Protein AF-0000000074538819 (afdb_homodimer)

Organism: Campylobacter curvus (strain 525.92) (NCBI:txid360105)

Secondary structure (DSSP, 8-state):
--EEEEEE-HHHHT-HHHHHHHHHHHHHHHSS--EEEEE-TT-TTHHHHHHHHHHH-SEEEEEE-HHHHHHHHHHHHHHTT--EEEEGGGEEEETT-SEE-SSEEEEEETTEEEEEEE--TTSPPPPP-S----SEEEEEEES--HHHHHHHHHHHHHHTTEEEEEEEEETTEEEEEEEE-TT--HHHHHHHHHHHTTTTEE-SS-HHHHHHHHHHHHT--EEEEESTTTTHHHHHHTTSTTGGGTB-EEEEE-SHHHIIIII---HHHHHHT-SSSHHHHHHHHHHHHHHH--SEEEEEEE--SSS---SSS-TTEEEEEEEETT--EEEEEEE--S-HHHHHHHHHHHHHHHHHHHTHHHHH-/--EEEEEE-HHHHT-HHHHHHHHHHHHHHHSS--EEEEE-TT-TTHHHHHHHHHHH-SEEEEEE-HHHHHHHHHHHHHHTT--EEEEGGGEEEETT-SEE-SSEEEEEETTEEEEEEE--TTSPPPPP-S----SEEEEEEES--HHHHHHHHHHHHHHHTEEEEEEEEETTEEEEEEEE-TT--HHHHHHHHHHHTTTTEE-SS-HHHHHHHHHHHHT--EEEEESTTTTHHHHHHTTSTTGGGTB-EEEEE-SHHHIIIII---HHHHHHT-SSSHHHHHHHHHHHHHHH--SEEEEEEE--SSS---SSS-TTEEEEEEEETT--EEEEEEE--S-HHHHHHHHHHHHHHHHHHHTHHHHH-

Foldseek 3Di:
DAEEEEEEAVVQVVDPVLVCVVQVVVCVQQVHGHHYHYDYLPDPCVLVVVQVCLQVGAEYEYEDAPVSLLSVQVSVCVQVVFDWDQDPPRDTHTPQWPDDDFQWTWDRGNNYTYIYWYRDPPDDIGDDDDHHDAQKFKKKFFQDAPVRVCVQLVVLCVVQQWDWDWDDLDRGMIMIMIGHDPRGDPPSSVVVCCVSRQLGMGRHRDPLVLVLVLQLVVQFAEEEEEALLQCVLVVVNPPDPPSVSHYDYYDYQHDPVSLCVQQVQDPCCCVPVNCLDPSNQLSNFNSRCVNRVGQKYKYKDAALDPDDADPVHGHQWMKIKMAGPVGQIDIDTTRDDDHSNSSSVNRSVVNVSRVCVRCSVSRRD/DAEEEEEEAVVQVVDPVLVCVVQVVVCVQQVHGHHYHYDYLPDPCVLVVVQVCLQVGAEYEYEDAPVSLLSVQVSVCVQVVFDWDQDPPRDTHTPQWPDDDFQWTWDRGNNYTYIYWYRDPPDDIGDDDDHHDAQKFKKKFFQDAPVRVCVQLVVLCVVQQWDWDWDDLDRGMIMIMIGHDPRGDPPSSVVVCCVSRQLGMGRHRDPLVLVLVLCLVVQFAEEEEEALLQCVLVVVNPPDPPSVSHYDYYDYQHDPVSLCVQQVQDPCCCVPVNCLDPSNQLSNFNSRCVNRVGQKYKYKDAALDPDDADPVHGHQWMKIKMAGPVGQIDIDTTRDDDHSNSSSVNRSVVNVSRVCVRCSVSRRD

Solvent-accessible surface area (backbone atoms only — not comparable to full-atom values): 36556 Å² total; per-residue (Å²): 134,52,46,35,34,37,40,30,26,59,40,49,70,73,32,61,71,58,42,49,46,52,51,51,53,44,21,72,62,64,69,54,81,56,33,36,42,73,43,50,64,84,40,88,55,43,62,57,51,53,52,51,48,22,61,73,20,42,33,36,41,34,36,10,27,74,69,33,35,54,53,49,43,51,44,52,16,57,78,57,74,44,50,73,37,77,41,82,88,78,40,68,37,41,71,76,41,77,44,72,48,70,61,20,38,29,34,74,40,89,58,8,46,35,32,43,27,33,44,41,73,68,38,54,66,29,45,83,78,74,82,69,81,72,66,55,51,45,27,28,38,49,75,40,46,57,69,60,49,46,63,65,42,47,63,54,26,59,73,29,36,36,49,75,42,58,28,51,64,47,83,44,32,21,41,34,42,40,32,44,44,100,84,28,37,57,68,61,38,52,52,47,48,49,63,73,36,62,68,28,59,38,88,40,75,52,63,67,60,52,52,50,51,53,29,40,76,68,60,37,30,41,24,35,25,21,21,59,40,24,21,40,52,50,22,62,60,52,65,43,74,71,37,71,51,24,36,41,39,36,41,22,34,55,29,70,68,42,30,29,73,72,26,60,33,50,65,64,47,44,71,72,59,25,66,62,25,69,70,34,38,54,34,31,22,53,18,31,26,68,72,65,69,30,47,26,13,30,14,38,26,40,30,44,29,92,57,85,47,44,92,92,51,37,54,22,30,30,29,28,17,18,29,39,70,87,64,51,71,32,75,46,82,43,80,44,41,43,52,36,63,49,28,32,54,46,48,38,54,48,18,54,48,27,41,48,66,66,44,39,65,78,74,44,100,135,52,45,36,36,37,42,31,25,58,41,49,68,73,31,60,70,57,42,49,45,52,51,50,53,45,23,71,62,65,69,55,82,55,32,36,40,72,42,49,64,83,42,88,56,45,62,56,52,53,52,52,49,23,61,71,19,42,34,35,41,34,36,11,26,74,69,32,34,54,53,50,44,52,46,50,17,57,79,57,76,46,51,73,37,79,42,81,88,78,39,69,37,41,70,74,42,76,44,72,49,69,62,20,38,28,34,74,41,90,59,9,46,36,33,43,25,34,43,41,73,69,38,54,65,29,46,83,78,73,80,69,81,70,65,55,51,45,27,29,38,49,77,41,46,57,69,60,47,47,64,67,42,46,63,52,25,59,75,28,37,37,50,75,42,59,28,51,66,48,82,44,32,22,40,35,42,42,31,44,44,100,85,28,37,58,66,61,37,52,53,48,47,48,63,74,36,64,68,27,60,39,88,39,74,53,64,68,58,52,52,49,52,53,29,41,77,67,61,38,29,42,24,35,26,21,21,59,40,23,21,39,53,49,22,63,61,51,66,44,74,72,37,72,51,23,36,41,39,35,40,21,35,56,29,70,69,43,29,29,73,73,28,62,34,52,66,65,45,44,71,75,61,25,67,61,25,70,70,36,39,53,33,31,20,52,18,31,25,67,73,65,69,28,48,26,13,29,14,38,25,39,31,44,29,93,57,85,47,42,92,90,51,36,53,22,29,30,29,28,17,17,29,39,72,88,64,52,72,33,76,46,82,43,80,43,40,43,52,35,62,49,29,32,53,47,48,39,56,49,18,54,48,26,40,47,67,66,44,39,65,79,76,44,102

pLDDT: mean 96.12, std 4.49, range [61.66, 98.94]

InterPro domains:
  IPR008136 CinA, C-terminal [PF02464] (210-357)
  IPR008136 CinA, C-terminal [TIGR00199] (212-357)
  IPR036653 CinA-like, C-terminal [G3DSA:3.90.950.20] (196-359)
  IPR036653 CinA-like, C-terminal [SSF142433] (205-358)

Radius of gyration: 25.83 Å; Cα contacts (8 Å, |Δi|>4): 1685; chains: 2; bounding box: 68×76×71 Å

Structure (mmCIF, N/CA/C/O backbone):
data_AF-0000000074538819-model_v1
#
loop_
_entity.id
_entity.type
_entity.pdbx_description
1 polymer 'Competence/damage-inducible domain protein'
#
loop_
_atom_site.group_PDB
_atom_site.id
_atom_site.type_symbol
_atom_site.label_atom_id
_atom_site.label_alt_id
_atom_site.label_comp_id
_atom_site.label_asym_id
_atom_site.label_entity_id
_atom_site.label_seq_id
_atom_site.pdbx_PDB_ins_code
_atom_site.Cartn_x
_atom_site.Cartn_y
_atom_site.Cartn_z
_atom_site.occupancy
_atom_site.B_iso_or_equiv
_atom_site.auth_seq_id
_atom_site.auth_comp_id
_atom_site.auth_asym_id
_atom_site.auth_atom_id
_atom_site.pdbx_PDB_model_num
ATOM 1 N N . MET A 1 1 ? 18.375 -18.219 -5.633 1 68.56 1 MET A N 1
ATOM 2 C CA . MET A 1 1 ? 17.5 -19.312 -5.18 1 68.56 1 MET A CA 1
ATOM 3 C C . MET A 1 1 ? 16.062 -19.078 -5.609 1 68.56 1 MET A C 1
ATOM 5 O O . MET A 1 1 ? 15.602 -17.938 -5.668 1 68.56 1 MET A O 1
ATOM 9 N N . LYS A 1 2 ? 15.383 -20.188 -6.062 1 87.94 2 LYS A N 1
ATOM 10 C CA . LYS A 1 2 ? 13.977 -20.109 -6.43 1 87.94 2 LYS A CA 1
ATOM 11 C C . LYS A 1 2 ? 13.078 -20.156 -5.195 1 87.94 2 LYS A C 1
ATOM 13 O O . LYS A 1 2 ? 13.164 -21.078 -4.391 1 87.94 2 LYS A O 1
ATOM 18 N N . GLU A 1 3 ? 12.336 -19.109 -4.973 1 95.06 3 GLU A N 1
ATOM 19 C CA . GLU A 1 3 ? 11.477 -19.016 -3.799 1 95.06 3 GLU A CA 1
ATOM 20 C C . GLU A 1 3 ? 10.008 -18.891 -4.195 1 95.06 3 GLU A C 1
ATOM 22 O O . GLU A 1 3 ? 9.68 -18.375 -5.262 1 95.06 3 GLU A O 1
ATOM 27 N N . ALA A 1 4 ? 9.172 -19.422 -3.312 1 97.56 4 ALA A N 1
ATOM 28 C CA . ALA A 1 4 ? 7.73 -19.328 -3.547 1 97.56 4 ALA A CA 1
ATOM 29 C C . ALA A 1 4 ? 6.977 -19.062 -2.244 1 97.56 4 ALA A C 1
ATOM 31 O O . ALA A 1 4 ? 7.457 -19.422 -1.163 1 97.56 4 ALA A O 1
ATOM 32 N N . ILE A 1 5 ? 5.918 -18.391 -2.395 1 98.5 5 ILE A N 1
ATOM 33 C CA . ILE A 1 5 ? 4.961 -18.156 -1.32 1 98.5 5 ILE A CA 1
ATOM 34 C C . ILE A 1 5 ? 3.666 -18.906 -1.606 1 98.5 5 ILE A C 1
ATOM 36 O O . ILE A 1 5 ? 3.174 -18.906 -2.736 1 98.5 5 ILE A O 1
ATOM 40 N N . LEU A 1 6 ? 3.154 -19.594 -0.672 1 98.62 6 LEU A N 1
ATOM 41 C CA . LEU A 1 6 ? 1.831 -20.203 -0.762 1 98.62 6 LEU A CA 1
ATOM 42 C C . LEU A 1 6 ? 0.912 -19.656 0.331 1 98.62 6 LEU A C 1
ATOM 44 O O . LEU A 1 6 ? 1.199 -19.812 1.52 1 98.62 6 LEU A O 1
ATOM 48 N N . ILE A 1 7 ? -0.081 -19 -0.063 1 98.56 7 ILE A N 1
ATOM 49 C CA . ILE A 1 7 ? -1.123 -18.516 0.837 1 98.56 7 ILE A CA 1
ATOM 50 C C . ILE A 1 7 ? -2.283 -19.516 0.862 1 98.56 7 ILE A C 1
ATOM 52 O O . ILE A 1 7 ? -2.945 -19.734 -0.156 1 98.56 7 ILE A O 1
ATOM 56 N N . ILE A 1 8 ? -2.527 -20.062 2.018 1 98 8 ILE A N 1
ATOM 57 C CA . ILE A 1 8 ? -3.617 -21.016 2.15 1 98 8 ILE A CA 1
ATOM 58 C C . ILE A 1 8 ? -4.785 -20.375 2.895 1 98 8 ILE A C 1
ATOM 60 O O . ILE A 1 8 ? -4.625 -19.906 4.023 1 98 8 ILE A O 1
ATOM 64 N N . GLY A 1 9 ? -5.992 -20.422 2.221 1 94.12 9 GLY A N 1
ATOM 65 C CA . GLY A 1 9 ? -7.195 -19.891 2.844 1 94.12 9 GLY A CA 1
ATOM 66 C C . GLY A 1 9 ? -7.695 -18.625 2.184 1 94.12 9 GLY A C 1
ATOM 67 O O . GLY A 1 9 ? -6.941 -17.656 2.016 1 94.12 9 GLY A O 1
ATOM 68 N N . ASP A 1 10 ? -8.938 -18.578 1.937 1 90.38 10 ASP A N 1
ATOM 69 C CA . ASP A 1 10 ? -9.539 -17.422 1.274 1 90.38 10 ASP A CA 1
ATOM 70 C C . ASP A 1 10 ? -9.586 -16.219 2.207 1 90.38 10 ASP A C 1
ATOM 72 O O . ASP A 1 10 ? -9.57 -15.078 1.751 1 90.38 10 ASP A O 1
ATOM 76 N N . ASP A 1 11 ? -9.586 -16.547 3.52 1 91.81 11 ASP A N 1
ATOM 77 C CA . ASP A 1 11 ? -9.625 -15.469 4.504 1 91.81 11 ASP A CA 1
ATOM 78 C C . ASP A 1 11 ? -8.391 -14.578 4.402 1 91.81 11 ASP A C 1
ATOM 80 O O . ASP A 1 11 ? -8.461 -13.375 4.637 1 91.81 11 ASP A O 1
ATOM 84 N N . LEU A 1 12 ? -7.27 -15.164 4.027 1 95.62 12 LEU A N 1
ATOM 85 C CA . LEU A 1 12 ? -6.055 -14.391 3.812 1 95.62 12 LEU A CA 1
ATOM 86 C C . LEU A 1 12 ? -6.078 -13.711 2.447 1 95.62 12 LEU A C 1
ATOM 88 O O . LEU A 1 12 ? -5.742 -12.523 2.332 1 95.62 12 LEU A O 1
ATOM 92 N N . ARG A 1 13 ? -6.504 -14.406 1.525 1 94.25 13 ARG A N 1
ATOM 93 C CA . ARG A 1 13 ? -6.43 -13.969 0.137 1 94.25 13 ARG A CA 1
ATOM 94 C C . ARG A 1 13 ? -7.285 -12.719 -0.085 1 94.25 13 ARG A C 1
ATOM 96 O O . ARG A 1 13 ? -6.883 -11.812 -0.81 1 94.25 13 ARG A O 1
ATOM 103 N N . ILE A 1 14 ? -8.453 -12.695 0.517 1 95.5 14 ILE A N 1
ATOM 104 C CA . ILE A 1 14 ? -9.406 -11.648 0.185 1 95.5 14 ILE A CA 1
ATOM 105 C C . ILE A 1 14 ? -9.133 -10.406 1.034 1 95.5 14 ILE A C 1
ATOM 107 O O . ILE A 1 14 ? -9.672 -9.336 0.767 1 95.5 14 ILE A O 1
ATOM 111 N N . ASN A 1 15 ? -8.367 -10.531 2.123 1 97.19 15 ASN A N 1
ATOM 112 C CA . ASN A 1 15 ? -8.023 -9.438 3.023 1 97.19 15 ASN A CA 1
ATOM 113 C C . ASN A 1 15 ? -6.793 -8.68 2.539 1 97.19 15 ASN A C 1
ATOM 115 O O . ASN A 1 15 ? -5.664 -9.039 2.883 1 97.19 15 ASN A O 1
ATOM 119 N N . LYS A 1 16 ? -6.988 -7.602 1.857 1 96.62 16 LYS A N 1
ATOM 120 C CA . LYS A 1 16 ? -5.922 -6.863 1.191 1 96.62 16 LYS A CA 1
ATOM 121 C C . LYS A 1 16 ? -4.879 -6.379 2.195 1 96.62 16 LYS A C 1
ATOM 123 O O . LYS A 1 16 ? -3.678 -6.52 1.963 1 96.62 16 LYS A O 1
ATOM 128 N N . GLU A 1 17 ? -5.289 -5.77 3.287 1 97 17 GLU A N 1
ATOM 129 C CA . GLU A 1 17 ? -4.367 -5.227 4.277 1 97 17 GLU A CA 1
ATOM 130 C C . GLU A 1 17 ? -3.525 -6.328 4.914 1 97 17 GLU A C 1
ATOM 132 O O . GLU A 1 17 ? -2.342 -6.129 5.191 1 97 17 GLU A O 1
ATOM 137 N N . LEU A 1 18 ? -4.18 -7.477 5.184 1 97.62 18 LEU A N 1
ATOM 138 C CA . LEU A 1 18 ? -3.441 -8.617 5.715 1 97.62 18 LEU A CA 1
ATOM 139 C C . LEU A 1 18 ? -2.432 -9.133 4.695 1 97.62 18 LEU A C 1
ATOM 141 O O . LEU A 1 18 ? -1.294 -9.453 5.047 1 97.62 18 LEU A O 1
ATOM 145 N N . LEU A 1 19 ? -2.826 -9.227 3.445 1 97.62 19 LEU A N 1
ATOM 146 C CA . LEU A 1 19 ? -1.926 -9.656 2.383 1 97.62 19 LEU A CA 1
ATOM 147 C C . LEU A 1 19 ? -0.732 -8.719 2.266 1 97.62 19 LEU A C 1
ATOM 149 O O . LEU A 1 19 ? 0.406 -9.164 2.111 1 97.62 19 LEU A O 1
ATOM 153 N N . ASN A 1 20 ? -1.013 -7.445 2.301 1 97.25 20 ASN A N 1
ATOM 154 C CA . ASN A 1 20 ? 0.068 -6.465 2.277 1 97.25 20 ASN A CA 1
ATOM 155 C C . ASN A 1 20 ? 1.024 -6.656 3.451 1 97.25 20 ASN A C 1
ATOM 157 O O . ASN A 1 20 ? 2.24 -6.539 3.291 1 97.25 20 ASN A O 1
ATOM 161 N N . TYR A 1 21 ? 0.461 -6.941 4.613 1 98.06 21 TYR A N 1
ATOM 162 C CA . TYR A 1 21 ? 1.269 -7.211 5.797 1 98.06 21 TYR A CA 1
ATOM 163 C C . TYR A 1 21 ? 2.182 -8.406 5.574 1 98.06 21 TYR A C 1
ATOM 165 O O . TYR A 1 21 ? 3.379 -8.352 5.871 1 98.06 21 TYR A O 1
ATOM 173 N N . ILE A 1 22 ? 1.651 -9.445 4.996 1 98.5 22 ILE A N 1
ATOM 174 C CA . ILE A 1 22 ? 2.404 -10.656 4.715 1 98.5 22 ILE A CA 1
ATOM 175 C C . ILE A 1 22 ? 3.506 -10.359 3.699 1 98.5 22 ILE A C 1
ATOM 177 O O . ILE A 1 22 ? 4.672 -10.688 3.924 1 98.5 22 ILE A O 1
ATOM 181 N N . PHE A 1 23 ? 3.172 -9.672 2.623 1 97.81 23 PHE A N 1
ATOM 182 C CA . PHE A 1 23 ? 4.117 -9.398 1.547 1 97.81 23 PHE A CA 1
ATOM 183 C C . PHE A 1 23 ? 5.215 -8.453 2.02 1 97.81 23 PHE A C 1
ATOM 185 O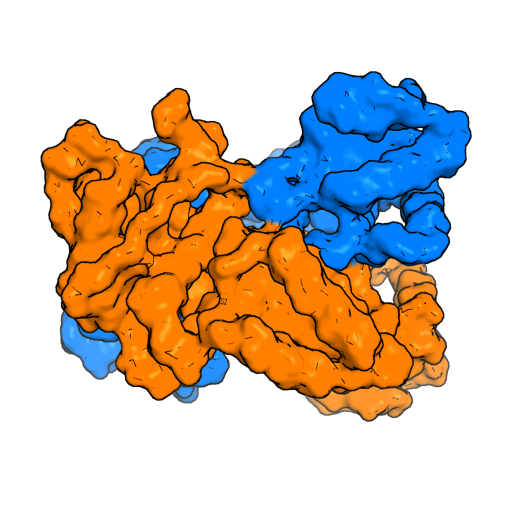 O . PHE A 1 23 ? 6.391 -8.648 1.705 1 97.81 23 PHE A O 1
ATOM 192 N N . ASP A 1 24 ? 4.816 -7.434 2.752 1 97.12 24 ASP A N 1
ATOM 193 C CA . ASP A 1 24 ? 5.805 -6.496 3.283 1 97.12 24 ASP A CA 1
ATOM 194 C C . ASP A 1 24 ? 6.785 -7.203 4.219 1 97.12 24 ASP A C 1
ATOM 196 O O . ASP A 1 24 ? 7.992 -6.969 4.148 1 97.12 24 ASP A O 1
ATOM 200 N N . SER A 1 25 ? 6.238 -8.039 5.121 1 97.69 25 SER A N 1
ATOM 201 C CA . SER A 1 25 ? 7.086 -8.781 6.047 1 97.69 25 SER A CA 1
ATOM 202 C C . SER A 1 25 ? 8.023 -9.727 5.297 1 97.69 25 SER A C 1
ATOM 204 O O . SER A 1 25 ? 9.195 -9.867 5.664 1 97.69 25 SER A O 1
ATOM 206 N N . TYR A 1 26 ? 7.516 -10.375 4.25 1 97.44 26 TYR A N 1
ATOM 207 C CA . TYR A 1 26 ? 8.32 -11.258 3.42 1 97.44 26 TYR A CA 1
ATOM 208 C C . TYR A 1 26 ? 9.453 -10.492 2.746 1 97.44 26 TYR A C 1
ATOM 210 O O . TYR A 1 26 ? 10.609 -10.93 2.771 1 97.44 26 TYR A O 1
ATOM 218 N N . GLU A 1 27 ? 9.156 -9.367 2.166 1 95.75 27 GLU A N 1
ATOM 219 C CA . GLU A 1 27 ? 10.156 -8.562 1.47 1 95.75 27 GLU A CA 1
ATOM 220 C C . GLU A 1 27 ? 11.227 -8.055 2.432 1 95.75 27 GLU A C 1
ATOM 222 O O . GLU A 1 27 ? 12.398 -7.941 2.066 1 95.75 27 GLU A O 1
ATOM 227 N N . GLU A 1 28 ? 10.742 -7.66 3.582 1 94.12 28 GLU A N 1
ATOM 228 C CA . GLU A 1 28 ? 11.695 -7.207 4.59 1 94.12 28 GLU A CA 1
ATOM 229 C C . GLU A 1 28 ? 12.68 -8.312 4.949 1 94.12 28 GLU A C 1
ATOM 231 O O . GLU A 1 28 ? 13.867 -8.047 5.168 1 94.12 28 GLU A O 1
ATOM 236 N N . HIS A 1 29 ? 12.195 -9.523 4.996 1 95.31 29 HIS A N 1
ATOM 237 C CA . HIS A 1 29 ? 13.023 -10.648 5.418 1 95.31 29 HIS A CA 1
ATOM 238 C C . HIS A 1 29 ? 13.883 -11.164 4.27 1 95.31 29 HIS A C 1
ATOM 240 O O . HIS A 1 29 ? 15.07 -11.414 4.445 1 95.31 29 HIS A O 1
ATOM 246 N N . PHE A 1 30 ? 13.312 -11.289 3.055 1 94.56 30 PHE A N 1
ATOM 247 C CA . PHE A 1 30 ? 13.992 -11.961 1.956 1 94.56 30 PHE A CA 1
ATOM 248 C C . PHE A 1 30 ? 14.508 -10.945 0.937 1 94.56 30 PHE A C 1
ATOM 250 O O . PHE A 1 30 ? 15.273 -11.297 0.035 1 94.56 30 PHE A O 1
ATOM 257 N N . GLY A 1 31 ? 14.086 -9.727 1.004 1 91.94 31 GLY A N 1
ATOM 258 C CA . GLY A 1 31 ? 14.594 -8.664 0.143 1 91.94 31 GLY A CA 1
ATOM 259 C C . GLY A 1 31 ? 13.703 -8.398 -1.056 1 91.94 31 GLY A C 1
ATOM 260 O O . GLY A 1 31 ? 13.727 -7.301 -1.621 1 91.94 31 GLY A O 1
ATOM 261 N N . GLU A 1 32 ? 12.992 -9.375 -1.555 1 92.94 32 GLU A N 1
ATOM 262 C CA . GLU A 1 32 ? 12.117 -9.234 -2.715 1 92.94 32 GLU A CA 1
ATOM 263 C C . GLU A 1 32 ? 10.961 -10.227 -2.656 1 92.94 32 GLU A C 1
ATOM 265 O O . GLU A 1 32 ? 11.031 -11.234 -1.952 1 92.94 32 GLU A O 1
ATOM 270 N N . LEU A 1 33 ? 9.867 -9.93 -3.332 1 94.75 33 LEU A N 1
ATOM 271 C CA . LEU A 1 33 ? 8.703 -10.812 -3.391 1 94.75 33 LEU A CA 1
ATOM 272 C C . LEU A 1 33 ? 8.984 -12.023 -4.277 1 94.75 33 LEU A C 1
ATOM 274 O O . LEU A 1 33 ? 9.672 -11.898 -5.297 1 94.75 33 LEU A O 1
ATOM 278 N N . ALA A 1 34 ? 8.508 -13.164 -3.969 1 95.12 34 ALA A N 1
ATOM 279 C CA . ALA A 1 34 ? 8.648 -14.391 -4.742 1 95.12 34 ALA A CA 1
ATOM 280 C C . ALA A 1 34 ? 7.355 -14.719 -5.488 1 95.12 34 ALA A C 1
ATOM 282 O O . ALA A 1 34 ? 6.395 -13.945 -5.449 1 95.12 34 ALA A O 1
ATOM 283 N N . VAL A 1 35 ? 7.434 -15.82 -6.223 1 96.75 35 VAL A N 1
ATOM 284 C CA . VAL A 1 35 ? 6.219 -16.328 -6.852 1 96.75 35 VAL A CA 1
ATOM 285 C C . VAL A 1 35 ? 5.145 -16.562 -5.793 1 96.75 35 VAL A C 1
ATOM 287 O O . VAL A 1 35 ? 5.41 -17.125 -4.734 1 96.75 35 VAL A O 1
ATOM 290 N N . VAL A 1 36 ? 3.951 -16.047 -6.07 1 97.94 36 VAL A N 1
ATOM 291 C CA . VAL A 1 36 ? 2.871 -16.125 -5.094 1 97.94 36 VAL A CA 1
ATOM 292 C C . VAL A 1 36 ? 1.792 -17.078 -5.598 1 97.94 36 VAL A C 1
ATOM 294 O O . VAL A 1 36 ? 1.246 -16.891 -6.688 1 97.94 36 VAL A O 1
ATOM 297 N N . ASN A 1 37 ? 1.459 -18.031 -4.816 1 97.5 37 ASN A N 1
ATOM 298 C CA . ASN A 1 37 ? 0.373 -18.969 -5.078 1 97.5 37 ASN A CA 1
ATOM 299 C C . ASN A 1 37 ? -0.722 -18.875 -4.02 1 97.5 37 ASN A C 1
ATOM 301 O O . ASN A 1 37 ? -0.457 -18.484 -2.881 1 97.5 37 ASN A O 1
ATOM 305 N N . PHE A 1 38 ? -1.895 -19.188 -4.43 1 96.88 38 PHE A N 1
ATOM 306 C CA . PHE A 1 38 ? -3.049 -19.25 -3.543 1 96.88 38 PHE A CA 1
ATOM 307 C C . PHE A 1 38 ? -3.719 -20.609 -3.615 1 96.88 38 PHE A C 1
ATOM 309 O O . PHE A 1 38 ? -3.807 -21.219 -4.688 1 96.88 38 PHE A O 1
ATOM 316 N N . ALA A 1 39 ? -4.176 -21.094 -2.539 1 96.06 39 ALA A N 1
ATOM 317 C CA . ALA A 1 39 ? -4.945 -22.344 -2.502 1 96.06 39 ALA A CA 1
ATOM 318 C C . ALA A 1 39 ? -6.016 -22.297 -1.413 1 96.06 39 ALA A C 1
ATOM 320 O O . ALA A 1 39 ? -5.801 -21.703 -0.351 1 96.06 39 ALA A O 1
ATOM 321 N N . SER A 1 40 ? -7.109 -22.906 -1.712 1 93.5 40 SER A N 1
ATOM 322 C CA . SER A 1 40 ? -8.133 -23.078 -0.687 1 93.5 40 SER A CA 1
ATOM 323 C C . SER A 1 40 ? -7.758 -24.188 0.292 1 93.5 40 SER A C 1
ATOM 325 O O . SER A 1 40 ? -7.203 -25.203 -0.105 1 93.5 40 SER A O 1
ATOM 327 N N . ARG A 1 41 ? -8.094 -23.984 1.508 1 91.56 41 ARG A N 1
ATOM 328 C CA . ARG A 1 41 ? -7.844 -25 2.523 1 91.56 41 ARG A CA 1
ATOM 329 C C . ARG A 1 41 ? -8.602 -26.281 2.211 1 91.56 41 ARG A C 1
ATOM 331 O O . ARG A 1 41 ? -8.125 -27.375 2.496 1 91.56 41 ARG A O 1
ATOM 338 N N . SER A 1 42 ? -9.742 -26.078 1.621 1 89.81 42 SER A N 1
ATOM 339 C CA . SER A 1 42 ? -10.625 -27.219 1.379 1 89.81 42 SER A CA 1
ATOM 340 C C . SER A 1 42 ? -10.312 -27.875 0.041 1 89.81 42 SER A C 1
ATOM 342 O O . SER A 1 42 ? -10.969 -28.844 -0.344 1 89.81 42 SER A O 1
ATOM 344 N N . SER A 1 43 ? -9.367 -27.375 -0.64 1 90.31 43 SER A N 1
ATOM 345 C CA . SER A 1 43 ? -9.031 -27.953 -1.94 1 90.31 43 SER A CA 1
ATOM 346 C C . SER A 1 43 ? -8.461 -29.359 -1.798 1 90.31 43 SER A C 1
ATOM 348 O O . SER A 1 43 ? -7.508 -29.578 -1.044 1 90.31 43 SER A O 1
ATOM 350 N N . LYS A 1 44 ? -8.945 -30.25 -2.572 1 92.69 44 LYS A N 1
ATOM 351 C CA . LYS A 1 44 ? -8.414 -31.609 -2.598 1 92.69 44 LYS A CA 1
ATOM 352 C C . LYS A 1 44 ? -7.016 -31.656 -3.207 1 92.69 44 LYS A C 1
ATOM 354 O O . LYS A 1 44 ? -6.266 -32.594 -2.994 1 92.69 44 LYS A O 1
ATOM 359 N N . ASP A 1 45 ? -6.711 -30.594 -3.867 1 94.38 45 ASP A N 1
ATOM 360 C CA . ASP A 1 45 ? -5.438 -30.531 -4.574 1 94.38 45 ASP A CA 1
ATOM 361 C C . ASP A 1 45 ? -4.344 -29.938 -3.693 1 94.38 45 ASP A C 1
ATOM 363 O O . ASP A 1 45 ? -3.18 -29.875 -4.094 1 94.38 45 ASP A O 1
ATOM 367 N N . LEU A 1 46 ? -4.629 -29.516 -2.477 1 96.69 46 LEU A N 1
ATOM 368 C CA . LEU A 1 46 ? -3.695 -28.781 -1.629 1 96.69 46 LEU A CA 1
ATOM 369 C C . LEU A 1 46 ? -2.436 -29.609 -1.374 1 96.69 46 LEU A C 1
ATOM 371 O O . LEU A 1 46 ? -1.32 -29.094 -1.518 1 96.69 46 LEU A O 1
ATOM 375 N N . PRO A 1 47 ? -2.518 -30.953 -1.067 1 97.62 47 PRO A N 1
ATOM 376 C CA . PRO A 1 47 ? -1.293 -31.734 -0.883 1 97.62 47 PRO A CA 1
ATOM 377 C C . PRO A 1 47 ? -0.42 -31.766 -2.137 1 97.62 47 PRO A C 1
ATOM 379 O O . PRO A 1 47 ? 0.806 -31.672 -2.041 1 97.62 47 PRO A O 1
ATOM 382 N N . PHE A 1 48 ? -1.054 -31.844 -3.232 1 97.44 48 PHE A N 1
ATOM 383 C CA . PHE A 1 48 ? -0.332 -31.891 -4.5 1 97.44 48 PHE A CA 1
ATOM 384 C C . PHE A 1 48 ? 0.339 -30.547 -4.785 1 97.44 48 PHE A C 1
ATOM 386 O O . PHE A 1 48 ? 1.459 -30.516 -5.301 1 97.44 48 PHE A O 1
ATOM 393 N N . ILE A 1 49 ? -0.365 -29.484 -4.504 1 97.44 49 ILE A N 1
ATOM 394 C CA . ILE A 1 49 ? 0.191 -28.156 -4.695 1 97.44 49 ILE A CA 1
ATOM 395 C C . ILE A 1 49 ? 1.452 -28 -3.848 1 97.44 49 ILE A C 1
ATOM 397 O O . ILE A 1 49 ? 2.494 -27.562 -4.348 1 97.44 49 ILE A O 1
ATOM 401 N N . ILE A 1 50 ? 1.378 -28.375 -2.564 1 98.19 50 ILE A N 1
ATOM 402 C CA . ILE A 1 50 ? 2.506 -28.25 -1.649 1 98.19 50 ILE A CA 1
ATOM 403 C C . ILE A 1 50 ? 3.662 -29.125 -2.137 1 98.19 50 ILE A C 1
ATOM 405 O O . ILE A 1 50 ? 4.812 -28.672 -2.176 1 98.19 50 ILE A O 1
ATOM 409 N N . GLU A 1 51 ? 3.375 -30.312 -2.529 1 98.06 51 GLU A N 1
ATOM 410 C CA . GLU A 1 51 ? 4.395 -31.234 -3.012 1 98.06 51 GLU A CA 1
ATOM 411 C C . GLU A 1 51 ? 5.09 -30.688 -4.258 1 98.06 51 GLU A C 1
ATOM 413 O O . GLU A 1 51 ? 6.32 -30.719 -4.348 1 98.06 51 GLU A O 1
ATOM 418 N N . ASN A 1 52 ? 4.277 -30.234 -5.211 1 97.06 52 ASN A N 1
ATOM 419 C CA . ASN A 1 52 ? 4.84 -29.703 -6.449 1 97.06 52 ASN A CA 1
ATOM 420 C C . ASN A 1 52 ? 5.715 -28.469 -6.191 1 97.06 52 ASN A C 1
ATOM 422 O O . ASN A 1 52 ? 6.797 -28.344 -6.77 1 97.06 52 ASN A O 1
ATOM 426 N N . LEU A 1 53 ? 5.246 -27.594 -5.363 1 97.62 53 LEU A N 1
ATOM 427 C CA . LEU A 1 53 ? 6.031 -26.406 -5.027 1 97.62 53 LEU A CA 1
ATOM 428 C C . LEU A 1 53 ? 7.336 -26.797 -4.34 1 97.62 53 LEU A C 1
ATOM 430 O O . LEU A 1 53 ? 8.383 -26.203 -4.594 1 97.62 53 LEU A O 1
ATOM 434 N N . SER A 1 54 ? 7.289 -27.828 -3.471 1 97.88 54 SER A N 1
ATOM 435 C CA . SER A 1 54 ? 8.477 -28.25 -2.734 1 97.88 54 SER A CA 1
ATOM 436 C C . SER A 1 54 ? 9.492 -28.922 -3.654 1 97.88 54 SER A C 1
ATOM 438 O O . SER A 1 54 ? 10.68 -28.984 -3.334 1 97.88 54 SER A O 1
ATOM 440 N N . LYS A 1 55 ? 9.062 -29.438 -4.77 1 97.44 55 LYS A N 1
ATOM 441 C CA . LYS A 1 55 ? 9.961 -30.031 -5.762 1 97.44 55 LYS A CA 1
ATOM 442 C C . LYS A 1 55 ? 10.578 -28.953 -6.656 1 97.44 55 LYS A C 1
ATOM 444 O O . LYS A 1 55 ? 11.727 -29.078 -7.082 1 97.44 55 LYS A O 1
ATOM 449 N N . GLU A 1 56 ? 9.82 -27.953 -6.871 1 95.38 56 GLU A N 1
ATOM 450 C CA . GLU A 1 56 ? 10.203 -26.938 -7.848 1 95.38 56 GLU A CA 1
ATOM 451 C C . GLU A 1 56 ? 11.062 -25.859 -7.211 1 95.38 56 GLU A C 1
ATOM 453 O O . GLU A 1 56 ? 11.93 -25.281 -7.867 1 95.38 56 GLU A O 1
ATOM 458 N N . PHE A 1 57 ? 10.844 -25.562 -6 1 96.12 57 PHE A N 1
ATOM 459 C CA . PHE A 1 57 ? 11.484 -24.406 -5.367 1 96.12 57 PHE A CA 1
ATOM 460 C C . PHE A 1 57 ? 12.375 -24.859 -4.211 1 96.12 57 PHE A C 1
ATOM 462 O O . PHE A 1 57 ? 12.148 -25.922 -3.627 1 96.12 57 PHE A O 1
ATOM 469 N N . GLU A 1 58 ? 13.328 -24.016 -3.844 1 95.62 58 GLU A N 1
ATOM 470 C CA . GLU A 1 58 ? 14.258 -24.297 -2.756 1 95.62 58 GLU A CA 1
ATOM 471 C C . GLU A 1 58 ? 13.734 -23.766 -1.428 1 95.62 58 GLU A C 1
ATOM 473 O O . GLU A 1 58 ? 14.062 -24.297 -0.365 1 95.62 58 GLU A O 1
ATOM 478 N N . ILE A 1 59 ? 13.039 -22.703 -1.497 1 96.44 59 ILE A N 1
ATOM 479 C CA . ILE A 1 59 ? 12.422 -22.094 -0.324 1 96.44 59 ILE A CA 1
ATOM 480 C C . ILE A 1 59 ? 10.914 -21.953 -0.549 1 96.44 59 ILE A C 1
ATOM 482 O O . ILE A 1 59 ? 10.484 -21.422 -1.573 1 96.44 59 ILE A O 1
ATOM 486 N N .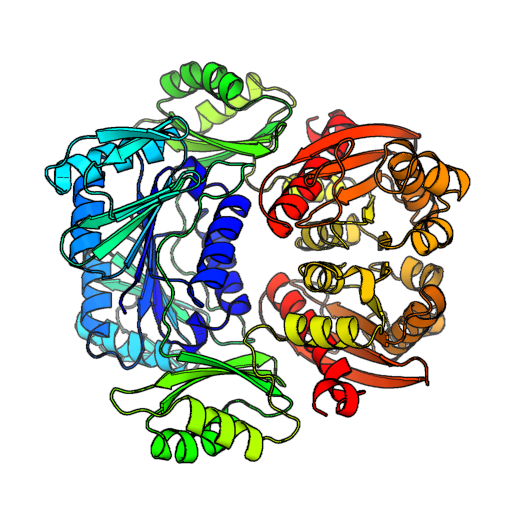 LEU A 1 60 ? 10.172 -22.469 0.342 1 97.94 60 LEU A N 1
ATOM 487 C CA . LEU A 1 60 ? 8.727 -22.344 0.293 1 97.94 60 LEU A CA 1
ATOM 488 C C . LEU A 1 60 ? 8.18 -21.797 1.605 1 97.94 60 LEU A C 1
ATOM 490 O O . LEU A 1 60 ? 8.297 -22.438 2.65 1 97.94 60 LEU A O 1
ATOM 494 N N . SER A 1 61 ? 7.66 -20.578 1.572 1 98.5 61 SER A N 1
ATOM 495 C CA . SER A 1 61 ? 6.973 -20 2.719 1 98.5 61 SER A CA 1
ATOM 496 C C . SER A 1 61 ? 5.465 -20.172 2.609 1 98.5 61 SER A C 1
ATOM 498 O O . SER A 1 61 ? 4.84 -19.688 1.668 1 98.5 61 SER A O 1
ATOM 500 N N . ILE A 1 62 ? 4.895 -20.859 3.539 1 98.75 62 ILE A N 1
ATOM 501 C CA . ILE A 1 62 ? 3.461 -21.125 3.541 1 98.75 62 ILE A CA 1
ATOM 502 C C . ILE A 1 62 ? 2.793 -20.328 4.664 1 98.75 62 ILE A C 1
ATOM 504 O O . ILE A 1 62 ? 3.219 -20.406 5.82 1 98.75 62 ILE A O 1
ATOM 508 N N . PHE A 1 63 ? 1.777 -19.594 4.293 1 98.75 63 PHE A N 1
ATOM 509 C CA . PHE A 1 63 ? 1.015 -18.844 5.277 1 98.75 63 PHE A CA 1
ATOM 510 C C . PHE A 1 63 ? -0.41 -19.375 5.387 1 98.75 63 PHE A C 1
ATOM 512 O O . PHE A 1 63 ? -1.028 -19.719 4.375 1 98.75 63 PHE A O 1
ATOM 519 N N . GLY A 1 64 ? -0.924 -19.453 6.555 1 98 64 GLY A N 1
ATOM 520 C CA . GLY A 1 64 ? -2.297 -19.859 6.809 1 98 64 GLY A CA 1
ATOM 521 C C . GLY A 1 64 ? -2.814 -19.406 8.164 1 98 64 GLY A C 1
ATOM 522 O O . GLY A 1 64 ? -2.041 -19.25 9.109 1 98 64 GLY A O 1
ATOM 523 N N . SER A 1 65 ? -4.094 -19.156 8.148 1 96.62 65 SER A N 1
ATOM 524 C CA . SER A 1 65 ? -4.723 -18.891 9.445 1 96.62 65 SER A CA 1
ATOM 525 C C . SER A 1 65 ? -4.727 -20.141 10.32 1 96.62 65 SER A C 1
ATOM 527 O O . SER A 1 65 ? -4.23 -21.188 9.914 1 96.62 65 SER A O 1
ATOM 529 N N . ASP A 1 66 ? -5.285 -20.062 11.531 1 94.06 66 ASP A N 1
ATOM 530 C CA . ASP A 1 66 ? -5.25 -21.141 12.516 1 94.06 66 ASP A CA 1
ATOM 531 C C . ASP A 1 66 ? -5.699 -22.453 11.906 1 94.06 66 ASP A C 1
ATOM 533 O O . ASP A 1 66 ? -4.984 -23.453 11.977 1 94.06 66 ASP A O 1
ATOM 537 N N . GLU A 1 67 ? -6.809 -22.438 11.203 1 92.69 67 GLU A N 1
ATOM 538 C CA . GLU A 1 67 ? -7.344 -23.656 10.617 1 92.69 67 GLU A CA 1
ATOM 539 C C . GLU A 1 67 ? -6.492 -24.125 9.438 1 92.69 67 GLU A C 1
ATOM 541 O O . GLU A 1 67 ? -6.191 -25.312 9.32 1 92.69 67 GLU A O 1
ATOM 546 N N . SER A 1 68 ? -6.129 -23.172 8.586 1 96.31 68 SER A N 1
ATOM 547 C CA . SER A 1 68 ? -5.316 -23.516 7.422 1 96.31 68 SER A CA 1
ATOM 548 C C . SER A 1 68 ? -3.922 -23.969 7.832 1 96.31 68 SER A C 1
ATOM 550 O O . SER A 1 68 ? -3.332 -24.844 7.191 1 96.31 68 SER A O 1
ATOM 552 N N . PHE A 1 69 ? -3.418 -23.375 8.883 1 96.31 69 PHE A N 1
ATOM 553 C CA . PHE A 1 69 ? -2.127 -23.766 9.438 1 96.31 69 PHE A CA 1
ATOM 554 C C . PHE A 1 69 ? -2.152 -25.219 9.891 1 96.31 69 PHE A C 1
ATOM 556 O O . PHE A 1 69 ? -1.259 -26 9.555 1 96.31 69 PHE A O 1
ATOM 563 N N . ALA A 1 70 ? -3.15 -25.578 10.672 1 94.56 70 ALA A N 1
ATOM 564 C CA . ALA A 1 70 ? -3.289 -26.953 11.172 1 94.56 70 ALA A CA 1
ATOM 565 C C . ALA A 1 70 ? -3.391 -27.938 10.016 1 94.56 70 ALA A C 1
ATOM 567 O O . ALA A 1 70 ? -2.77 -29 10.047 1 94.56 70 ALA A O 1
ATOM 568 N N . THR A 1 71 ? -4.176 -27.562 9.023 1 96.25 71 THR A N 1
ATOM 569 C CA . THR A 1 71 ? -4.344 -28.422 7.855 1 96.25 71 THR A CA 1
ATOM 570 C C . THR A 1 71 ? -3.016 -28.594 7.121 1 96.25 71 THR A C 1
ATOM 572 O O . THR A 1 71 ? -2.645 -29.719 6.762 1 96.25 71 THR A O 1
ATOM 575 N N . ALA A 1 72 ? -2.326 -27.484 6.883 1 97.31 72 ALA A N 1
ATOM 576 C CA . ALA A 1 72 ? -1.039 -27.531 6.195 1 97.31 72 ALA A CA 1
ATOM 577 C C . ALA A 1 72 ? -0.027 -28.359 6.98 1 97.31 72 ALA A C 1
ATOM 579 O O . ALA A 1 72 ? 0.764 -29.109 6.395 1 97.31 72 ALA A O 1
ATOM 580 N N . ALA A 1 73 ? -0.045 -28.234 8.305 1 96.25 73 ALA A N 1
ATOM 581 C CA . ALA A 1 73 ? 0.868 -29 9.164 1 96.25 73 ALA A CA 1
ATOM 582 C C . ALA A 1 73 ? 0.652 -30.5 9 1 96.25 73 ALA A C 1
ATOM 584 O O . ALA A 1 73 ? 1.614 -31.266 8.914 1 96.25 73 ALA A O 1
ATOM 585 N N . LYS A 1 74 ? -0.56 -30.875 8.953 1 96.25 74 LYS A N 1
ATOM 586 C CA . LYS A 1 74 ? -0.891 -32.281 8.773 1 96.25 74 LYS A CA 1
ATOM 587 C C . LYS A 1 74 ? -0.408 -32.781 7.418 1 96.25 74 LYS A C 1
ATOM 589 O O . LYS A 1 74 ? 0.135 -33.906 7.32 1 96.25 74 LYS A O 1
ATOM 594 N N . ILE A 1 75 ? -0.668 -32 6.398 1 97.31 75 ILE A N 1
ATOM 595 C CA . ILE A 1 75 ? -0.255 -32.375 5.047 1 97.31 75 ILE A CA 1
ATOM 596 C C . ILE A 1 75 ? 1.265 -32.531 4.992 1 97.31 75 ILE A C 1
ATOM 598 O O . ILE A 1 75 ? 1.785 -33.5 4.438 1 97.31 75 ILE A O 1
ATOM 602 N N . LEU A 1 76 ? 1.971 -31.562 5.578 1 97.38 76 LEU A N 1
ATOM 603 C CA . LEU A 1 76 ? 3.43 -31.578 5.578 1 97.38 76 LEU A CA 1
ATOM 604 C C . LEU A 1 76 ? 3.963 -32.781 6.324 1 97.38 76 LEU A C 1
ATOM 606 O O . LEU A 1 76 ? 4.945 -33.406 5.898 1 97.38 76 LEU A O 1
ATOM 610 N N . ALA A 1 77 ? 3.348 -33.094 7.445 1 96.25 77 ALA A N 1
ATOM 611 C CA . ALA A 1 77 ? 3.74 -34.281 8.195 1 96.25 77 ALA A CA 1
ATOM 612 C C . ALA A 1 77 ? 3.562 -35.562 7.355 1 96.25 77 ALA A C 1
ATOM 614 O O . ALA A 1 77 ? 4.418 -36.438 7.367 1 96.25 77 ALA A O 1
ATOM 615 N N . THR A 1 78 ? 2.475 -35.625 6.637 1 96.25 78 THR A N 1
ATOM 616 C CA . THR A 1 78 ? 2.188 -36.781 5.789 1 96.25 78 THR A CA 1
ATOM 617 C C . THR A 1 78 ? 3.197 -36.875 4.652 1 96.25 78 THR A C 1
ATOM 619 O O . THR A 1 78 ? 3.744 -37.969 4.391 1 96.25 78 THR A O 1
ATOM 622 N N . LEU A 1 79 ? 3.416 -35.781 3.967 1 96.5 79 LEU A N 1
ATOM 623 C CA . LEU A 1 79 ? 4.309 -35.75 2.814 1 96.5 79 LEU A CA 1
ATOM 624 C C . LEU A 1 79 ? 5.742 -36.062 3.225 1 96.5 79 LEU A C 1
ATOM 626 O O . LEU A 1 79 ? 6.52 -36.594 2.42 1 96.5 79 LEU A O 1
ATOM 630 N N . SER A 1 80 ? 6.102 -35.812 4.488 1 94.38 80 SER A N 1
ATOM 631 C CA . SER A 1 80 ? 7.461 -36.031 4.961 1 94.38 80 SER A CA 1
ATOM 632 C C . SER A 1 80 ? 7.559 -37.344 5.75 1 94.38 80 SER A C 1
ATOM 634 O O . SER A 1 80 ? 8.578 -37.625 6.391 1 94.38 80 SER A O 1
ATOM 636 N N . GLU A 1 81 ? 6.484 -38.094 5.773 1 93.5 81 GLU A N 1
ATOM 637 C CA . GLU A 1 81 ? 6.426 -39.375 6.508 1 93.5 81 GLU A CA 1
ATOM 638 C C . GLU A 1 81 ? 6.789 -39.156 7.977 1 93.5 81 GLU A C 1
ATOM 640 O O . GLU A 1 81 ? 7.652 -39.875 8.508 1 93.5 81 GLU A O 1
ATOM 645 N N . ASP A 1 82 ? 6.215 -38.25 8.523 1 89.44 82 ASP A N 1
ATOM 646 C CA . ASP A 1 82 ? 6.492 -37.812 9.883 1 89.44 82 ASP A CA 1
ATOM 647 C C . ASP A 1 82 ? 5.219 -37.781 10.727 1 89.44 82 ASP A C 1
ATOM 649 O O . ASP A 1 82 ? 4.125 -38.031 10.211 1 89.44 82 ASP A O 1
ATOM 653 N N . THR A 1 83 ? 5.34 -37.625 12.039 1 90.19 83 THR A N 1
ATOM 654 C CA . THR A 1 83 ? 4.219 -37.5 12.961 1 90.19 83 THR A CA 1
ATOM 655 C C . THR A 1 83 ? 4.234 -36.125 13.641 1 90.19 83 THR A C 1
ATOM 657 O O . THR A 1 83 ? 5.301 -35.562 13.844 1 90.19 83 THR A O 1
ATOM 660 N N . LEU A 1 84 ? 2.977 -35.75 13.883 1 90.56 84 LEU A N 1
ATOM 661 C CA . LEU A 1 84 ? 2.871 -34.469 14.562 1 90.56 84 LEU A CA 1
ATOM 662 C C . LEU A 1 84 ? 2.969 -34.625 16.078 1 90.56 84 LEU A C 1
ATOM 664 O O . LEU A 1 84 ? 2.422 -35.594 16.641 1 90.56 84 LEU A O 1
ATOM 668 N N . GLU A 1 85 ? 3.68 -33.719 16.641 1 89.81 85 GLU A N 1
ATOM 669 C CA . GLU A 1 85 ? 3.787 -33.688 18.094 1 89.81 85 GLU A CA 1
ATOM 670 C C . GLU A 1 85 ? 3.477 -32.281 18.625 1 89.81 85 GLU A C 1
ATOM 672 O O . GLU A 1 85 ? 3.738 -31.281 17.953 1 89.81 85 GLU A O 1
ATOM 677 N N . LEU A 1 86 ? 2.795 -32.281 19.719 1 85.5 86 LEU A N 1
ATOM 678 C CA . LEU A 1 86 ? 2.514 -31.016 20.375 1 85.5 86 LEU A CA 1
ATOM 679 C C . LEU A 1 86 ? 3.785 -30.422 20.984 1 85.5 86 LEU A C 1
ATOM 681 O O . LEU A 1 86 ? 4.465 -31.062 21.781 1 85.5 86 LEU A O 1
ATOM 685 N N . LYS A 1 87 ? 4.062 -29.453 20.391 1 79.25 87 LYS A N 1
ATOM 686 C CA . LYS A 1 87 ? 5.215 -28.75 20.953 1 79.25 87 LYS A CA 1
ATOM 687 C C . LYS A 1 87 ? 4.785 -27.531 21.75 1 79.25 87 LYS A C 1
ATOM 689 O O . LYS A 1 87 ? 3.59 -27.25 21.875 1 79.25 87 LYS A O 1
ATOM 694 N N . VAL A 1 88 ? 5.535 -26.719 22.125 1 62.34 88 VAL A N 1
ATOM 695 C CA . VAL A 1 88 ? 5.277 -25.578 23 1 62.34 88 VAL A CA 1
ATOM 696 C C . VAL A 1 88 ? 4.223 -24.672 22.359 1 62.34 88 VAL A C 1
ATOM 698 O O . VAL A 1 88 ? 4.199 -24.5 21.141 1 62.34 88 VAL A O 1
ATOM 701 N N . ALA A 1 89 ? 3.457 -24.188 23.094 1 61.69 89 ALA A N 1
ATOM 702 C CA . ALA A 1 89 ? 2.41 -23.203 22.844 1 61.69 89 ALA A CA 1
ATOM 703 C C . ALA A 1 89 ? 1.289 -23.797 22 1 61.69 89 ALA A C 1
ATOM 705 O O . ALA A 1 89 ? 0.751 -23.141 21.109 1 61.69 89 ALA A O 1
ATOM 706 N N . ASP A 1 90 ? 1.16 -25.016 22.047 1 71.69 90 ASP A N 1
ATOM 707 C CA . ASP A 1 90 ? -0.021 -25.688 21.516 1 71.69 90 ASP A CA 1
ATOM 708 C C . ASP A 1 90 ? 0.017 -25.734 20 1 71.69 90 ASP A C 1
ATOM 710 O O . ASP A 1 90 ? -1.024 -25.672 19.344 1 71.69 90 ASP A O 1
ATOM 714 N N . THR A 1 91 ? 1.181 -25.672 19.484 1 80.69 91 THR A N 1
ATOM 715 C CA . THR A 1 91 ? 1.291 -25.812 18.031 1 80.69 91 THR A CA 1
ATOM 716 C C . THR A 1 91 ? 1.761 -27.219 17.672 1 80.69 91 THR A C 1
ATOM 718 O 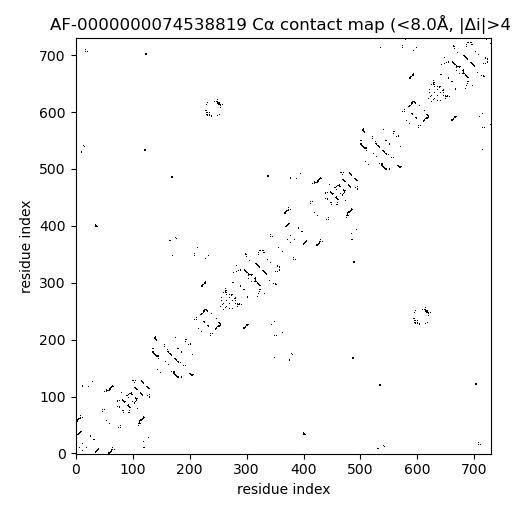O . THR A 1 91 ? 2.744 -27.719 18.219 1 80.69 91 THR A O 1
ATOM 721 N N . LEU A 1 92 ? 1.053 -27.844 16.859 1 86.81 92 LEU A N 1
ATOM 722 C CA . LEU A 1 92 ? 1.453 -29.141 16.344 1 86.81 92 LEU A CA 1
ATOM 723 C C . LEU A 1 92 ? 2.543 -29 15.289 1 86.81 92 LEU A C 1
ATOM 725 O O . LEU A 1 92 ? 2.377 -28.266 14.312 1 86.81 92 LEU A O 1
ATOM 729 N N . VAL A 1 93 ? 3.658 -29.703 15.555 1 91.06 93 VAL A N 1
ATOM 730 C CA . VAL A 1 93 ? 4.824 -29.609 14.688 1 91.06 93 VAL A CA 1
ATOM 731 C C . VAL A 1 93 ? 5.324 -31.016 14.336 1 91.06 93 VAL A C 1
ATOM 733 O O . VAL A 1 93 ? 5.309 -31.906 15.172 1 91.06 93 VAL A O 1
ATOM 736 N N . PRO A 1 94 ? 5.699 -31.156 13.102 1 92.25 94 PRO A N 1
ATOM 737 C CA . PRO A 1 94 ? 6.309 -32.438 12.773 1 92.25 94 PRO A CA 1
ATOM 738 C C . PRO A 1 94 ? 7.539 -32.75 13.625 1 92.25 94 PRO A C 1
ATOM 740 O O . PRO A 1 94 ? 8.336 -31.859 13.898 1 92.25 94 PRO A O 1
ATOM 743 N N . LYS A 1 95 ? 7.789 -33.969 13.984 1 90.88 95 LYS A N 1
ATOM 744 C CA . LYS A 1 95 ? 8.898 -34.406 14.82 1 90.88 95 LYS A CA 1
ATOM 745 C C . LYS A 1 95 ? 10.242 -34.062 14.18 1 90.88 95 LYS A C 1
ATOM 747 O O . LYS A 1 95 ? 11.203 -33.719 14.875 1 90.88 95 LYS A O 1
ATOM 752 N N . SER A 1 96 ? 10.266 -34.094 12.961 1 90.5 96 SER A N 1
ATOM 753 C CA . SER A 1 96 ? 11.516 -33.875 12.234 1 90.5 96 SER A CA 1
ATOM 754 C C . SER A 1 96 ? 11.734 -32.406 11.898 1 90.5 96 SER A C 1
ATOM 756 O O . SER A 1 96 ? 12.617 -32.062 11.109 1 90.5 96 SER A O 1
ATOM 758 N N . ALA A 1 97 ? 10.938 -31.594 12.438 1 94 97 ALA A N 1
ATOM 759 C CA . ALA A 1 97 ? 11.078 -30.172 12.141 1 94 97 ALA A CA 1
ATOM 760 C C . ALA A 1 97 ? 12.492 -29.688 12.477 1 94 97 ALA A C 1
ATOM 762 O O . ALA A 1 97 ? 13.062 -30.062 13.5 1 94 97 ALA A O 1
ATOM 763 N N . LEU A 1 98 ? 13.047 -28.906 11.664 1 95.12 98 LEU A N 1
ATOM 764 C CA . LEU A 1 98 ? 14.375 -28.328 11.859 1 95.12 98 LEU A CA 1
ATOM 765 C C . LEU A 1 98 ? 14.352 -27.25 12.945 1 95.12 98 LEU A C 1
ATOM 767 O O . LEU A 1 98 ? 15.344 -27.062 13.656 1 95.12 98 LEU A O 1
ATOM 771 N N . SER A 1 99 ? 13.289 -26.516 12.953 1 94.62 99 SER A N 1
ATOM 772 C CA . SER A 1 99 ? 13.109 -25.453 13.938 1 94.62 99 SER A CA 1
ATOM 773 C C . SER A 1 99 ? 11.625 -25.156 14.148 1 94.62 99 SER A C 1
ATOM 775 O O . SER A 1 99 ? 10.797 -25.438 13.281 1 94.62 99 SER A O 1
ATOM 777 N N . TYR A 1 100 ? 11.281 -24.703 15.312 1 93.5 100 TYR A N 1
ATOM 778 C CA . TYR A 1 100 ? 9.938 -24.25 15.656 1 93.5 100 TYR A CA 1
ATOM 779 C C . TYR A 1 100 ? 9.992 -23.125 16.672 1 93.5 100 TYR A C 1
ATOM 781 O O . TYR A 1 100 ? 10.703 -23.203 17.672 1 93.5 100 TYR A O 1
ATOM 789 N N . LYS A 1 101 ? 9.328 -22.047 16.234 1 91.56 101 LYS A N 1
ATOM 790 C CA . LYS A 1 101 ? 9.328 -20.859 17.094 1 91.56 101 LYS A CA 1
ATOM 791 C C . LYS A 1 101 ? 8.18 -19.938 16.75 1 91.56 101 LYS A C 1
ATOM 793 O O . LYS A 1 101 ? 7.945 -19.641 15.57 1 91.56 101 LYS A O 1
ATOM 798 N N . ASN A 1 102 ? 7.391 -19.375 17.797 1 90.44 102 ASN A N 1
ATOM 799 C CA . ASN A 1 102 ? 6.434 -18.297 17.641 1 90.44 102 ASN A CA 1
ATOM 800 C C . ASN A 1 102 ? 5.469 -18.547 16.484 1 90.44 102 ASN A C 1
ATOM 802 O O . ASN A 1 102 ? 5.41 -17.781 15.531 1 90.44 102 ASN A O 1
ATOM 806 N N . ASP A 1 103 ? 4.719 -19.641 16.547 1 92.94 103 ASP A N 1
ATOM 807 C CA . ASP A 1 103 ? 3.635 -19.984 15.633 1 92.94 103 ASP A CA 1
ATOM 808 C C . ASP A 1 103 ? 4.164 -20.234 14.227 1 92.94 103 ASP A C 1
ATOM 810 O O . ASP A 1 103 ? 3.57 -19.797 13.242 1 92.94 103 ASP A O 1
ATOM 814 N N . SER A 1 104 ? 5.293 -20.953 14.18 1 96.19 104 SER A N 1
ATOM 815 C CA . SER A 1 104 ? 5.961 -21.266 12.922 1 96.19 104 SER A CA 1
ATOM 816 C C . SER A 1 104 ? 6.879 -22.469 13.07 1 96.19 104 SER A C 1
ATOM 818 O O . SER A 1 104 ? 7.387 -22.75 14.156 1 96.19 104 SER A O 1
ATOM 820 N N . PHE A 1 105 ? 7.047 -23.188 12.008 1 96.62 105 PHE A N 1
ATOM 821 C CA . PHE A 1 105 ? 8.055 -24.25 12.039 1 96.62 105 PHE A CA 1
ATOM 822 C C . PHE A 1 105 ? 8.672 -24.438 10.664 1 96.62 105 PHE A C 1
ATOM 824 O O . PHE A 1 105 ? 8.133 -23.969 9.656 1 96.62 105 PHE A O 1
ATOM 831 N N . LEU A 1 106 ? 9.828 -25.016 10.633 1 97.38 106 LEU A N 1
ATOM 832 C CA . LEU A 1 106 ? 10.625 -25.25 9.438 1 97.38 106 LEU A CA 1
ATOM 833 C C . LEU A 1 106 ? 10.898 -26.734 9.25 1 97.38 106 LEU A C 1
ATOM 835 O O . LEU A 1 106 ? 11.312 -27.422 10.188 1 97.38 106 LEU A O 1
ATOM 839 N N . ILE A 1 107 ? 10.633 -27.219 8.062 1 97.12 107 ILE A N 1
ATOM 840 C CA . ILE A 1 107 ? 10.945 -28.609 7.758 1 97.12 107 ILE A CA 1
ATOM 841 C C . ILE A 1 107 ? 11.609 -28.703 6.387 1 97.12 107 ILE A C 1
ATOM 843 O O . ILE A 1 107 ? 11.602 -27.734 5.617 1 97.12 107 ILE A O 1
ATOM 847 N N . LYS A 1 108 ? 12.242 -29.828 6.137 1 97.06 108 LYS A N 1
ATOM 848 C CA . LYS A 1 108 ? 12.719 -30.156 4.797 1 97.06 108 LYS A CA 1
ATOM 849 C C . LYS A 1 108 ? 11.75 -31.078 4.074 1 97.06 108 LYS A C 1
ATOM 851 O O . LYS A 1 108 ? 11.297 -32.062 4.648 1 97.06 108 LYS A O 1
ATOM 856 N N . LEU A 1 109 ? 11.344 -30.734 2.912 1 97.25 109 LEU A N 1
ATOM 857 C CA . LEU A 1 109 ? 10.477 -31.531 2.059 1 97.25 109 LEU A CA 1
ATOM 858 C C . LEU A 1 109 ? 10.953 -31.5 0.611 1 97.25 109 LEU A C 1
ATOM 860 O O . LEU A 1 109 ? 11.008 -30.422 -0.005 1 97.25 109 LEU A O 1
ATOM 864 N N . ASN A 1 110 ? 11.352 -32.656 0.05 1 96.94 110 ASN A N 1
ATOM 865 C CA . ASN A 1 110 ? 11.914 -32.75 -1.292 1 96.94 110 ASN A CA 1
ATOM 866 C C . ASN A 1 110 ? 13.125 -31.828 -1.452 1 96.94 110 ASN A C 1
ATOM 868 O O . ASN A 1 110 ? 14.125 -31.969 -0.744 1 96.94 110 ASN A O 1
ATOM 872 N N . ASN A 1 111 ? 13.055 -30.781 -2.266 1 95.06 111 ASN A N 1
ATOM 873 C CA . ASN A 1 111 ? 14.18 -29.891 -2.52 1 95.06 111 ASN A CA 1
ATOM 874 C C . ASN A 1 111 ? 14.078 -28.609 -1.689 1 95.06 111 ASN A C 1
ATOM 876 O O . ASN A 1 111 ? 14.969 -27.75 -1.742 1 95.06 111 ASN A O 1
ATOM 880 N N . ALA A 1 112 ? 13.016 -28.578 -0.887 1 96.62 112 ALA A N 1
ATOM 881 C CA . ALA A 1 112 ? 12.711 -27.266 -0.332 1 96.62 112 ALA A CA 1
ATOM 882 C C . ALA A 1 112 ? 12.883 -27.25 1.185 1 96.62 112 ALA A C 1
ATOM 884 O O . ALA A 1 112 ? 12.602 -28.25 1.853 1 96.62 112 ALA A O 1
ATOM 885 N N . ARG A 1 113 ? 13.391 -26.141 1.687 1 97 113 ARG A N 1
ATOM 886 C CA . ARG A 1 113 ? 13.102 -25.75 3.062 1 97 113 ARG A CA 1
ATOM 887 C C . ARG A 1 113 ? 11.742 -25.078 3.164 1 97 113 ARG A C 1
ATOM 889 O O . ARG A 1 113 ? 11.531 -24 2.594 1 97 113 ARG A O 1
ATOM 896 N N . VAL A 1 114 ? 10.82 -25.719 3.859 1 98 114 VAL A N 1
ATOM 897 C CA . VAL A 1 114 ? 9.445 -25.25 3.938 1 98 114 VAL A CA 1
ATOM 898 C C . VAL A 1 114 ? 9.195 -24.594 5.293 1 98 114 VAL A C 1
ATOM 900 O O . VAL A 1 114 ? 9.297 -25.25 6.336 1 98 114 VAL A O 1
ATOM 903 N N . ASN A 1 115 ? 8.945 -23.328 5.312 1 98.44 115 ASN A N 1
ATOM 904 C CA . ASN A 1 115 ? 8.586 -22.562 6.504 1 98.44 115 ASN A CA 1
ATOM 905 C C . ASN A 1 115 ? 7.082 -22.328 6.582 1 98.44 115 ASN A C 1
ATOM 907 O O . ASN A 1 115 ? 6.527 -21.562 5.793 1 98.44 115 ASN A O 1
ATOM 911 N N . LEU A 1 116 ? 6.41 -23.062 7.453 1 98.31 116 LEU A N 1
ATOM 912 C CA . LEU A 1 116 ? 4.992 -22.812 7.703 1 98.31 116 LEU A CA 1
ATOM 913 C C . LEU A 1 116 ? 4.805 -21.75 8.773 1 98.31 116 LEU A C 1
ATOM 915 O O . LEU A 1 116 ? 5.301 -21.891 9.891 1 98.31 116 LEU A O 1
ATOM 919 N N . ILE A 1 117 ? 4.062 -20.688 8.422 1 98.38 117 ILE A N 1
ATOM 920 C CA . ILE A 1 117 ? 3.957 -19.516 9.273 1 98.38 117 ILE A CA 1
ATOM 921 C C . ILE A 1 117 ? 2.486 -19.172 9.508 1 98.38 117 ILE A C 1
ATOM 923 O O . ILE A 1 117 ? 1.722 -19.016 8.555 1 98.38 117 ILE A O 1
ATOM 927 N N . LYS A 1 118 ? 2.096 -19.047 10.758 1 97.38 118 LYS A N 1
ATOM 928 C CA . LYS A 1 118 ? 0.718 -18.688 11.078 1 97.38 118 LYS A CA 1
ATOM 929 C C . LYS A 1 118 ? 0.441 -17.219 10.742 1 97.38 118 LYS A C 1
ATOM 931 O O . LYS A 1 118 ? 1.248 -16.344 11.055 1 97.38 118 LYS A O 1
ATOM 936 N N . ALA A 1 119 ? -0.623 -17 10.039 1 98.19 119 ALA A N 1
ATOM 937 C CA . ALA A 1 119 ? -1.057 -15.648 9.664 1 98.19 119 ALA A CA 1
ATOM 938 C C . ALA A 1 119 ? -2.555 -15.469 9.891 1 98.19 119 ALA A C 1
ATOM 940 O O . ALA A 1 119 ? -3.363 -15.742 9 1 98.19 119 ALA A O 1
ATOM 941 N N . ASP A 1 120 ? -2.943 -14.969 11.055 1 96.88 120 ASP A N 1
ATOM 942 C CA . ASP A 1 120 ? -4.34 -14.695 11.375 1 96.88 120 ASP A CA 1
ATOM 943 C C . ASP A 1 120 ? -4.668 -13.219 11.203 1 96.88 120 ASP A C 1
ATOM 945 O O . ASP A 1 120 ? -3.836 -12.352 11.5 1 96.88 120 ASP A O 1
ATOM 949 N N . PRO A 1 121 ? -5.934 -12.93 10.672 1 96.5 121 PRO A N 1
ATOM 950 C CA . PRO A 1 121 ? -6.359 -11.531 10.656 1 96.5 121 PRO A CA 1
ATOM 951 C C . PRO A 1 121 ? -6.25 -10.867 12.023 1 96.5 121 PRO A C 1
ATOM 953 O O . PRO A 1 121 ? -6.613 -11.469 13.039 1 96.5 121 PRO A O 1
ATOM 956 N N . CYS A 1 122 ? -5.672 -9.641 12.078 1 96.5 122 CYS A N 1
ATOM 957 C CA . CYS A 1 122 ? -5.605 -8.781 13.258 1 96.5 122 CYS A CA 1
ATOM 958 C C . CYS A 1 122 ? -4.668 -9.359 14.305 1 96.5 122 CYS A C 1
ATOM 960 O O . CYS A 1 122 ? -4.82 -9.094 15.5 1 96.5 122 CYS A O 1
ATOM 962 N N . GLU A 1 123 ? -3.77 -10.242 13.914 1 97 123 GLU A N 1
ATOM 963 C CA . GLU A 1 123 ? -2.785 -10.836 14.812 1 97 123 GLU A CA 1
ATOM 964 C C . GLU A 1 123 ? -1.365 -10.625 14.297 1 97 123 GLU A C 1
ATOM 966 O O . GLU A 1 123 ? -1.173 -10.242 13.141 1 97 123 GLU A O 1
ATOM 971 N N . ARG A 1 124 ? -0.412 -10.867 15.141 1 97.19 124 ARG A N 1
ATOM 972 C CA . ARG A 1 124 ? 0.989 -10.852 14.734 1 97.19 124 ARG A CA 1
ATOM 973 C C . ARG A 1 124 ? 1.314 -12.07 13.875 1 97.19 124 ARG A C 1
ATOM 975 O O . ARG A 1 124 ? 0.846 -13.18 14.148 1 97.19 124 ARG A O 1
ATOM 982 N N . LEU A 1 125 ? 2.078 -11.82 12.812 1 97.62 125 LEU A N 1
ATOM 983 C CA . LEU A 1 125 ? 2.539 -12.906 11.961 1 97.62 125 LEU A CA 1
ATOM 984 C C . LEU A 1 125 ? 3.516 -13.812 12.711 1 97.62 125 LEU A C 1
ATOM 986 O O . LEU A 1 125 ? 4.297 -13.328 13.539 1 97.62 125 LEU A O 1
ATOM 990 N N . GLY A 1 126 ? 3.449 -15.133 12.422 1 97.25 126 GLY A N 1
ATOM 991 C CA . GLY A 1 126 ? 4.488 -16.016 12.922 1 97.25 126 GLY A CA 1
ATOM 992 C C . GLY A 1 126 ? 5.879 -15.633 12.461 1 97.25 126 GLY A C 1
ATOM 993 O O . GLY A 1 126 ? 6.027 -14.797 11.555 1 97.25 126 GLY A O 1
ATOM 994 N N . GLU A 1 127 ? 6.844 -16.266 13 1 96.12 127 GLU A N 1
ATOM 995 C CA . GLU A 1 127 ? 8.234 -15.906 12.758 1 96.12 127 GLU A CA 1
ATOM 996 C C . GLU A 1 127 ? 8.773 -16.578 11.5 1 96.12 127 GLU A C 1
ATOM 998 O O . GLU A 1 127 ? 8.461 -17.75 11.234 1 96.12 127 GLU A O 1
ATOM 1003 N N . PHE A 1 128 ? 9.523 -15.82 10.703 1 97.31 128 PHE A N 1
ATOM 1004 C CA . PHE A 1 128 ? 10.305 -16.438 9.641 1 97.31 128 PHE A CA 1
ATOM 1005 C C . PHE A 1 128 ? 11.484 -17.219 10.211 1 97.31 128 PHE A C 1
ATOM 1007 O O . PHE A 1 128 ? 12.25 -16.688 11.016 1 97.31 128 PHE A O 1
ATOM 1014 N N . LEU A 1 129 ? 11.656 -18.422 9.805 1 96.94 129 LEU A N 1
ATOM 1015 C CA . LEU A 1 129 ? 12.672 -19.266 10.422 1 96.94 129 LEU A CA 1
ATOM 1016 C C . LEU A 1 129 ? 13.789 -19.562 9.43 1 96.94 129 LEU A C 1
ATOM 1018 O O . LEU A 1 129 ? 14.82 -20.125 9.805 1 96.94 129 LEU A O 1
ATOM 1022 N N . ILE A 1 130 ? 13.531 -19.234 8.211 1 95.06 130 ILE A N 1
ATOM 1023 C CA . ILE A 1 130 ? 14.57 -19.438 7.203 1 95.06 130 ILE A CA 1
ATOM 1024 C C . ILE A 1 130 ? 15.547 -18.266 7.23 1 95.06 130 ILE A C 1
ATOM 1026 O O . ILE A 1 130 ? 15.141 -17.094 7.184 1 95.06 130 ILE A O 1
ATOM 1030 N N . GLU A 1 131 ? 16.828 -18.578 7.262 1 88.31 131 GLU A N 1
ATOM 1031 C CA . GLU A 1 131 ? 17.828 -17.516 7.219 1 88.31 131 GLU A CA 1
ATOM 1032 C C . GLU A 1 131 ? 17.984 -16.953 5.805 1 88.31 131 GLU A C 1
ATOM 1034 O O . GLU A 1 131 ? 17.922 -17.703 4.824 1 88.31 131 GLU A O 1
ATOM 1039 N N . SER A 1 132 ? 18.062 -15.711 5.785 1 80.25 132 SER A N 1
ATOM 1040 C CA . SER A 1 132 ? 18.141 -15.008 4.508 1 80.25 132 SER A CA 1
ATOM 1041 C C . SER A 1 132 ? 19.578 -14.781 4.078 1 80.25 132 SER A C 1
ATOM 1043 O O . SER A 1 132 ? 20.359 -14.156 4.801 1 80.25 132 SER A O 1
ATOM 1045 N N . GLU A 1 133 ? 20.125 -15.594 3.254 1 79.38 133 GLU A N 1
ATOM 1046 C CA . GLU A 1 133 ? 21.406 -15.273 2.613 1 79.38 133 GLU A CA 1
ATOM 1047 C C . GLU A 1 133 ? 21.203 -14.844 1.163 1 79.38 133 GLU A C 1
ATOM 1049 O O . GLU A 1 133 ? 20.672 -15.609 0.351 1 79.38 133 GLU A O 1
ATOM 1054 N N . GLN A 1 134 ? 21.469 -13.562 0.962 1 82.12 134 GLN A N 1
ATOM 1055 C CA . GLN A 1 134 ? 21.234 -13.062 -0.389 1 82.12 134 GLN A CA 1
ATOM 1056 C C . GLN A 1 134 ? 22.562 -12.789 -1.103 1 82.12 134 GLN A C 1
ATOM 1058 O O . GLN A 1 134 ? 23.516 -12.336 -0.483 1 82.12 134 GLN A O 1
ATOM 1063 N N . ASN A 1 135 ? 22.578 -13.148 -2.289 1 89 135 ASN A N 1
ATOM 1064 C CA . ASN A 1 135 ? 23.734 -12.836 -3.127 1 89 135 ASN A CA 1
ATOM 1065 C C . ASN A 1 135 ? 23.5 -11.57 -3.943 1 89 135 ASN A C 1
ATOM 1067 O O . ASN A 1 135 ? 24.078 -11.406 -5.02 1 89 135 ASN A O 1
ATOM 1071 N N . PHE A 1 136 ? 22.562 -10.797 -3.535 1 94.75 136 PHE A N 1
ATOM 1072 C CA . PHE A 1 136 ? 22.266 -9.539 -4.211 1 94.75 136 PHE A CA 1
ATOM 1073 C C . PHE A 1 136 ? 22.141 -8.398 -3.207 1 94.75 136 PHE A C 1
ATOM 1075 O O . PHE A 1 136 ? 22.016 -8.641 -2.006 1 94.75 136 PHE A O 1
ATOM 1082 N N . SER A 1 137 ? 22.266 -7.195 -3.703 1 96.12 137 SER A N 1
ATOM 1083 C CA . SER A 1 137 ? 22.109 -5.973 -2.926 1 96.12 137 SER A CA 1
ATOM 1084 C C . SER A 1 137 ? 21.406 -4.891 -3.736 1 96.12 137 SER A C 1
ATOM 1086 O O . SER A 1 137 ? 21.422 -4.926 -4.969 1 96.12 137 SER A O 1
ATOM 1088 N N . TYR A 1 138 ? 20.781 -4.043 -3.01 1 97.62 138 TYR A N 1
ATOM 1089 C CA . TYR A 1 138 ? 20.094 -2.924 -3.648 1 97.62 138 TYR A CA 1
ATOM 1090 C C . TYR A 1 138 ? 20.781 -1.604 -3.311 1 97.62 138 TYR A C 1
ATOM 1092 O O . TYR A 1 138 ? 21.312 -1.436 -2.209 1 97.62 138 TYR A O 1
ATOM 1100 N N . PHE A 1 139 ? 20.75 -0.74 -4.207 1 98.19 139 PHE A N 1
ATOM 1101 C CA . PHE A 1 139 ? 21.094 0.654 -3.951 1 98.19 139 PHE A CA 1
ATOM 1102 C C . PHE A 1 139 ? 20.406 1.574 -4.949 1 98.19 139 PHE A C 1
ATOM 1104 O O . PHE A 1 139 ? 19.844 1.109 -5.941 1 98.19 139 PHE A O 1
ATOM 1111 N N . ASN A 1 140 ? 20.344 2.873 -4.617 1 98.69 140 ASN A N 1
ATOM 1112 C CA . ASN A 1 140 ? 19.797 3.879 -5.523 1 98.69 140 ASN A CA 1
ATOM 1113 C C . ASN A 1 140 ? 20.859 4.887 -5.953 1 98.69 140 ASN A C 1
ATOM 1115 O O . ASN A 1 140 ? 21.828 5.133 -5.223 1 98.69 140 ASN A O 1
ATOM 1119 N N . LEU A 1 141 ? 20.703 5.297 -7.16 1 98.38 141 LEU A N 1
ATOM 1120 C CA . LEU A 1 141 ? 21.484 6.441 -7.629 1 98.38 141 LEU A CA 1
ATOM 1121 C C . LEU A 1 141 ? 20.594 7.668 -7.797 1 98.38 141 LEU A C 1
ATOM 1123 O O . LEU A 1 141 ? 19.516 7.582 -8.391 1 98.38 141 LEU A O 1
ATOM 1127 N N . PHE A 1 142 ? 21.094 8.797 -7.258 1 97.81 142 PHE A N 1
ATOM 1128 C CA . PHE A 1 142 ? 20.344 10.055 -7.238 1 97.81 142 PHE A CA 1
ATOM 1129 C C . PHE A 1 142 ? 20.828 10.992 -8.328 1 97.81 142 PHE A C 1
ATOM 1131 O O . PHE A 1 142 ? 22.031 11.086 -8.586 1 97.81 142 PHE A O 1
ATOM 1138 N N . ASP A 1 143 ? 19.859 11.664 -9.047 1 94.94 143 ASP A N 1
ATOM 1139 C CA . ASP A 1 143 ? 20.078 12.727 -10.023 1 94.94 143 ASP A CA 1
ATOM 1140 C C . ASP A 1 143 ? 20.859 12.211 -11.227 1 94.94 143 ASP A C 1
ATOM 1142 O O . ASP A 1 143 ? 21.844 12.828 -11.641 1 94.94 143 ASP A O 1
ATOM 1146 N N . ILE A 1 144 ? 20.547 11.062 -11.695 1 94.94 144 ILE A N 1
ATOM 1147 C CA . ILE A 1 144 ? 21.062 10.445 -12.922 1 94.94 144 ILE A CA 1
ATOM 1148 C C . ILE A 1 144 ? 19.953 9.641 -13.594 1 94.94 144 ILE A C 1
ATOM 1150 O O . ILE A 1 144 ? 19.141 8.984 -12.914 1 94.94 144 ILE A O 1
ATOM 1154 N N . ASP A 1 145 ? 19.844 9.711 -14.836 1 93.19 145 ASP A N 1
ATOM 1155 C CA . ASP A 1 145 ? 18.828 8.93 -15.531 1 93.19 145 ASP A CA 1
ATOM 1156 C C . ASP A 1 145 ? 19.266 7.473 -15.68 1 93.19 145 ASP A C 1
ATOM 1158 O O . ASP A 1 145 ? 20.453 7.168 -15.602 1 93.19 145 ASP A O 1
ATOM 1162 N N . ALA A 1 146 ? 18.359 6.664 -15.898 1 94 146 ALA A N 1
ATOM 1163 C CA . ALA A 1 146 ? 18.578 5.219 -15.898 1 94 146 ALA A CA 1
ATOM 1164 C C . ALA A 1 146 ? 19.578 4.812 -16.969 1 94 146 ALA A C 1
ATOM 1166 O O . ALA A 1 146 ? 20.406 3.932 -16.75 1 94 146 ALA A O 1
ATOM 1167 N N . GLN A 1 147 ? 19.469 5.383 -18.172 1 94.25 147 GLN A N 1
ATOM 1168 C CA . GLN A 1 147 ? 20.359 5.02 -19.266 1 94.25 147 GLN A CA 1
ATOM 1169 C C . GLN A 1 147 ? 21.797 5.391 -18.969 1 94.25 147 GLN A C 1
ATOM 1171 O O . GLN A 1 147 ? 22.719 4.59 -19.188 1 94.25 147 GLN A O 1
ATOM 1176 N N . SER A 1 148 ? 21.969 6.582 -18.469 1 96.19 148 SER A N 1
ATOM 1177 C CA . SER A 1 148 ? 23.297 7.035 -18.094 1 96.19 148 SER A CA 1
ATOM 1178 C C . SER A 1 148 ? 23.875 6.176 -16.969 1 96.19 148 SER A C 1
ATOM 1180 O O . SER A 1 148 ? 25.047 5.809 -17.016 1 96.19 148 SER A O 1
ATOM 1182 N N . ALA A 1 149 ? 23.047 5.922 -16 1 96.75 149 ALA A N 1
ATOM 1183 C CA . ALA A 1 149 ? 23.484 5.062 -14.906 1 96.75 149 ALA A CA 1
ATOM 1184 C C . ALA A 1 149 ? 23.953 3.707 -15.43 1 96.75 149 ALA A C 1
ATOM 1186 O O . ALA A 1 149 ? 25.016 3.211 -15.023 1 96.75 149 ALA A O 1
ATOM 1187 N N . LYS A 1 150 ? 23.203 3.15 -16.297 1 96.38 150 LYS A N 1
ATOM 1188 C CA . LYS A 1 150 ? 23.531 1.844 -16.859 1 96.38 150 LYS A CA 1
ATOM 1189 C C . LYS A 1 150 ? 24.875 1.876 -17.578 1 96.38 150 LYS A C 1
ATOM 1191 O O . LYS A 1 150 ? 25.719 1.005 -17.375 1 96.38 150 LYS A O 1
ATOM 1196 N N . ILE A 1 151 ? 25.062 2.854 -18.391 1 97.31 151 ILE A N 1
ATOM 1197 C CA . ILE A 1 151 ? 26.266 2.998 -19.172 1 97.31 151 ILE A CA 1
ATOM 1198 C C . ILE A 1 151 ? 27.484 3.098 -18.25 1 97.31 151 ILE A C 1
ATOM 1200 O O . ILE A 1 151 ? 28.516 2.471 -18.5 1 97.31 151 ILE A O 1
ATOM 1204 N N . LEU A 1 152 ? 27.328 3.834 -17.188 1 97.12 152 LEU A N 1
ATOM 1205 C CA . LEU A 1 152 ? 28.438 4.09 -16.281 1 97.12 152 LEU A CA 1
ATOM 1206 C C . LEU A 1 152 ? 28.703 2.873 -15.398 1 97.12 152 LEU A C 1
ATOM 1208 O O . LEU A 1 152 ? 29.844 2.623 -15.008 1 97.12 152 LEU A O 1
ATOM 1212 N N . LEU A 1 153 ? 27.734 2.094 -15.109 1 98.06 153 LEU A N 1
ATOM 1213 C CA . LEU A 1 153 ? 27.859 0.976 -14.18 1 98.06 153 LEU A CA 1
ATOM 1214 C C . LEU A 1 153 ? 28.344 -0.275 -14.898 1 98.06 153 LEU A C 1
ATOM 1216 O O . LEU A 1 153 ? 28.953 -1.155 -14.281 1 98.06 153 LEU A O 1
ATOM 1220 N N . GLU A 1 154 ? 28.078 -0.387 -16.172 1 97.62 154 GLU A N 1
ATOM 1221 C CA . GLU A 1 154 ? 28.281 -1.621 -16.922 1 97.62 154 GLU A CA 1
ATOM 1222 C C . GLU A 1 154 ? 29.734 -2.062 -16.875 1 97.62 154 GLU A C 1
ATOM 1224 O O . GLU A 1 154 ? 30.031 -3.234 -16.625 1 97.62 154 GLU A O 1
ATOM 1229 N N . PRO A 1 155 ? 30.719 -1.12 -17.141 1 97.69 155 PRO A N 1
ATOM 1230 C CA . PRO A 1 155 ? 32.125 -1.537 -17.078 1 97.69 155 PRO A CA 1
ATOM 1231 C C . PRO A 1 155 ? 32.5 -2.059 -15.688 1 97.69 155 PRO A C 1
ATOM 1233 O O . PRO A 1 155 ? 33.219 -3.061 -15.578 1 97.69 155 PRO A O 1
ATOM 1236 N N . LEU A 1 156 ? 32.094 -1.343 -14.719 1 97.62 156 LEU A N 1
ATOM 1237 C CA . LEU A 1 156 ? 32.344 -1.747 -13.344 1 97.62 156 LEU A CA 1
ATOM 1238 C C . LEU A 1 156 ? 31.719 -3.094 -13.039 1 97.62 156 LEU A C 1
ATOM 1240 O O . LEU A 1 156 ? 32.312 -3.945 -12.383 1 97.62 156 LEU A O 1
ATOM 1244 N N . ALA A 1 157 ? 30.469 -3.297 -13.438 1 98.06 157 ALA A N 1
ATOM 1245 C CA . ALA A 1 157 ? 29.75 -4.551 -13.242 1 98.06 157 ALA A CA 1
ATOM 1246 C C . ALA A 1 157 ? 30.469 -5.715 -13.906 1 98.06 157 ALA A C 1
ATOM 1248 O O . ALA A 1 157 ? 30.578 -6.805 -13.328 1 98.06 157 ALA A O 1
ATOM 1249 N N . LYS A 1 158 ? 30.969 -5.473 -15.062 1 97.12 158 LYS A N 1
ATOM 1250 C CA . LYS A 1 158 ? 31.719 -6.5 -15.781 1 97.12 158 LYS A CA 1
ATOM 1251 C C . LYS A 1 158 ? 33 -6.867 -15.039 1 97.12 158 LYS A C 1
ATOM 1253 O O . LYS A 1 158 ? 33.344 -8.047 -14.906 1 97.12 158 LYS A O 1
ATOM 1258 N N . THR A 1 159 ? 33.656 -5.844 -14.586 1 97.38 159 THR A N 1
ATOM 1259 C CA . THR A 1 159 ? 34.906 -6.035 -13.875 1 97.38 159 THR A CA 1
ATOM 1260 C C . THR A 1 159 ? 34.719 -6.918 -12.648 1 97.38 159 THR A C 1
ATOM 1262 O O . THR A 1 159 ? 35.531 -7.801 -12.375 1 97.38 159 THR A O 1
ATOM 1265 N N . TYR A 1 160 ? 33.656 -6.742 -11.945 1 97.75 160 TYR A N 1
ATOM 1266 C CA . TYR A 1 160 ? 33.438 -7.43 -10.68 1 97.75 160 TYR A CA 1
ATOM 1267 C C . TYR A 1 160 ? 32.5 -8.617 -10.859 1 97.75 160 TYR A C 1
ATOM 1269 O O . TYR A 1 160 ? 32.094 -9.242 -9.883 1 97.75 160 TYR A O 1
ATOM 1277 N N . GLU A 1 161 ? 32.062 -8.906 -12.07 1 97.44 161 GLU A N 1
ATOM 1278 C CA . GLU A 1 161 ? 31.203 -10.031 -12.406 1 97.44 161 GLU A CA 1
ATOM 1279 C C . GLU A 1 161 ? 29.844 -9.914 -11.688 1 97.44 161 GLU A C 1
ATOM 1281 O O . GLU A 1 161 ? 29.422 -10.844 -11 1 97.44 161 GLU A O 1
ATOM 1286 N N . ILE A 1 162 ? 29.281 -8.781 -11.883 1 97.81 162 ILE A N 1
ATOM 1287 C CA . ILE A 1 162 ? 28 -8.469 -11.273 1 97.81 162 ILE A CA 1
ATOM 1288 C C . ILE A 1 162 ? 26.953 -8.266 -12.359 1 97.81 162 ILE A C 1
ATOM 1290 O O . ILE A 1 162 ? 27.203 -7.602 -13.367 1 97.81 162 ILE A O 1
ATOM 1294 N N . LYS A 1 163 ? 25.812 -8.875 -12.188 1 95.88 163 LYS A N 1
ATOM 1295 C CA . LYS A 1 163 ? 24.641 -8.578 -13.008 1 95.88 163 LYS A CA 1
ATOM 1296 C C . LYS A 1 163 ? 23.812 -7.449 -12.391 1 95.88 163 LYS A C 1
ATOM 1298 O O . LYS A 1 163 ? 23.469 -7.5 -11.211 1 95.88 163 LYS A O 1
ATOM 1303 N N . ILE A 1 164 ? 23.484 -6.445 -13.164 1 96.94 164 ILE A N 1
ATOM 1304 C CA . ILE A 1 164 ? 22.734 -5.32 -12.617 1 96.94 164 ILE A CA 1
ATOM 1305 C C . ILE A 1 164 ? 21.391 -5.199 -13.336 1 96.94 164 ILE A C 1
ATOM 1307 O O . ILE A 1 164 ? 21.297 -5.453 -14.547 1 96.94 164 ILE A O 1
ATOM 1311 N N . ASN A 1 165 ? 20.375 -4.945 -12.633 1 95.81 165 ASN A N 1
ATOM 1312 C CA . ASN A 1 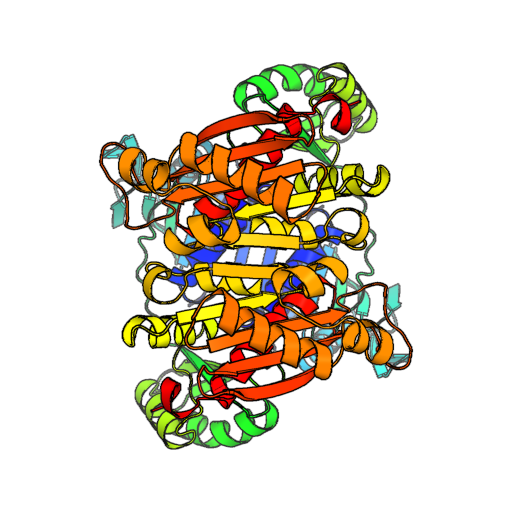165 ? 19.062 -4.57 -13.125 1 95.81 165 ASN A CA 1
ATOM 1313 C C . ASN A 1 165 ? 18.641 -3.203 -12.594 1 95.81 165 ASN A C 1
ATOM 1315 O O . ASN A 1 165 ? 18.875 -2.881 -11.43 1 95.81 165 ASN A O 1
ATOM 1319 N N . LEU A 1 166 ? 18.109 -2.424 -13.477 1 97.06 166 LEU A N 1
ATOM 1320 C CA . LEU A 1 166 ? 17.766 -1.056 -13.109 1 97.06 166 LEU A CA 1
ATOM 1321 C C . LEU A 1 166 ? 16.266 -0.81 -13.273 1 97.06 166 LEU A C 1
ATOM 1323 O O . LEU A 1 166 ? 15.633 -1.395 -14.156 1 97.06 166 LEU A O 1
ATOM 1327 N N . SER A 1 167 ? 15.758 0.004 -12.43 1 97.31 167 SER A N 1
ATOM 1328 C CA . SER A 1 167 ? 14.391 0.509 -12.562 1 97.31 167 SER A CA 1
ATOM 1329 C C . SER A 1 167 ? 14.305 1.982 -12.18 1 97.31 167 SER A C 1
ATOM 1331 O O . SER A 1 167 ? 14.781 2.381 -11.117 1 97.31 167 SER A O 1
ATOM 1333 N N . GLU A 1 168 ? 13.711 2.742 -13.055 1 97.19 168 GLU A N 1
ATOM 1334 C CA . GLU A 1 168 ? 13.484 4.152 -12.75 1 97.19 168 GLU A CA 1
ATOM 1335 C C . GLU A 1 168 ? 12.328 4.328 -11.773 1 97.19 168 GLU A C 1
ATOM 1337 O O . GLU A 1 168 ? 11.188 4 -12.094 1 97.19 168 GLU A O 1
ATOM 1342 N N . LEU A 1 169 ? 12.609 4.789 -10.617 1 97.94 169 LEU A N 1
ATOM 1343 C CA . LEU A 1 169 ? 11.547 5.055 -9.664 1 97.94 169 LEU A CA 1
ATOM 1344 C C . LEU A 1 169 ? 10.852 6.375 -9.977 1 97.94 169 LEU A C 1
ATOM 1346 O O . LEU A 1 169 ? 9.617 6.449 -9.961 1 97.94 169 LEU A O 1
ATOM 1350 N N . ILE A 1 170 ? 11.555 7.371 -10.125 1 97.25 170 ILE A N 1
ATOM 1351 C CA . ILE A 1 170 ? 11.195 8.68 -10.664 1 97.25 170 ILE A CA 1
ATOM 1352 C C . ILE A 1 170 ? 12.328 9.211 -11.531 1 97.25 170 ILE A C 1
ATOM 1354 O O . ILE A 1 170 ? 13.375 8.578 -11.656 1 97.25 170 ILE A O 1
ATOM 1358 N N . SER A 1 171 ? 12.18 10.359 -12.164 1 94.44 171 SER A N 1
ATOM 1359 C CA . SER A 1 171 ? 13.141 10.883 -13.133 1 94.44 171 SER A CA 1
ATOM 1360 C C . SER A 1 171 ? 14.516 11.062 -12.5 1 94.44 171 SER A C 1
ATOM 1362 O O . SER A 1 171 ? 15.531 10.961 -13.188 1 94.44 171 SER A O 1
ATOM 1364 N N . SER A 1 172 ? 14.57 11.258 -11.172 1 95.44 172 SER A N 1
ATOM 1365 C CA . SER A 1 172 ? 15.836 11.602 -10.547 1 95.44 172 SER A CA 1
ATOM 1366 C C . SER A 1 172 ? 16.359 10.445 -9.695 1 95.44 172 SER A C 1
ATOM 1368 O O . SER A 1 172 ? 17.422 10.562 -9.078 1 95.44 172 SER A O 1
ATOM 1370 N N . ILE A 1 173 ? 15.719 9.359 -9.633 1 98.19 173 ILE A N 1
ATOM 1371 C CA . ILE A 1 173 ? 16.141 8.258 -8.781 1 98.19 173 ILE A CA 1
ATOM 1372 C C . ILE A 1 173 ? 16.016 6.938 -9.531 1 98.19 173 ILE A C 1
ATOM 1374 O O . ILE A 1 173 ? 14.938 6.598 -10.023 1 98.19 173 ILE A O 1
ATOM 1378 N N . VAL A 1 174 ? 17.125 6.207 -9.562 1 98.25 174 VAL A N 1
ATOM 1379 C CA . VAL A 1 174 ? 17.172 4.906 -10.227 1 98.25 174 VAL A CA 1
ATOM 1380 C C . VAL A 1 174 ? 17.547 3.828 -9.211 1 98.25 174 VAL A C 1
ATOM 1382 O O . VAL A 1 174 ? 18.562 3.939 -8.516 1 98.25 174 VAL A O 1
ATOM 1385 N N . LEU A 1 175 ? 16.688 2.836 -9.094 1 98.5 175 LEU A N 1
ATOM 1386 C CA . LEU A 1 175 ? 16.969 1.684 -8.234 1 98.5 175 LEU A CA 1
ATOM 1387 C C . LEU A 1 175 ? 17.781 0.636 -8.984 1 98.5 175 LEU A C 1
ATOM 1389 O O . LEU A 1 175 ? 17.469 0.308 -10.133 1 98.5 175 LEU A O 1
ATOM 1393 N N . ILE A 1 176 ? 18.812 0.134 -8.352 1 98.38 176 ILE A N 1
ATOM 1394 C CA . ILE A 1 176 ? 19.672 -0.887 -8.953 1 98.38 176 ILE A CA 1
ATOM 1395 C C . ILE A 1 176 ? 19.688 -2.129 -8.062 1 98.38 176 ILE A C 1
ATOM 1397 O O . ILE A 1 176 ? 19.844 -2.027 -6.848 1 98.38 176 ILE A O 1
ATOM 1401 N N . ARG A 1 177 ? 19.438 -3.221 -8.633 1 97.38 177 ARG A N 1
ATOM 1402 C CA . ARG A 1 177 ? 19.672 -4.527 -8.031 1 97.38 177 ARG A CA 1
ATOM 1403 C C . ARG A 1 177 ? 20.984 -5.133 -8.539 1 97.38 177 ARG A C 1
ATOM 1405 O O . ARG A 1 177 ? 21.156 -5.34 -9.742 1 97.38 177 ARG A O 1
ATOM 1412 N N . ALA A 1 178 ? 21.938 -5.367 -7.672 1 97.44 178 ALA A N 1
ATOM 1413 C CA . ALA A 1 178 ? 23.219 -5.969 -8.023 1 97.44 178 ALA A CA 1
ATOM 1414 C C . ALA A 1 178 ? 23.312 -7.406 -7.523 1 97.44 178 ALA A C 1
ATOM 1416 O O . ALA A 1 178 ? 23.203 -7.664 -6.32 1 97.44 178 ALA A O 1
ATOM 1417 N N . GLN A 1 179 ? 23.469 -8.289 -8.406 1 95.69 179 GLN A N 1
ATOM 1418 C CA . GLN A 1 179 ? 23.547 -9.711 -8.062 1 95.69 179 GLN A CA 1
ATOM 1419 C C . GLN A 1 179 ? 24.891 -10.297 -8.484 1 95.69 179 GLN A C 1
ATOM 1421 O O . GLN A 1 179 ? 25.297 -10.18 -9.641 1 95.69 179 GLN A O 1
ATOM 1426 N N . ALA A 1 180 ? 25.547 -10.961 -7.582 1 95.75 180 ALA A N 1
ATOM 1427 C CA . ALA A 1 180 ? 26.844 -11.57 -7.883 1 95.75 180 ALA A CA 1
ATOM 1428 C C . ALA A 1 180 ? 26.672 -12.82 -8.734 1 95.75 180 ALA A C 1
ATOM 1430 O O . ALA A 1 180 ? 25.828 -13.664 -8.453 1 95.75 180 ALA A O 1
ATOM 1431 N N . ASN A 1 181 ? 27.484 -12.906 -9.758 1 93.81 181 ASN A N 1
ATOM 1432 C CA . ASN A 1 181 ? 27.641 -14.172 -10.453 1 93.81 181 ASN A CA 1
ATOM 1433 C C . ASN A 1 181 ? 28.453 -15.172 -9.633 1 93.81 181 ASN A C 1
ATOM 1435 O O . ASN A 1 181 ? 28.828 -14.883 -8.492 1 93.81 181 ASN A O 1
ATOM 1439 N N . LYS A 1 182 ? 28.703 -16.344 -10.086 1 90.75 182 LYS A N 1
ATOM 1440 C CA . LYS A 1 182 ? 29.375 -17.422 -9.375 1 90.75 182 LYS A CA 1
ATOM 1441 C C . LYS A 1 182 ? 30.688 -16.922 -8.742 1 90.75 182 LYS A C 1
ATOM 1443 O O . LYS A 1 182 ? 31 -17.266 -7.602 1 90.75 182 LYS A O 1
ATOM 1448 N N . PHE A 1 183 ? 31.453 -16.094 -9.352 1 90.88 183 PHE A N 1
ATOM 1449 C CA . PHE A 1 183 ? 32.719 -15.586 -8.859 1 90.88 183 PHE A CA 1
ATOM 1450 C C . PHE A 1 183 ? 32.688 -14.078 -8.664 1 90.88 183 PHE A C 1
ATOM 1452 O O . PHE A 1 183 ? 33.719 -13.422 -8.609 1 90.88 183 PHE A O 1
ATOM 1459 N N . GLY A 1 184 ? 31.453 -13.633 -8.547 1 94.44 184 GLY A N 1
ATOM 1460 C CA . GLY A 1 184 ? 31.297 -12.188 -8.469 1 94.44 184 GLY A CA 1
ATOM 1461 C C . GLY A 1 184 ? 31.688 -11.617 -7.117 1 94.44 184 GLY A C 1
ATOM 1462 O O . GLY A 1 184 ? 31.594 -12.305 -6.098 1 94.44 184 GLY A O 1
ATOM 1463 N N . GLN A 1 185 ? 32.156 -10.383 -7.117 1 96.62 185 GLN A N 1
ATOM 1464 C CA . GLN A 1 185 ? 32.562 -9.68 -5.91 1 96.62 185 GLN A CA 1
ATOM 1465 C C . GLN A 1 185 ? 31.641 -8.492 -5.625 1 96.62 185 GLN A C 1
ATOM 1467 O O . GLN A 1 185 ? 31.953 -7.355 -5.977 1 96.62 185 GLN A O 1
ATOM 1472 N N . LEU A 1 186 ? 30.672 -8.781 -4.898 1 96.62 186 LEU A N 1
ATOM 1473 C CA . LEU A 1 186 ? 29.625 -7.793 -4.637 1 96.62 186 LEU A CA 1
ATOM 1474 C C . LEU A 1 186 ? 30.172 -6.629 -3.82 1 96.62 186 LEU A C 1
ATOM 1476 O O . LEU A 1 186 ? 29.891 -5.469 -4.117 1 96.62 186 LEU A O 1
ATOM 1480 N N . GLU A 1 187 ? 30.984 -6.93 -2.83 1 96.5 187 GLU A N 1
ATOM 1481 C CA . GLU A 1 187 ? 31.516 -5.887 -1.968 1 96.5 187 GLU A CA 1
ATOM 1482 C C . GLU A 1 187 ? 32.438 -4.953 -2.746 1 96.5 187 GLU A C 1
ATOM 1484 O O . GLU A 1 187 ? 32.406 -3.734 -2.574 1 96.5 187 GLU A O 1
ATOM 1489 N N . GLY A 1 188 ? 33.281 -5.582 -3.498 1 97.06 188 GLY A N 1
ATOM 1490 C CA . GLY A 1 188 ? 34.156 -4.777 -4.344 1 97.06 188 GLY A CA 1
ATOM 1491 C C . GLY A 1 188 ? 33.406 -3.893 -5.312 1 97.06 188 GLY A C 1
ATOM 1492 O O . GLY A 1 188 ? 33.75 -2.725 -5.5 1 97.06 188 GLY A O 1
ATOM 1493 N N . PHE A 1 189 ? 32.438 -4.422 -5.91 1 98.06 189 PHE A N 1
ATOM 1494 C CA . PHE A 1 189 ? 31.609 -3.678 -6.836 1 98.06 189 PHE A CA 1
ATOM 1495 C C . PHE A 1 189 ? 30.969 -2.479 -6.141 1 98.06 189 PHE A C 1
ATOM 1497 O O . PHE A 1 189 ? 31.031 -1.355 -6.645 1 98.06 189 PHE A O 1
ATOM 1504 N N . LEU A 1 190 ? 30.359 -2.73 -4.965 1 97.75 190 LEU A N 1
ATOM 1505 C CA . LEU A 1 190 ? 29.688 -1.672 -4.227 1 97.75 190 LEU A CA 1
ATOM 1506 C C . LEU A 1 190 ? 30.656 -0.575 -3.822 1 97.75 190 LEU A C 1
ATOM 1508 O O . LEU A 1 190 ? 30.312 0.607 -3.826 1 97.75 190 LEU A O 1
ATOM 1512 N N . GLN A 1 191 ? 31.844 -0.917 -3.477 1 97.31 191 GLN A N 1
ATOM 1513 C CA . GLN A 1 191 ? 32.875 0.071 -3.176 1 97.31 191 GLN A CA 1
ATOM 1514 C C . GLN A 1 191 ? 33.219 0.898 -4.41 1 97.31 191 GLN A C 1
ATOM 1516 O O . GLN A 1 191 ? 33.438 2.109 -4.312 1 97.31 191 GLN A O 1
ATOM 1521 N N . GLY A 1 192 ? 33.312 0.19 -5.496 1 97.44 192 GLY A N 1
ATOM 1522 C CA . GLY A 1 192 ? 33.531 0.888 -6.75 1 97.44 192 GLY A CA 1
ATOM 1523 C C . GLY A 1 192 ? 32.438 1.878 -7.09 1 97.44 192 GLY A C 1
ATOM 1524 O O . GLY A 1 192 ? 32.719 2.986 -7.551 1 97.44 192 GLY A O 1
ATOM 1525 N N . VAL A 1 193 ? 31.203 1.475 -6.906 1 98.19 193 VAL A N 1
ATOM 1526 C CA . VAL A 1 193 ? 30.062 2.344 -7.168 1 98.19 193 VAL A CA 1
ATOM 1527 C C . VAL A 1 193 ? 30.141 3.58 -6.273 1 98.19 193 VAL A C 1
ATOM 1529 O O . VAL A 1 193 ? 29.906 4.699 -6.734 1 98.19 193 VAL A O 1
ATOM 1532 N N . LYS A 1 194 ? 30.438 3.316 -5.031 1 96.56 194 LYS A N 1
ATOM 1533 C CA . LYS A 1 194 ? 30.547 4.422 -4.082 1 96.56 194 LYS A CA 1
ATOM 1534 C C . LYS A 1 194 ? 31.594 5.434 -4.543 1 96.56 194 LYS A C 1
ATOM 1536 O O . LYS A 1 194 ? 31.391 6.645 -4.402 1 96.56 194 LYS A O 1
ATOM 1541 N N . THR A 1 195 ? 32.625 4.969 -5.086 1 95.75 195 THR A N 1
ATOM 1542 C CA . THR A 1 195 ? 33.688 5.832 -5.574 1 95.75 195 THR A CA 1
ATOM 1543 C C . THR A 1 195 ? 33.25 6.574 -6.832 1 95.75 195 THR A C 1
ATOM 1545 O O . THR A 1 195 ? 33.5 7.781 -6.961 1 95.75 195 THR A O 1
ATOM 1548 N N . LEU A 1 196 ? 32.625 5.867 -7.707 1 95.62 196 LEU A N 1
ATOM 1549 C CA . LEU A 1 196 ? 32.25 6.402 -9 1 95.62 196 LEU A CA 1
ATOM 1550 C C . LEU A 1 196 ? 31.125 7.434 -8.844 1 95.62 196 LEU A C 1
ATOM 1552 O O . LEU A 1 196 ? 31.062 8.406 -9.602 1 95.62 196 LEU A O 1
ATOM 1556 N N . PHE A 1 197 ? 30.219 7.18 -7.988 1 95.12 197 PHE A N 1
ATOM 1557 C CA . PHE A 1 197 ? 29.062 8.031 -7.793 1 95.12 197 PHE A CA 1
ATOM 1558 C C . PHE A 1 197 ? 29.094 8.695 -6.422 1 95.12 197 PHE A C 1
ATOM 1560 O O . PHE A 1 197 ? 28.078 8.742 -5.723 1 95.12 197 PHE A O 1
ATOM 1567 N N . SER A 1 198 ? 30.203 9.297 -6.215 1 87.94 198 SER A N 1
ATOM 1568 C CA . SER A 1 198 ? 30.375 9.945 -4.922 1 87.94 198 SER A CA 1
ATOM 1569 C C . SER A 1 198 ? 29.297 10.984 -4.672 1 87.94 198 SER A C 1
ATOM 1571 O O . SER A 1 198 ? 28.969 11.773 -5.562 1 87.94 198 SER A O 1
ATOM 1573 N N . GLN A 1 199 ? 28.547 10.891 -3.619 1 91.44 199 GLN A N 1
ATOM 1574 C CA . GLN A 1 199 ? 27.531 11.828 -3.162 1 91.44 199 GLN A CA 1
ATOM 1575 C C . GLN A 1 199 ? 26.203 11.602 -3.885 1 91.44 199 GLN A C 1
ATOM 1577 O O . GLN A 1 199 ? 25.359 12.5 -3.955 1 91.44 199 GLN A O 1
ATOM 1582 N N . LYS A 1 200 ? 26.094 10.484 -4.602 1 95.75 200 LYS A N 1
ATOM 1583 C CA . LYS A 1 200 ? 24.859 10.219 -5.312 1 95.75 200 LYS A CA 1
ATOM 1584 C C . LYS A 1 200 ? 24.297 8.844 -4.945 1 95.75 200 LYS A C 1
ATOM 1586 O O . LYS A 1 200 ? 23.172 8.508 -5.309 1 95.75 200 LYS A O 1
ATOM 1591 N N . MET A 1 201 ? 25.047 8.078 -4.266 1 97.75 201 MET A N 1
ATOM 1592 C CA . MET A 1 201 ? 24.625 6.711 -3.988 1 97.75 201 MET A CA 1
ATOM 1593 C C . MET A 1 201 ? 23.859 6.637 -2.68 1 97.75 201 MET A C 1
ATOM 1595 O O . MET A 1 201 ? 24.281 7.188 -1.663 1 97.75 201 MET A O 1
ATOM 1599 N N . ILE A 1 202 ? 22.703 6.062 -2.695 1 98 202 ILE A N 1
ATOM 1600 C CA . ILE A 1 202 ? 21.938 5.664 -1.517 1 98 202 ILE A CA 1
ATOM 1601 C C . ILE A 1 202 ? 22.047 4.156 -1.316 1 98 202 ILE A C 1
ATOM 1603 O O . ILE A 1 202 ? 21.422 3.379 -2.047 1 98 202 ILE A O 1
ATOM 1607 N N . ALA A 1 203 ? 22.797 3.691 -0.354 1 95.88 203 ALA A N 1
ATOM 1608 C CA . ALA A 1 203 ? 23.188 2.295 -0.199 1 95.88 203 ALA A CA 1
ATOM 1609 C C . ALA A 1 203 ? 22.094 1.481 0.471 1 95.88 203 ALA A C 1
ATOM 1611 O O . ALA A 1 203 ? 22.359 0.705 1.392 1 95.88 203 ALA A O 1
ATOM 1612 N N . GLN A 1 204 ? 20.906 1.689 0.141 1 95.81 204 GLN A N 1
ATOM 1613 C CA . GLN A 1 204 ? 19.766 0.876 0.563 1 95.81 204 GLN A CA 1
ATOM 1614 C C . GLN A 1 204 ? 18.625 0.954 -0.449 1 95.81 204 GLN A C 1
ATOM 1616 O O . GLN A 1 204 ? 18.594 1.856 -1.288 1 95.81 204 GLN A O 1
ATOM 1621 N N . LYS A 1 205 ? 17.672 0.082 -0.399 1 97 205 LYS A N 1
ATOM 1622 C CA . LYS A 1 205 ? 16.562 -0.024 -1.336 1 97 205 LYS A CA 1
ATOM 1623 C C . LYS A 1 205 ? 15.539 1.083 -1.099 1 97 205 LYS A C 1
ATOM 1625 O O . LYS A 1 205 ? 15.008 1.655 -2.051 1 97 205 LYS A O 1
ATOM 1630 N N . ASP A 1 206 ? 15.266 1.382 0.145 1 97.25 206 ASP A N 1
ATOM 1631 C CA . ASP A 1 206 ? 14.219 2.314 0.557 1 97.25 206 ASP A CA 1
ATOM 1632 C C . ASP A 1 206 ? 14.766 3.73 0.699 1 97.25 206 ASP A C 1
ATOM 1634 O O . ASP A 1 206 ? 15.383 4.062 1.714 1 97.25 206 ASP A O 1
ATOM 1638 N N . VAL A 1 207 ? 14.422 4.609 -0.176 1 98.44 207 VAL A N 1
ATOM 1639 C CA . VAL A 1 207 ? 14.961 5.965 -0.235 1 98.44 207 VAL A CA 1
ATOM 1640 C C . VAL A 1 207 ? 14.422 6.789 0.932 1 98.44 207 VAL A C 1
ATOM 1642 O O . VAL A 1 207 ? 15.172 7.516 1.586 1 98.44 207 VAL A O 1
ATOM 1645 N N . ILE A 1 208 ? 13.117 6.699 1.2 1 98.69 208 ILE A N 1
ATOM 1646 C CA . ILE A 1 208 ? 12.508 7.461 2.283 1 98.69 208 ILE A CA 1
ATOM 1647 C C . ILE A 1 208 ? 13.07 6.988 3.625 1 98.69 208 ILE A C 1
ATOM 1649 O O . ILE A 1 208 ? 13.328 7.801 4.516 1 98.69 208 ILE A O 1
ATOM 1653 N N . GLY A 1 209 ? 13.273 5.641 3.744 1 98.31 209 GLY A N 1
ATOM 1654 C CA . GLY A 1 209 ? 13.906 5.105 4.941 1 98.31 209 GLY A CA 1
ATOM 1655 C C . GLY A 1 209 ? 15.305 5.652 5.172 1 98.31 209 GLY A C 1
ATOM 1656 O O . GLY A 1 209 ? 15.695 5.918 6.309 1 98.31 209 GLY A O 1
ATOM 1657 N N . PHE A 1 210 ? 16.078 5.789 4.078 1 98.25 210 PHE A N 1
ATOM 1658 C CA . PHE A 1 210 ? 17.422 6.375 4.141 1 98.25 210 PHE A CA 1
ATOM 1659 C C . PHE A 1 210 ? 17.359 7.801 4.68 1 98.25 210 PHE A C 1
ATOM 1661 O O . PHE A 1 210 ? 18.109 8.156 5.59 1 98.25 210 PHE A O 1
ATOM 1668 N N . ILE A 1 211 ? 16.453 8.594 4.156 1 98.62 211 ILE A N 1
ATOM 1669 C CA . ILE A 1 211 ? 16.312 9.992 4.551 1 98.62 211 ILE A CA 1
ATOM 1670 C C . ILE A 1 211 ? 15.883 10.07 6.016 1 98.62 211 ILE A C 1
ATOM 1672 O O . ILE A 1 211 ? 16.453 10.836 6.793 1 98.62 211 ILE A O 1
ATOM 1676 N N . ALA A 1 212 ? 14.891 9.281 6.395 1 98.62 212 ALA A N 1
ATOM 1677 C CA . ALA A 1 212 ? 14.406 9.242 7.77 1 98.62 212 ALA A CA 1
ATOM 1678 C C . ALA A 1 212 ? 15.531 8.898 8.742 1 98.62 212 ALA A C 1
ATOM 1680 O O . ALA A 1 212 ? 15.68 9.539 9.781 1 98.62 212 ALA A O 1
ATOM 1681 N N . GLY A 1 213 ? 16.266 7.848 8.344 1 98.19 213 GLY A N 1
ATOM 1682 C CA . GLY A 1 213 ? 17.375 7.441 9.195 1 98.19 213 GLY A CA 1
ATOM 1683 C C . GLY A 1 213 ? 18.391 8.547 9.422 1 98.19 213 GLY A C 1
ATOM 1684 O O . GLY A 1 213 ? 18.844 8.75 10.547 1 98.19 213 GLY A O 1
ATOM 1685 N N . LYS A 1 214 ? 18.75 9.258 8.352 1 98.12 214 LYS A N 1
ATOM 1686 C CA . LYS A 1 214 ? 19.703 10.359 8.438 1 98.12 214 LYS A CA 1
ATOM 1687 C C . LYS A 1 214 ? 19.172 11.477 9.328 1 98.12 214 LYS A C 1
ATOM 1689 O O . LYS A 1 214 ? 19.891 12.008 10.18 1 98.12 214 LYS A O 1
ATOM 1694 N N . LEU A 1 215 ? 17.922 11.891 9.156 1 98.56 215 LEU A N 1
ATOM 1695 C CA . LEU A 1 215 ? 17.328 12.961 9.938 1 98.56 215 LEU A CA 1
ATOM 1696 C C . LEU A 1 215 ? 17.234 12.578 11.414 1 98.56 215 LEU A C 1
ATOM 1698 O O . LEU A 1 215 ? 17.562 13.383 12.289 1 98.56 215 LEU A O 1
ATOM 1702 N N . MET A 1 216 ? 16.812 11.312 11.711 1 98.31 216 MET A N 1
ATOM 1703 C CA . MET A 1 216 ? 16.719 10.844 13.086 1 98.31 216 MET A CA 1
ATOM 1704 C C . MET A 1 216 ? 18.078 10.875 13.766 1 98.31 216 MET A C 1
ATOM 1706 O O . MET A 1 216 ? 18.188 11.328 14.906 1 98.31 216 MET A O 1
ATOM 1710 N N . SER A 1 217 ? 19.094 10.422 13.039 1 97.5 217 SER A N 1
ATOM 1711 C CA . SER A 1 217 ? 20.422 10.344 13.617 1 97.5 217 SER A CA 1
ATOM 1712 C C . SER A 1 217 ? 20.969 11.734 13.922 1 97.5 217 SER A C 1
ATOM 1714 O O . SER A 1 217 ? 21.781 11.898 14.844 1 97.5 217 SER A O 1
ATOM 1716 N N . LYS A 1 218 ? 20.5 12.727 13.203 1 97.25 218 LYS A N 1
ATOM 1717 C CA . LYS A 1 218 ? 21.016 14.086 13.359 1 97.25 218 LYS A CA 1
ATOM 1718 C C . LYS A 1 218 ? 20.078 14.945 14.203 1 97.25 218 LYS A C 1
ATOM 1720 O O . LYS A 1 218 ? 20.375 16.109 14.484 1 97.25 218 LYS A O 1
ATOM 1725 N N . GLY A 1 219 ? 18.938 14.422 14.539 1 96.94 219 GLY A N 1
ATOM 1726 C CA . GLY A 1 219 ? 17.953 15.148 15.344 1 96.94 219 GLY A CA 1
ATOM 1727 C C . GLY A 1 219 ? 17.297 16.281 14.594 1 96.94 219 GLY A C 1
ATOM 1728 O O . GLY A 1 219 ? 17 17.328 15.172 1 96.94 219 GLY A O 1
ATOM 1729 N N . LEU A 1 220 ? 17.188 16.141 13.305 1 98.44 220 LEU A N 1
ATOM 1730 C CA . LEU A 1 220 ? 16.547 17.141 12.461 1 98.44 220 LEU A CA 1
ATOM 1731 C C . LEU A 1 220 ? 15.094 16.766 12.18 1 98.44 220 LEU A C 1
ATOM 1733 O O . LEU A 1 220 ? 14.781 15.586 12.016 1 98.44 220 LEU A O 1
ATOM 1737 N N . LYS A 1 221 ? 14.273 17.781 12.094 1 98.38 221 LYS A N 1
ATOM 1738 C CA . LYS A 1 221 ? 12.844 17.531 11.945 1 98.38 221 LYS A CA 1
ATOM 1739 C C . LYS A 1 221 ? 12.344 18 10.578 1 98.38 221 LYS A C 1
ATOM 1741 O O . LYS A 1 221 ? 12.875 18.953 10.008 1 98.38 221 LYS A O 1
ATOM 1746 N N . ILE A 1 222 ? 11.367 17.281 10.117 1 98.75 222 ILE A N 1
ATOM 1747 C CA . ILE A 1 222 ? 10.758 17.609 8.828 1 98.75 222 ILE A CA 1
ATOM 1748 C C . ILE A 1 222 ? 9.25 17.734 8.984 1 98.75 222 ILE A C 1
ATOM 1750 O O . ILE A 1 222 ? 8.656 17.125 9.875 1 98.75 222 ILE A O 1
ATOM 1754 N N . SER A 1 223 ? 8.633 18.625 8.281 1 98.81 223 SER A N 1
ATOM 1755 C CA . SER A 1 223 ? 7.184 18.781 8.195 1 98.81 223 SER A CA 1
ATOM 1756 C C . SER A 1 223 ? 6.711 18.781 6.742 1 98.81 223 SER A C 1
ATOM 1758 O O . SER A 1 223 ? 7.508 18.984 5.824 1 98.81 223 SER A O 1
ATOM 1760 N N . PHE A 1 224 ? 5.441 18.5 6.52 1 98.94 224 PHE A N 1
ATOM 1761 C CA . PHE A 1 224 ? 4.895 18.375 5.172 1 98.94 224 PHE A CA 1
ATOM 1762 C C . PHE A 1 224 ? 3.672 19.266 5.004 1 98.94 224 PHE A C 1
ATOM 1764 O O . PHE A 1 224 ? 2.863 19.406 5.922 1 98.94 224 PHE A O 1
ATOM 1771 N N . ALA A 1 225 ? 3.557 19.906 3.908 1 98.94 225 ALA A N 1
ATOM 1772 C CA . ALA A 1 225 ? 2.336 20.547 3.412 1 98.94 225 ALA A CA 1
ATOM 1773 C C . ALA A 1 225 ? 1.835 19.844 2.148 1 98.94 225 ALA A C 1
ATOM 1775 O O . ALA A 1 225 ? 2.422 20 1.075 1 98.94 225 ALA A O 1
ATOM 1776 N N . GLU A 1 226 ? 0.761 19.109 2.312 1 98.94 226 GLU A N 1
ATOM 1777 C CA . GLU A 1 226 ? 0.322 18.25 1.223 1 98.94 226 GLU A CA 1
ATOM 1778 C C . GLU A 1 226 ? -1.067 18.641 0.729 1 98.94 226 GLU A C 1
ATOM 1780 O O . GLU A 1 226 ? -1.948 18.969 1.53 1 98.94 226 GLU A O 1
ATOM 1785 N N . SER A 1 227 ? -1.286 18.656 -0.583 1 98.69 227 SER A N 1
ATOM 1786 C CA . SER A 1 227 ? -2.605 18.797 -1.191 1 98.69 227 SER A CA 1
ATOM 1787 C C . SER A 1 227 ? -3.041 17.516 -1.872 1 98.69 227 SER A C 1
ATOM 1789 O O . SER A 1 227 ? -3.49 16.578 -1.207 1 98.69 227 SER A O 1
ATOM 1791 N N . CYS A 1 228 ? -2.611 17.156 -3.119 1 98.44 228 CYS A N 1
ATOM 1792 C CA . CYS A 1 228 ? -3.096 16.031 -3.904 1 98.44 228 CYS A CA 1
ATOM 1793 C C . CYS A 1 228 ? -2.689 14.711 -3.268 1 98.44 228 CYS A C 1
ATOM 1795 O O . CYS A 1 228 ? -3.389 13.703 -3.41 1 98.44 228 CYS A O 1
ATOM 1797 N N . THR A 1 229 ? -1.577 14.656 -2.549 1 98.75 229 THR A N 1
ATOM 1798 C CA . THR A 1 229 ? -1.122 13.438 -1.89 1 98.75 229 THR A CA 1
ATOM 1799 C C . THR A 1 229 ? -1.851 13.234 -0.565 1 98.75 229 THR A C 1
ATOM 1801 O O . THR A 1 229 ? -1.863 12.133 -0.02 1 98.75 229 THR A O 1
ATOM 1804 N N . ALA A 1 230 ? -2.408 14.266 -0.035 1 98.5 230 ALA A N 1
ATOM 1805 C CA . ALA A 1 230 ? -3.318 14.266 1.107 1 98.5 230 ALA A CA 1
ATOM 1806 C C . ALA A 1 230 ? -2.752 13.445 2.26 1 98.5 230 ALA A C 1
ATOM 1808 O O . ALA A 1 230 ? -3.422 12.547 2.779 1 98.5 230 ALA A O 1
ATOM 1809 N N . GLY A 1 231 ? -1.527 13.711 2.703 1 98.81 231 GLY A N 1
ATOM 1810 C CA . GLY A 1 231 ? -0.982 13.07 3.891 1 98.81 231 GLY A CA 1
ATOM 1811 C C . GLY A 1 231 ? -0.12 11.859 3.574 1 98.81 231 GLY A C 1
ATOM 1812 O O . GLY A 1 231 ? 0.544 11.32 4.457 1 98.81 231 GLY A O 1
ATOM 1813 N N . LEU A 1 232 ? -0.048 11.43 2.309 1 98.88 232 LEU A N 1
ATOM 1814 C CA . LEU A 1 232 ? 0.679 10.227 1.911 1 98.88 232 LEU A CA 1
ATOM 1815 C C . LEU A 1 232 ? 2.166 10.359 2.229 1 98.88 232 LEU A C 1
ATOM 1817 O O . LEU A 1 232 ? 2.812 9.391 2.617 1 98.88 232 LEU A O 1
ATOM 1821 N N . ALA A 1 233 ? 2.742 11.539 2.02 1 98.88 233 ALA A N 1
ATOM 1822 C CA . ALA A 1 233 ? 4.156 11.75 2.33 1 98.88 233 ALA A CA 1
ATOM 1823 C C . ALA A 1 233 ? 4.422 11.562 3.818 1 98.88 233 ALA A C 1
ATOM 1825 O O . ALA A 1 233 ? 5.352 10.844 4.199 1 98.88 233 ALA A O 1
ATOM 1826 N N . ALA A 1 234 ? 3.586 12.18 4.633 1 98.88 234 ALA A N 1
ATOM 1827 C CA . ALA A 1 234 ? 3.723 12.047 6.082 1 98.88 234 ALA A CA 1
ATOM 1828 C C . ALA A 1 234 ? 3.535 10.594 6.512 1 98.88 234 ALA A C 1
ATOM 1830 O O . ALA A 1 234 ? 4.281 10.086 7.355 1 98.88 234 ALA A O 1
ATOM 1831 N N . ALA A 1 235 ? 2.516 9.961 5.949 1 98.81 235 ALA A N 1
ATOM 1832 C CA . ALA A 1 235 ? 2.223 8.578 6.297 1 98.81 235 ALA A CA 1
ATOM 1833 C C . ALA A 1 235 ? 3.4 7.664 5.961 1 98.81 235 ALA A C 1
ATOM 1835 O O . ALA A 1 235 ? 3.748 6.777 6.738 1 98.81 235 ALA A O 1
ATOM 1836 N N . LYS A 1 236 ? 3.949 7.824 4.746 1 98.69 236 LYS A N 1
ATOM 1837 C CA . LYS A 1 236 ? 5.102 7.023 4.34 1 98.69 236 LYS A CA 1
ATOM 1838 C C . LYS A 1 236 ? 6.301 7.297 5.242 1 98.69 236 LYS A C 1
ATOM 1840 O O . LYS A 1 236 ? 7.062 6.379 5.562 1 98.69 236 LYS A O 1
ATOM 1845 N N . PHE A 1 237 ? 6.508 8.523 5.641 1 98.75 237 PHE A N 1
ATOM 1846 C CA . PHE A 1 237 ? 7.625 8.898 6.5 1 98.75 237 PHE A CA 1
ATOM 1847 C C . PHE A 1 237 ? 7.473 8.281 7.887 1 98.75 237 PHE A C 1
ATOM 1849 O O . PHE A 1 237 ? 8.469 7.922 8.523 1 98.75 237 PHE A O 1
ATOM 1856 N N . ALA A 1 238 ? 6.254 8.102 8.344 1 98.19 238 ALA A N 1
ATOM 1857 C CA . ALA A 1 238 ? 5.98 7.629 9.695 1 98.19 238 ALA A CA 1
ATOM 1858 C C . ALA A 1 238 ? 6.035 6.105 9.773 1 98.19 238 ALA A C 1
ATOM 1860 O O . ALA A 1 238 ? 5.801 5.523 10.836 1 98.19 238 ALA A O 1
ATOM 1861 N N . ARG A 1 239 ? 6.379 5.461 8.711 1 97.75 239 ARG A N 1
ATOM 1862 C CA . ARG A 1 239 ? 6.426 4.004 8.656 1 97.75 239 ARG A CA 1
ATOM 1863 C C . ARG A 1 239 ? 7.551 3.461 9.531 1 97.75 239 ARG A C 1
ATOM 1865 O O . ARG A 1 239 ? 7.574 2.271 9.859 1 97.75 239 ARG A O 1
ATOM 1872 N N . TYR A 1 240 ? 8.469 4.309 9.922 1 97.38 240 TYR A N 1
ATOM 1873 C CA . TYR A 1 240 ? 9.695 3.838 10.547 1 97.38 240 TYR A CA 1
ATOM 1874 C C . TYR A 1 240 ? 9.664 4.055 12.055 1 97.38 240 TYR A C 1
ATOM 1876 O O . TYR A 1 240 ? 9.234 5.109 12.531 1 97.38 240 TYR A O 1
ATOM 1884 N N . SER A 1 241 ? 10.109 2.994 12.742 1 95.94 241 SER A N 1
ATOM 1885 C CA . SER A 1 241 ? 10.188 3.084 14.195 1 95.94 241 SER A CA 1
ATOM 1886 C C . SER A 1 241 ? 11.109 4.215 14.633 1 95.94 241 SER A C 1
ATOM 1888 O O . SER A 1 241 ? 12.164 4.43 14.023 1 95.94 241 SER A O 1
ATOM 1890 N N . GLY A 1 242 ? 10.703 4.941 15.641 1 96.38 242 GLY A N 1
ATOM 1891 C CA . GLY A 1 242 ? 11.523 6.02 16.172 1 96.38 242 GLY A CA 1
ATOM 1892 C C . GLY A 1 242 ? 11.32 7.336 15.445 1 96.38 242 GLY A C 1
ATOM 1893 O O . GLY A 1 242 ? 11.961 8.336 15.773 1 96.38 242 GLY A O 1
ATOM 1894 N N . ILE A 1 243 ? 10.375 7.445 14.602 1 97.62 243 ILE A N 1
ATOM 1895 C CA . ILE A 1 243 ? 10.219 8.547 13.664 1 97.62 243 ILE A CA 1
ATOM 1896 C C . ILE A 1 243 ? 9.906 9.836 14.422 1 97.62 243 ILE A C 1
ATOM 1898 O O . ILE A 1 243 ? 10.055 10.938 13.883 1 97.62 243 ILE A O 1
ATOM 1902 N N . SER A 1 244 ? 9.477 9.766 15.703 1 96.81 244 SER A N 1
ATOM 1903 C CA . SER A 1 244 ? 9.18 10.938 16.516 1 96.81 244 SER A CA 1
ATOM 1904 C C . SER A 1 244 ? 10.414 11.812 16.688 1 96.81 244 SER A C 1
ATOM 1906 O O . SER A 1 244 ? 10.305 13.008 17 1 96.81 244 SER A O 1
ATOM 1908 N N . ALA A 1 245 ? 11.594 11.266 16.469 1 97.69 245 ALA A N 1
ATOM 1909 C CA . ALA A 1 245 ? 12.844 12.008 16.578 1 97.69 245 ALA A CA 1
ATOM 1910 C C . ALA A 1 245 ? 13 12.977 15.406 1 97.69 245 ALA A C 1
ATOM 1912 O O . ALA A 1 245 ? 13.766 13.945 15.484 1 97.69 245 ALA A O 1
ATOM 1913 N N . ALA A 1 246 ? 12.195 12.758 14.312 1 98.56 246 ALA A N 1
ATOM 1914 C CA . ALA A 1 246 ? 12.391 13.547 13.102 1 98.56 246 ALA A CA 1
ATOM 1915 C C . ALA A 1 246 ? 11.07 14.109 12.594 1 98.56 246 ALA A C 1
ATOM 1917 O O . ALA A 1 246 ? 11.008 14.688 11.508 1 98.56 246 ALA A O 1
ATOM 1918 N N . PHE A 1 247 ? 10.047 13.969 13.336 1 98.56 247 PHE A N 1
ATOM 1919 C CA . PHE A 1 247 ? 8.734 14.336 12.805 1 98.56 247 PHE A CA 1
ATOM 1920 C C . PHE A 1 247 ? 7.805 14.773 13.93 1 98.56 247 PHE A C 1
ATOM 1922 O O . PHE A 1 247 ? 7.539 14.008 14.859 1 98.56 247 PHE A O 1
ATOM 1929 N N . ASP A 1 248 ? 7.219 15.977 13.82 1 98.62 248 ASP A N 1
ATOM 1930 C CA . ASP A 1 248 ? 6.328 16.469 14.867 1 98.62 248 ASP A CA 1
ATOM 1931 C C . ASP A 1 248 ? 4.902 16.625 14.344 1 98.62 248 ASP A C 1
ATOM 1933 O O . ASP A 1 248 ? 3.941 16.547 15.109 1 98.62 248 ASP A O 1
ATOM 1937 N N . GLY A 1 249 ? 4.785 16.891 13.094 1 98.62 249 GLY A N 1
ATOM 1938 C CA . GLY A 1 249 ? 3.465 17.125 12.531 1 98.62 249 GLY A CA 1
ATOM 1939 C C . GLY A 1 249 ? 3.502 17.609 11.094 1 98.62 249 GLY A C 1
ATOM 1940 O O . GLY A 1 249 ? 4.566 17.984 10.586 1 98.62 249 GLY A O 1
ATOM 1941 N N . SER A 1 250 ? 2.4 17.578 10.445 1 98.62 250 SER A N 1
ATOM 1942 C CA . SER A 1 250 ? 2.266 18.047 9.07 1 98.62 250 SER A CA 1
ATOM 1943 C C . SER A 1 250 ? 0.837 18.5 8.773 1 98.62 250 SER A C 1
ATOM 1945 O O . SER A 1 250 ? -0.077 18.219 9.555 1 98.62 250 SER A O 1
ATOM 1947 N N . LEU A 1 251 ? 0.653 19.219 7.672 1 98.81 251 LEU A N 1
ATOM 1948 C CA . LEU A 1 251 ? -0.636 19.781 7.301 1 98.81 251 LEU A CA 1
ATOM 1949 C C . LEU A 1 251 ? -1.09 19.266 5.941 1 98.81 251 LEU A C 1
ATOM 1951 O O . LEU A 1 251 ? -0.349 19.344 4.961 1 98.81 251 LEU A O 1
ATOM 1955 N N . VAL A 1 252 ? -2.236 18.688 5.949 1 98.81 252 VAL A N 1
ATOM 1956 C CA . VAL A 1 252 ? -2.893 18.375 4.691 1 98.81 252 VAL A CA 1
ATOM 1957 C C . VAL A 1 252 ? -3.871 19.484 4.316 1 98.81 252 VAL A C 1
ATOM 1959 O O . VAL A 1 252 ? -4.895 19.656 4.977 1 98.81 252 VAL A O 1
ATOM 1962 N N . THR A 1 253 ? -3.602 20.188 3.277 1 98.75 253 THR A N 1
ATOM 1963 C CA . THR A 1 253 ? -4.402 21.344 2.875 1 98.75 253 THR A CA 1
ATOM 1964 C C . THR A 1 253 ? -4.953 21.156 1.465 1 98.75 253 THR A C 1
ATOM 1966 O O . THR A 1 253 ? -4.434 21.719 0.505 1 98.75 253 THR A O 1
ATOM 1969 N N . TYR A 1 254 ? -6.035 20.484 1.382 1 98.06 254 TYR A N 1
ATOM 1970 C CA . TYR A 1 254 ? -6.609 20.047 0.115 1 98.06 254 TYR A CA 1
ATOM 1971 C C . TYR A 1 254 ? -7.402 21.172 -0.54 1 98.06 254 TYR A C 1
ATOM 1973 O O . TYR A 1 254 ? -7.445 21.281 -1.768 1 98.06 254 TYR A O 1
ATOM 1981 N N . ALA A 1 255 ? -8.023 22 0.219 1 98 255 ALA A N 1
ATOM 1982 C CA . ALA A 1 255 ? -8.82 23.125 -0.279 1 98 255 ALA A CA 1
ATOM 1983 C C . ALA A 1 255 ? -8.031 24.422 -0.234 1 98 255 ALA A C 1
ATOM 1985 O O . ALA A 1 255 ? -7.164 24.609 0.628 1 98 255 ALA A O 1
ATOM 1986 N N . ASN A 1 256 ? -8.422 25.359 -1.073 1 98 256 ASN A N 1
ATOM 1987 C CA . ASN A 1 256 ? -7.754 26.656 -1.121 1 98 256 ASN A CA 1
ATOM 1988 C C . ASN A 1 256 ? -7.949 27.438 0.178 1 98 256 ASN A C 1
ATOM 1990 O O . ASN A 1 256 ? -7.012 28.062 0.676 1 98 256 ASN A O 1
ATOM 1994 N N . GLU A 1 257 ? -9.094 27.375 0.704 1 97.56 257 GLU A N 1
ATOM 1995 C CA . GLU A 1 257 ? -9.391 28.078 1.94 1 97.56 257 GLU A CA 1
ATOM 1996 C C . GLU A 1 257 ? -8.516 27.594 3.088 1 97.56 257 GLU A C 1
ATOM 1998 O O . GLU A 1 257 ? -8.055 28.375 3.912 1 97.56 257 GLU A O 1
ATOM 2003 N N . ILE A 1 258 ? -8.32 26.344 3.129 1 98.19 258 ILE A N 1
ATOM 2004 C CA . ILE A 1 258 ? -7.5 25.75 4.18 1 98.19 258 ILE A CA 1
ATOM 2005 C C . ILE A 1 258 ? -6.035 26.109 3.957 1 98.19 258 ILE A C 1
ATOM 2007 O O . ILE A 1 258 ? -5.305 26.391 4.914 1 98.19 258 ILE A O 1
ATOM 2011 N N . LYS A 1 259 ? -5.574 26.141 2.674 1 98.5 259 LYS A N 1
ATOM 2012 C CA . LYS A 1 259 ? -4.223 26.609 2.383 1 98.5 259 LYS A CA 1
ATOM 2013 C C . LYS A 1 259 ? -3.986 28.016 2.934 1 98.5 259 LYS A C 1
ATOM 2015 O O . LYS A 1 259 ? -2.926 28.297 3.492 1 98.5 259 LYS A O 1
ATOM 2020 N N . HIS A 1 260 ? -4.941 28.781 2.717 1 98.38 260 HIS A N 1
ATOM 2021 C CA . HIS A 1 260 ? -4.855 30.156 3.189 1 98.38 260 HIS A CA 1
ATOM 2022 C C . HIS A 1 260 ? -4.848 30.219 4.711 1 98.38 260 HIS A C 1
ATOM 2024 O O . HIS A 1 260 ? -3.963 30.844 5.309 1 98.38 260 HIS A O 1
ATOM 2030 N N . GLU A 1 261 ? -5.723 29.547 5.371 1 97.5 261 GLU A N 1
ATOM 2031 C CA . GLU A 1 261 ? -5.934 29.656 6.812 1 97.5 261 GLU A CA 1
ATOM 2032 C C . GLU A 1 261 ? -4.812 28.984 7.586 1 97.5 261 GLU A C 1
ATOM 2034 O O . GLU A 1 261 ? -4.367 29.484 8.625 1 97.5 261 GLU A O 1
ATOM 2039 N N . TRP A 1 262 ? -4.355 27.844 7.152 1 98.19 262 TRP A N 1
ATOM 2040 C CA . TRP A 1 262 ? -3.441 27.031 7.957 1 98.19 262 TRP A CA 1
ATOM 2041 C C . TRP A 1 262 ? -1.992 27.297 7.566 1 98.19 262 TRP A C 1
ATOM 2043 O O . TRP A 1 262 ? -1.091 27.219 8.406 1 98.19 262 TRP A O 1
ATOM 2053 N N . LEU A 1 263 ? -1.789 27.625 6.27 1 98.44 263 LEU A N 1
ATOM 2054 C CA . LEU A 1 263 ? -0.414 27.734 5.793 1 98.44 263 LEU A CA 1
ATOM 2055 C C . LEU A 1 263 ? -0.065 29.172 5.461 1 98.44 263 LEU A C 1
ATOM 2057 O O . LEU A 1 263 ? 1.102 29.5 5.227 1 98.44 263 LEU A O 1
ATOM 2061 N N . GLY A 1 264 ? -1.051 30 5.387 1 98.31 264 GLY A N 1
ATOM 2062 C CA . GLY A 1 264 ? -0.808 31.406 5.105 1 98.31 264 GLY A CA 1
ATOM 2063 C C . GLY A 1 264 ? -0.634 31.703 3.625 1 98.31 264 GLY A C 1
ATOM 2064 O O . GLY A 1 264 ? -0.048 32.719 3.252 1 98.31 264 GLY A O 1
ATOM 2065 N N . VAL A 1 265 ? -1.084 30.844 2.752 1 98.75 265 VAL A N 1
ATOM 2066 C CA . VAL A 1 265 ? -1.042 31.125 1.319 1 98.75 265 VAL A CA 1
ATOM 2067 C C . VAL A 1 265 ? -2.002 32.25 0.987 1 98.75 265 VAL A C 1
ATOM 2069 O O . VAL A 1 265 ? -3.199 32.188 1.267 1 98.75 265 VAL A O 1
ATOM 2072 N N . SER A 1 266 ? -1.54 33.281 0.365 1 98.5 266 SER A N 1
ATOM 2073 C CA . SER A 1 266 ? -2.383 34.438 0.125 1 98.5 266 SER A CA 1
ATOM 2074 C C . SER A 1 266 ? -3.453 34.125 -0.921 1 98.5 266 SER A C 1
ATOM 2076 O O . SER A 1 266 ? -3.23 33.344 -1.835 1 98.5 266 SER A O 1
ATOM 2078 N N . ASP A 1 267 ? -4.52 34.844 -0.776 1 98.06 267 ASP A N 1
ATOM 2079 C CA . ASP A 1 267 ? -5.59 34.719 -1.76 1 98.06 267 ASP A CA 1
ATOM 2080 C C . ASP A 1 267 ? -5.129 35.156 -3.139 1 98.06 267 ASP A C 1
ATOM 2082 O O . ASP A 1 267 ? -5.566 34.625 -4.16 1 98.06 267 ASP A O 1
ATOM 2086 N N . GLU A 1 268 ? -4.344 36.156 -3.113 1 98.25 268 GLU A N 1
ATOM 2087 C CA . GLU A 1 268 ? -3.807 36.656 -4.371 1 98.25 268 GLU A CA 1
ATOM 2088 C C . GLU A 1 268 ? -3.076 35.562 -5.145 1 98.25 268 GLU A C 1
ATOM 2090 O O . GLU A 1 268 ? -3.266 35.406 -6.352 1 98.25 268 GLU A O 1
ATOM 2095 N N . ILE A 1 269 ? -2.244 34.812 -4.473 1 98.38 269 ILE A N 1
ATOM 2096 C CA . ILE A 1 269 ? -1.508 33.719 -5.09 1 98.38 269 ILE A CA 1
ATOM 2097 C C . ILE A 1 269 ? -2.486 32.656 -5.621 1 98.38 269 ILE A C 1
ATOM 2099 O O . ILE A 1 269 ? -2.363 32.219 -6.758 1 98.38 269 ILE A O 1
ATOM 2103 N N . LEU A 1 270 ? -3.451 32.281 -4.852 1 98.19 270 LEU A N 1
ATOM 2104 C CA . LEU A 1 270 ? -4.41 31.25 -5.215 1 98.19 270 LEU A CA 1
ATOM 2105 C C . LEU A 1 270 ? -5.266 31.703 -6.398 1 98.19 270 LEU A C 1
ATOM 2107 O O . LEU A 1 270 ? -5.602 30.875 -7.262 1 98.19 270 LEU A O 1
ATOM 2111 N N . GLN A 1 271 ? -5.598 32.969 -6.445 1 97.62 271 GLN A N 1
ATOM 2112 C CA . GLN A 1 271 ? -6.445 33.5 -7.52 1 97.62 271 GLN A CA 1
ATOM 2113 C C . GLN A 1 271 ? -5.641 33.688 -8.797 1 97.62 271 GLN A C 1
ATOM 2115 O O . GLN A 1 271 ? -6.129 33.438 -9.898 1 97.62 271 GLN A O 1
ATOM 2120 N N . SER A 1 272 ? -4.461 34.188 -8.648 1 98 272 SER A N 1
ATOM 2121 C CA . SER A 1 272 ? -3.666 34.594 -9.805 1 98 272 SER A CA 1
ATOM 2122 C C . SER A 1 272 ? -2.959 33.406 -10.43 1 98 272 SER A C 1
ATOM 2124 O O . SER A 1 272 ? -2.865 33.281 -11.656 1 98 272 SER A O 1
ATOM 2126 N N . TYR A 1 273 ? -2.367 32.531 -9.586 1 97.94 273 TYR A N 1
ATOM 2127 C CA . TYR A 1 273 ? -1.529 31.453 -10.102 1 97.94 273 TYR A CA 1
ATOM 2128 C C . TYR A 1 273 ? -2.207 30.109 -9.93 1 97.94 273 TYR A C 1
ATOM 2130 O O . TYR A 1 273 ? -1.883 29.141 -10.625 1 97.94 273 TYR A O 1
ATOM 2138 N N . GLY A 1 274 ? -3.145 30.047 -8.969 1 97.62 274 GLY A N 1
ATOM 2139 C CA . GLY A 1 274 ? -3.809 28.797 -8.664 1 97.62 274 GLY A CA 1
ATOM 2140 C C . GLY A 1 274 ? -3.064 27.953 -7.641 1 97.62 274 GLY A C 1
ATOM 2141 O O . GLY A 1 274 ? -1.907 28.234 -7.324 1 97.62 274 GLY A O 1
ATOM 2142 N N . ALA A 1 275 ? -3.734 26.875 -7.176 1 98.06 275 ALA A N 1
ATOM 2143 C CA . ALA A 1 275 ? -3.174 26 -6.152 1 98.06 275 ALA A CA 1
ATOM 2144 C C . ALA A 1 275 ? -2.014 25.172 -6.707 1 98.06 275 ALA A C 1
ATOM 2146 O O . ALA A 1 275 ? -1.091 24.812 -5.973 1 98.06 275 ALA A O 1
ATOM 2147 N N . VAL A 1 276 ? -2.076 24.812 -8 1 98.62 276 VAL A N 1
ATOM 2148 C CA . VAL A 1 276 ? -1.027 24.062 -8.672 1 98.62 276 VAL A CA 1
ATOM 2149 C C . VAL A 1 276 ? -0.071 25.016 -9.383 1 98.62 276 VAL A C 1
ATOM 2151 O O . VAL A 1 276 ? -0.176 25.219 -10.594 1 98.62 276 VAL A O 1
ATOM 2154 N N . SER A 1 277 ? 0.859 25.5 -8.617 1 98.75 277 SER A N 1
ATOM 2155 C CA . SER A 1 277 ? 1.821 26.484 -9.109 1 98.75 277 SER A CA 1
ATOM 2156 C C . SER A 1 277 ? 3.047 26.547 -8.203 1 98.75 277 SER A C 1
ATOM 2158 O O . SER A 1 277 ? 3.002 26.109 -7.055 1 98.75 277 SER A O 1
ATOM 2160 N N . GLU A 1 278 ? 4.09 27.078 -8.805 1 98.81 278 GLU A N 1
ATOM 2161 C CA . GLU A 1 278 ? 5.32 27.266 -8.039 1 98.81 278 GLU A CA 1
ATOM 2162 C C . GLU A 1 278 ? 5.098 28.234 -6.875 1 98.81 278 GLU A C 1
ATOM 2164 O O . GLU A 1 278 ? 5.605 28 -5.773 1 98.81 278 GLU A O 1
ATOM 2169 N N . GLN A 1 279 ? 4.371 29.344 -7.098 1 98.81 279 GLN A N 1
ATOM 2170 C CA . GLN A 1 279 ? 4.109 30.359 -6.09 1 98.81 279 GLN A CA 1
ATOM 2171 C C . GLN A 1 279 ? 3.354 29.781 -4.898 1 98.81 279 GLN A C 1
ATOM 2173 O O . GLN A 1 279 ? 3.695 30.062 -3.746 1 98.81 279 GLN A O 1
ATOM 2178 N N . CYS A 1 280 ? 2.367 28.984 -5.199 1 98.88 280 CYS A N 1
ATOM 2179 C CA . CYS A 1 280 ? 1.584 28.359 -4.137 1 98.88 280 CYS A CA 1
ATOM 2180 C C . CYS A 1 280 ? 2.441 27.406 -3.312 1 98.88 280 CYS A C 1
ATOM 2182 O O . CYS A 1 280 ? 2.432 27.469 -2.08 1 98.88 280 CYS A O 1
ATOM 2184 N N . VAL A 1 281 ? 3.205 26.578 -3.961 1 98.94 281 VAL A N 1
ATOM 2185 C CA . VAL A 1 281 ? 4.027 25.594 -3.273 1 98.94 281 VAL A CA 1
ATOM 2186 C C . VAL A 1 281 ? 5.082 26.297 -2.422 1 98.94 281 VAL A C 1
ATOM 2188 O O . VAL A 1 281 ? 5.371 25.875 -1.303 1 98.94 281 VAL A O 1
ATOM 2191 N N . ARG A 1 282 ? 5.664 27.344 -2.953 1 98.81 282 ARG A N 1
ATOM 2192 C CA . ARG A 1 282 ? 6.625 28.109 -2.176 1 98.81 282 ARG A CA 1
ATOM 2193 C C . ARG A 1 282 ? 5.996 28.625 -0.887 1 98.81 282 ARG A C 1
ATOM 2195 O O . ARG A 1 282 ? 6.609 28.562 0.179 1 98.81 282 ARG A O 1
ATOM 2202 N N . SER A 1 283 ? 4.797 29.141 -1.018 1 98.81 283 SER A N 1
ATOM 2203 C CA . SER A 1 283 ? 4.074 29.641 0.15 1 98.81 283 SER A CA 1
ATOM 2204 C C . SER A 1 283 ? 3.736 28.5 1.113 1 98.81 283 SER A C 1
ATOM 2206 O O . SER A 1 283 ? 3.809 28.672 2.332 1 98.81 283 SER A O 1
ATOM 2208 N N . MET A 1 284 ? 3.365 27.375 0.587 1 98.94 284 MET A N 1
ATOM 2209 C CA . MET A 1 284 ? 3.068 26.203 1.408 1 98.94 284 MET A CA 1
ATOM 2210 C C . MET A 1 284 ? 4.293 25.797 2.215 1 98.94 284 MET A C 1
ATOM 2212 O O . MET A 1 284 ? 4.176 25.453 3.395 1 98.94 284 MET A O 1
ATOM 2216 N N . LEU A 1 285 ? 5.43 25.797 1.529 1 98.88 285 LEU A N 1
ATOM 2217 C CA . LEU A 1 285 ? 6.68 25.438 2.191 1 98.88 285 LEU A CA 1
ATOM 2218 C C . LEU A 1 285 ? 6.949 26.359 3.375 1 98.88 285 LEU A C 1
ATOM 2220 O O . LEU A 1 285 ? 7.258 25.891 4.473 1 98.88 285 LEU A O 1
ATOM 2224 N N . SER A 1 286 ? 6.848 27.609 3.119 1 98.62 286 SER A N 1
ATO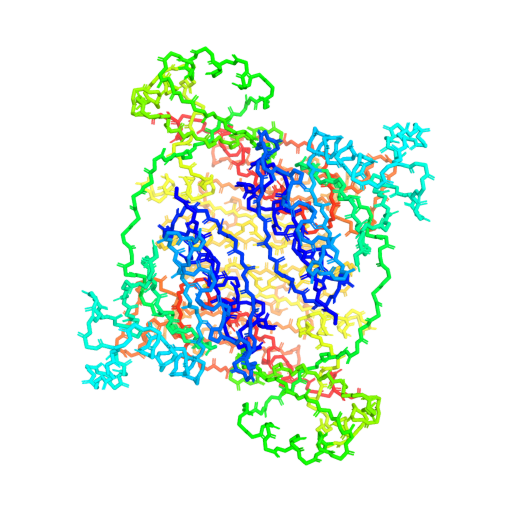M 2225 C CA . SER A 1 286 ? 7.098 28.609 4.152 1 98.62 286 SER A CA 1
ATOM 2226 C C . SER A 1 286 ? 6.109 28.469 5.309 1 98.62 286 SER A C 1
ATOM 2228 O O . SER A 1 286 ? 6.488 28.594 6.473 1 98.62 286 SER A O 1
ATOM 2230 N N . GLY A 1 287 ? 4.855 28.281 4.953 1 98.44 287 GLY A N 1
ATOM 2231 C CA . GLY A 1 287 ? 3.826 28.094 5.965 1 98.44 287 GLY A CA 1
ATOM 2232 C C . GLY A 1 287 ? 4.059 26.891 6.844 1 98.44 287 GLY A C 1
ATOM 2233 O O . GLY A 1 287 ? 3.873 26.953 8.062 1 98.44 287 GLY A O 1
ATOM 2234 N N . ALA A 1 288 ? 4.457 25.781 6.25 1 98.5 288 ALA A N 1
ATOM 2235 C CA . ALA A 1 288 ? 4.703 24.562 7 1 98.5 288 ALA A CA 1
ATOM 2236 C C . ALA A 1 288 ? 5.867 24.734 7.973 1 98.5 288 ALA A C 1
ATOM 2238 O O . ALA A 1 288 ? 5.82 24.25 9.102 1 98.5 288 ALA A O 1
ATOM 2239 N N . LEU A 1 289 ? 6.926 25.328 7.52 1 97.94 289 LEU A N 1
ATOM 2240 C CA . LEU A 1 289 ? 8.086 25.578 8.367 1 97.94 289 LEU A CA 1
ATOM 2241 C C . LEU A 1 289 ? 7.707 26.469 9.555 1 97.94 289 LEU A C 1
ATOM 2243 O O . LEU A 1 289 ? 8.086 26.172 10.688 1 97.94 289 LEU A O 1
ATOM 2247 N N . SER A 1 290 ? 6.992 27.5 9.273 1 96.75 290 SER A N 1
ATOM 2248 C CA . SER A 1 290 ? 6.625 28.469 10.305 1 96.75 290 SER A CA 1
ATOM 2249 C C . SER A 1 290 ? 5.699 27.844 11.344 1 96.75 290 SER A C 1
ATOM 2251 O O . SER A 1 290 ? 5.816 28.125 12.539 1 96.75 290 SER A O 1
ATOM 2253 N N . SER A 1 291 ? 4.809 27.031 10.922 1 96.19 291 SER A N 1
ATOM 2254 C CA . SER A 1 291 ? 3.793 26.469 11.797 1 96.19 291 SER A CA 1
ATOM 2255 C C . SER A 1 291 ? 4.367 25.344 12.656 1 96.19 291 SER A C 1
ATOM 2257 O O . SER A 1 291 ? 3.9 25.094 13.766 1 96.19 291 SER A O 1
ATOM 2259 N N . SER A 1 292 ? 5.34 24.594 12.211 1 96.25 292 SER A N 1
ATOM 2260 C CA . SER A 1 292 ? 5.824 23.391 12.898 1 96.25 292 SER A CA 1
ATOM 2261 C C . SER A 1 292 ? 7.168 23.641 13.57 1 96.25 292 SER A C 1
ATOM 2263 O O . SER A 1 292 ? 7.617 22.844 14.398 1 96.25 292 SER A O 1
ATOM 2265 N N . ASN A 1 293 ? 7.887 24.703 13.164 1 94.62 293 ASN A N 1
ATOM 2266 C CA . ASN A 1 293 ? 9.242 24.984 13.609 1 94.62 293 ASN A CA 1
ATOM 2267 C C . ASN A 1 293 ? 10.211 23.891 13.211 1 94.62 293 ASN A C 1
ATOM 2269 O O . ASN A 1 293 ? 11.164 23.594 13.938 1 94.62 293 ASN A O 1
ATOM 2273 N N . ALA A 1 294 ? 9.914 23.125 12.18 1 98.06 294 ALA A N 1
ATOM 2274 C CA . ALA A 1 294 ? 10.781 22.062 11.68 1 98.06 294 ALA A CA 1
ATOM 2275 C C . ALA A 1 294 ? 12.023 22.625 11.008 1 98.06 294 ALA A C 1
ATOM 2277 O O . ALA A 1 294 ? 12.094 23.828 10.75 1 98.06 294 ALA A O 1
ATOM 2278 N N . ASP A 1 295 ? 13.047 21.766 10.797 1 98.69 295 ASP A N 1
ATOM 2279 C CA . ASP A 1 295 ? 14.266 22.156 10.102 1 98.69 295 ASP A CA 1
ATOM 2280 C C . ASP A 1 295 ? 14.055 22.188 8.586 1 98.69 295 ASP A C 1
ATOM 2282 O O . ASP A 1 295 ? 14.711 22.938 7.875 1 98.69 295 ASP A O 1
ATOM 2286 N N . PHE A 1 296 ? 13.156 21.344 8.102 1 98.88 296 PHE A N 1
ATOM 2287 C CA . PHE A 1 296 ? 12.836 21.25 6.688 1 98.88 296 PHE A CA 1
ATOM 2288 C C . PHE A 1 296 ? 11.336 21.125 6.48 1 98.88 296 PHE A C 1
ATOM 2290 O O . PHE A 1 296 ? 10.625 20.625 7.348 1 98.88 296 PHE A O 1
ATOM 2297 N N . SER A 1 297 ? 10.891 21.609 5.379 1 98.88 297 SER A N 1
ATOM 2298 C CA . SER A 1 297 ? 9.523 21.344 4.934 1 98.88 297 SER A CA 1
ATOM 2299 C C . SER A 1 297 ? 9.5 20.812 3.508 1 98.88 297 SER A C 1
ATOM 2301 O O . SER A 1 297 ? 10.367 21.156 2.697 1 98.88 297 SER A O 1
ATOM 2303 N N . LEU A 1 298 ? 8.609 19.938 3.238 1 98.94 298 LEU A N 1
ATOM 2304 C CA . LEU A 1 298 ? 8.258 19.5 1.892 1 98.94 298 LEU A CA 1
ATOM 2305 C C . LEU A 1 298 ? 6.824 19.875 1.555 1 98.94 298 LEU A C 1
ATOM 2307 O O . LEU A 1 298 ? 5.949 19.859 2.426 1 98.94 298 LEU A O 1
ATOM 2311 N N . ALA A 1 299 ? 6.582 20.219 0.314 1 98.94 299 ALA A N 1
ATOM 2312 C CA . ALA A 1 299 ? 5.234 20.578 -0.111 1 98.94 299 ALA A CA 1
ATOM 2313 C C . ALA A 1 299 ? 4.898 19.969 -1.464 1 98.94 299 ALA A C 1
ATOM 2315 O O . ALA A 1 299 ? 5.777 19.797 -2.311 1 98.94 299 ALA A O 1
ATOM 2316 N N . ILE A 1 300 ? 3.662 19.594 -1.626 1 98.94 300 ILE A N 1
ATOM 2317 C CA . ILE A 1 300 ? 3.186 18.953 -2.844 1 98.94 300 ILE A CA 1
ATOM 2318 C C . ILE A 1 300 ? 1.811 19.5 -3.217 1 98.94 300 ILE A C 1
ATOM 2320 O O . ILE A 1 300 ? 0.89 19.5 -2.396 1 98.94 300 ILE A O 1
ATOM 2324 N N . SER A 1 301 ? 1.607 19.938 -4.367 1 98.94 301 SER A N 1
ATOM 2325 C CA . SER A 1 301 ? 0.327 20.344 -4.938 1 98.94 301 SER A CA 1
ATOM 2326 C C . SER A 1 301 ? 0.236 19.969 -6.414 1 98.94 301 SER A C 1
ATOM 2328 O O . SER A 1 301 ? 1.168 20.203 -7.18 1 98.94 301 SER A O 1
ATOM 2330 N N . GLY A 1 302 ? -0.815 19.312 -6.801 1 98.69 302 GLY A N 1
ATOM 2331 C CA . GLY A 1 302 ? -0.885 18.859 -8.172 1 98.69 302 GLY A CA 1
ATOM 2332 C C . GLY A 1 302 ? -2.24 18.281 -8.547 1 98.69 302 GLY A C 1
ATOM 2333 O O . GLY A 1 302 ? -3.182 18.344 -7.75 1 98.69 302 GLY A O 1
ATOM 2334 N N . ILE A 1 303 ? -2.33 17.844 -9.773 1 98.5 303 ILE A N 1
ATOM 2335 C CA . ILE A 1 303 ? -3.512 17.219 -10.344 1 98.5 303 ILE A CA 1
ATOM 2336 C C . ILE A 1 303 ? -3.254 15.719 -10.539 1 98.5 303 ILE A C 1
ATOM 2338 O O . ILE A 1 303 ? -2.666 15.305 -11.539 1 98.5 303 ILE A O 1
ATOM 2342 N N . ALA A 1 304 ? -3.83 14.906 -9.672 1 97.75 304 ALA A N 1
ATOM 2343 C CA . ALA A 1 304 ? -3.561 13.469 -9.703 1 97.75 304 ALA A CA 1
ATOM 2344 C C . ALA A 1 304 ? -4.531 12.75 -10.633 1 97.75 304 ALA A C 1
ATOM 2346 O O . ALA A 1 304 ? -4.277 11.617 -11.047 1 97.75 304 ALA A O 1
ATOM 2347 N N . GLY A 1 305 ? -5.625 13.438 -10.961 1 96.19 305 GLY A N 1
ATOM 2348 C CA . GLY A 1 305 ? -6.551 12.859 -11.93 1 96.19 305 GLY A CA 1
ATOM 2349 C C . GLY A 1 305 ? -7.582 11.945 -11.297 1 96.19 305 GLY A C 1
ATOM 2350 O O . GLY A 1 305 ? -7.684 11.867 -10.07 1 96.19 305 GLY A O 1
ATOM 2351 N N . PRO A 1 306 ? -8.422 11.344 -12.234 1 95.81 306 PRO A N 1
ATOM 2352 C CA . PRO A 1 306 ? -8.391 11.367 -13.703 1 95.81 306 PRO A CA 1
ATOM 2353 C C . PRO A 1 306 ? -8.938 12.672 -14.281 1 95.81 306 PRO A C 1
ATOM 2355 O O . PRO A 1 306 ? -8.734 12.953 -15.469 1 95.81 306 PRO A O 1
ATOM 2358 N N . ASP A 1 307 ? -9.594 13.422 -13.453 1 93.06 307 ASP A N 1
ATOM 2359 C CA . ASP A 1 307 ? -10.141 14.695 -13.914 1 93.06 307 ASP A CA 1
ATOM 2360 C C . ASP A 1 307 ? -9.328 15.867 -13.367 1 93.06 307 ASP A C 1
ATOM 2362 O O . ASP A 1 307 ? -8.297 15.664 -12.719 1 93.06 307 ASP A O 1
ATOM 2366 N N . GLY A 1 308 ? -9.664 17.125 -13.75 1 92 308 GLY A N 1
ATOM 2367 C CA . GLY A 1 308 ? -9.102 18.328 -13.156 1 92 308 GLY A CA 1
ATOM 2368 C C . GLY A 1 308 ? -8.016 18.969 -14 1 92 308 GLY A C 1
ATOM 2369 O O . GLY A 1 308 ? -7.527 20.047 -13.68 1 92 308 GLY A O 1
ATOM 2370 N N . GLY A 1 309 ? -7.645 18.344 -15.055 1 93.25 309 GLY A N 1
ATOM 2371 C CA . GLY A 1 309 ? -6.574 18.875 -15.883 1 93.25 309 GLY A CA 1
ATOM 2372 C C . GLY A 1 309 ? -7.055 19.875 -16.922 1 93.25 309 GLY A C 1
ATOM 2373 O O . GLY A 1 309 ? -8.258 19.984 -17.172 1 93.25 309 GLY A O 1
ATOM 2374 N N . SER A 1 310 ? -6.137 20.766 -17.297 1 95.56 310 SER A N 1
ATOM 2375 C CA . SER A 1 310 ? -6.312 21.656 -18.438 1 95.56 310 SER A CA 1
ATOM 2376 C C . SER A 1 310 ? -5.191 21.484 -19.453 1 95.56 310 SER A C 1
ATOM 2378 O O . SER A 1 310 ? -4.27 20.703 -19.25 1 95.56 310 SER A O 1
ATOM 2380 N N . ALA A 1 311 ? -5.328 22.203 -20.516 1 95.19 311 ALA A N 1
ATOM 2381 C CA . ALA A 1 311 ? -4.289 22.125 -21.531 1 95.19 311 ALA A CA 1
ATOM 2382 C C . ALA A 1 311 ? -2.951 22.625 -21 1 95.19 311 ALA A C 1
ATOM 2384 O O . ALA A 1 311 ? -1.899 22.062 -21.312 1 95.19 311 ALA A O 1
ATOM 2385 N N . GLN A 1 312 ? -2.994 23.672 -20.188 1 94.81 312 GLN A N 1
ATOM 2386 C CA . GLN A 1 312 ? -1.78 24.266 -19.656 1 94.81 312 GLN A CA 1
ATOM 2387 C C . GLN A 1 312 ? -1.235 23.438 -18.484 1 94.81 312 GLN A C 1
ATOM 2389 O O . GLN A 1 312 ? -0.029 23.438 -18.234 1 94.81 312 GLN A O 1
ATOM 2394 N N . LYS A 1 313 ? -2.123 22.922 -17.734 1 96.94 313 LYS A N 1
ATOM 2395 C CA . LYS A 1 313 ? -1.776 22.062 -16.609 1 96.94 313 LYS A CA 1
ATOM 2396 C C . LYS A 1 313 ? -2.527 20.734 -16.672 1 96.94 313 LYS A C 1
ATOM 2398 O O . LYS A 1 313 ? -3.4 20.469 -15.852 1 96.94 313 LYS A O 1
ATOM 2403 N N . PRO A 1 314 ? -2.094 19.781 -17.547 1 98.12 314 PRO A N 1
ATOM 2404 C CA . PRO A 1 314 ? -2.781 18.484 -17.688 1 98.12 314 PRO A CA 1
ATOM 2405 C C . PRO A 1 314 ? -2.668 17.625 -16.438 1 98.12 314 PRO A C 1
ATOM 2407 O O . PRO A 1 314 ? -1.857 17.906 -15.555 1 98.12 314 PRO A O 1
ATOM 2410 N N . VAL A 1 315 ? -3.52 16.594 -16.406 1 98.19 315 VAL A N 1
ATOM 2411 C CA . VAL A 1 315 ? -3.387 15.578 -15.359 1 98.19 315 VAL A CA 1
ATOM 2412 C C . VAL A 1 315 ? -1.935 15.109 -15.273 1 98.19 315 VAL A C 1
ATOM 2414 O O . VAL A 1 315 ? -1.284 14.898 -16.297 1 98.19 315 VAL A O 1
ATOM 2417 N N . GLY A 1 316 ? -1.454 15.016 -14.039 1 98.62 316 GLY A N 1
ATOM 2418 C CA . GLY A 1 316 ? -0.067 14.641 -13.828 1 98.62 316 GLY A CA 1
ATOM 2419 C C . GLY A 1 316 ? 0.84 15.828 -13.562 1 98.62 316 GLY A C 1
ATOM 2420 O O . GLY A 1 316 ? 1.998 15.656 -13.172 1 98.62 316 GLY A O 1
ATOM 2421 N N . THR A 1 317 ? 0.293 17.062 -13.727 1 98.88 317 THR A N 1
ATOM 2422 C CA . THR A 1 317 ? 1.057 18.25 -13.336 1 98.88 317 THR A CA 1
ATOM 2423 C C . THR A 1 317 ? 1.127 18.375 -11.82 1 98.88 317 THR A C 1
ATOM 2425 O O . THR A 1 317 ? 0.099 18.531 -11.156 1 98.88 317 THR A O 1
ATOM 2428 N N . VAL A 1 318 ? 2.307 18.328 -11.305 1 98.88 318 VAL A N 1
ATOM 2429 C CA . VAL A 1 318 ? 2.516 18.406 -9.859 1 98.88 318 VAL A CA 1
ATOM 2430 C C . VAL A 1 318 ? 3.717 19.297 -9.562 1 98.88 318 VAL A C 1
ATOM 2432 O O . VAL A 1 318 ? 4.754 19.203 -10.219 1 98.88 318 VAL A O 1
ATOM 2435 N N . PHE A 1 319 ? 3.553 20.203 -8.664 1 98.94 319 PHE A N 1
ATOM 2436 C CA . PHE A 1 319 ? 4.668 20.953 -8.102 1 98.94 319 PHE A CA 1
ATOM 2437 C C . PHE A 1 319 ? 5.086 20.375 -6.758 1 98.94 319 PHE A C 1
ATOM 2439 O O . PHE A 1 319 ? 4.242 20.141 -5.887 1 98.94 319 PHE A O 1
ATOM 2446 N N . VAL A 1 320 ? 6.359 20.109 -6.656 1 98.94 320 VAL A N 1
ATOM 2447 C CA . VAL A 1 320 ? 6.926 19.625 -5.402 1 98.94 320 VAL A CA 1
ATOM 2448 C C . VAL A 1 320 ? 8.086 20.516 -4.973 1 98.94 320 VAL A C 1
ATOM 2450 O O . VAL A 1 320 ? 8.734 21.156 -5.812 1 98.94 320 VAL A O 1
ATOM 2453 N N . GLY A 1 321 ? 8.289 20.516 -3.654 1 98.88 321 GLY A N 1
ATOM 2454 C CA . GLY A 1 321 ? 9.406 21.344 -3.209 1 98.88 321 GLY A CA 1
ATOM 2455 C C . GLY A 1 321 ? 9.859 21.016 -1.799 1 98.88 321 GLY A C 1
ATOM 2456 O O . GLY A 1 321 ? 9.195 20.266 -1.081 1 98.88 321 GLY A O 1
ATOM 2457 N N . ALA A 1 322 ? 11.039 21.516 -1.479 1 98.94 322 ALA A N 1
ATOM 2458 C CA . ALA A 1 322 ? 11.641 21.438 -0.149 1 98.94 322 ALA A CA 1
ATOM 2459 C C . ALA A 1 322 ? 12.242 22.781 0.252 1 98.94 322 ALA A C 1
ATOM 2461 O O . ALA A 1 322 ? 12.766 23.516 -0.592 1 98.94 322 ALA A O 1
ATOM 2462 N N . MET A 1 323 ? 12.117 23.062 1.475 1 98.88 323 MET A N 1
ATOM 2463 C CA . MET A 1 323 ? 12.672 24.312 2.018 1 98.88 323 MET A CA 1
ATOM 2464 C C . MET A 1 323 ? 13.336 24.062 3.365 1 98.88 323 MET A C 1
ATOM 2466 O O . MET A 1 323 ? 12.844 23.266 4.172 1 98.88 323 MET A O 1
ATOM 2470 N N . SER A 1 324 ? 14.445 24.672 3.588 1 98.44 324 SER A N 1
ATOM 2471 C CA . SER A 1 324 ? 15.125 24.594 4.879 1 98.44 324 SER A CA 1
ATOM 2472 C C . SER A 1 32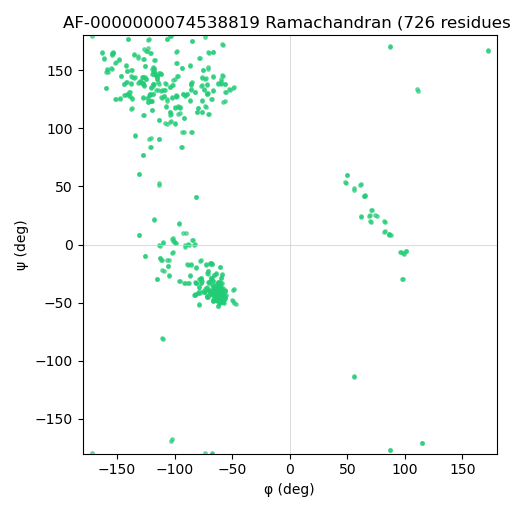4 ? 14.828 25.828 5.734 1 98.44 324 SER A C 1
ATOM 2474 O O . SER A 1 324 ? 14.328 26.828 5.227 1 98.44 324 SER A O 1
ATOM 2476 N N . LYS A 1 325 ? 15.148 25.719 6.977 1 96.19 325 LYS A N 1
ATOM 2477 C CA . LYS A 1 325 ? 14.914 26.797 7.938 1 96.19 325 LYS A CA 1
ATOM 2478 C C . LYS A 1 325 ? 15.656 28.062 7.531 1 96.19 325 LYS A C 1
ATOM 2480 O O . LYS A 1 325 ? 15.211 29.172 7.844 1 96.19 325 LYS A O 1
ATOM 2485 N N . ASP A 1 326 ? 16.781 27.953 6.84 1 94.25 326 ASP A N 1
ATOM 2486 C CA . ASP A 1 326 ? 17.547 29.109 6.387 1 94.25 326 ASP A CA 1
ATOM 2487 C C . ASP A 1 326 ? 16.969 29.688 5.098 1 94.25 326 ASP A C 1
ATOM 2489 O O . ASP A 1 326 ? 17.578 30.547 4.457 1 94.25 326 ASP A O 1
ATOM 2493 N N . LYS A 1 327 ? 15.914 29.109 4.586 1 92.5 327 LYS A N 1
ATOM 2494 C CA . LYS A 1 327 ? 15.078 29.625 3.5 1 92.5 327 LYS A CA 1
ATOM 2495 C C . LYS A 1 327 ? 15.648 29.219 2.141 1 92.5 327 LYS A C 1
ATOM 2497 O O . LYS A 1 327 ? 15.188 29.688 1.103 1 92.5 327 LYS A O 1
ATOM 2502 N N . SER A 1 328 ? 16.672 28.344 2.188 1 97.56 328 SER A N 1
ATOM 2503 C CA . SER A 1 328 ? 17 27.703 0.92 1 97.56 328 SER A CA 1
ATOM 2504 C C . SER A 1 328 ? 15.844 26.859 0.405 1 97.56 328 SER A C 1
ATOM 2506 O O . SER A 1 328 ? 15.156 26.203 1.187 1 97.56 328 SER A O 1
ATOM 2508 N N . VAL A 1 329 ? 15.641 26.953 -0.94 1 98.62 329 VAL A N 1
ATOM 2509 C CA . VAL A 1 329 ? 14.43 26.312 -1.444 1 98.62 329 VAL A CA 1
ATOM 2510 C C . VAL A 1 329 ? 14.719 25.672 -2.799 1 98.62 329 VAL A C 1
ATOM 2512 O O . VAL A 1 329 ? 15.531 26.172 -3.576 1 98.62 329 VAL A O 1
ATOM 2515 N N . VAL A 1 330 ? 14.18 24.484 -3.027 1 98.75 330 VAL A N 1
ATOM 2516 C CA . VAL A 1 330 ? 14.125 23.797 -4.32 1 98.75 330 VAL A CA 1
ATOM 2517 C C . VAL A 1 330 ? 12.672 23.484 -4.672 1 98.75 330 VAL A C 1
ATOM 2519 O O . VAL A 1 330 ? 11.938 22.922 -3.854 1 98.75 330 VAL A O 1
ATOM 2522 N N . ILE A 1 331 ? 12.203 23.969 -5.809 1 98.81 331 ILE A N 1
ATOM 2523 C CA . ILE A 1 331 ? 10.867 23.641 -6.289 1 98.81 331 ILE A CA 1
ATOM 2524 C C . ILE A 1 331 ? 10.945 23.109 -7.723 1 98.81 331 ILE A C 1
ATOM 2526 O O . ILE A 1 331 ? 11.695 23.641 -8.547 1 98.81 331 ILE A O 1
ATOM 2530 N N . GLU A 1 332 ? 10.195 22.031 -8.016 1 98.5 332 GLU A N 1
ATOM 2531 C CA . GLU A 1 332 ? 10.172 21.422 -9.344 1 98.5 332 GLU A CA 1
ATOM 2532 C C . GLU A 1 332 ? 8.75 21.266 -9.859 1 98.5 332 GLU A C 1
ATOM 2534 O O . GLU A 1 332 ? 7.84 20.938 -9.086 1 98.5 332 GLU A O 1
ATOM 2539 N N . ARG A 1 333 ? 8.57 21.547 -11.117 1 98.69 333 ARG A N 1
ATOM 2540 C CA . ARG A 1 333 ? 7.348 21.188 -11.82 1 98.69 333 ARG A CA 1
ATOM 2541 C C . ARG A 1 333 ? 7.496 19.828 -12.5 1 98.69 333 ARG A C 1
ATOM 2543 O O . ARG A 1 333 ? 8.461 19.594 -13.227 1 98.69 333 ARG A O 1
ATOM 2550 N N . LEU A 1 334 ? 6.562 18.938 -12.281 1 98.56 334 LEU A N 1
ATOM 2551 C CA . LEU A 1 334 ? 6.609 17.594 -12.836 1 98.56 334 LEU A CA 1
ATOM 2552 C C . LEU A 1 334 ? 5.414 17.344 -13.75 1 98.56 334 LEU A C 1
ATOM 2554 O O . LEU A 1 334 ? 4.371 17.984 -13.602 1 98.56 334 LEU A O 1
ATOM 2558 N N . LEU A 1 335 ? 5.605 16.484 -14.68 1 98.44 335 LEU A N 1
ATOM 2559 C CA . LEU A 1 335 ? 4.543 15.914 -15.5 1 98.44 335 LEU A CA 1
ATOM 2560 C C . LEU A 1 335 ? 4.535 14.398 -15.383 1 98.44 335 LEU A C 1
ATOM 2562 O O . LEU A 1 335 ? 5.176 13.703 -16.188 1 98.44 335 LEU A O 1
ATOM 2566 N N . LEU A 1 336 ? 3.756 13.93 -14.43 1 98.56 336 LEU A N 1
ATOM 2567 C CA . LEU A 1 336 ? 3.775 12.523 -14.047 1 98.56 336 LEU A CA 1
ATOM 2568 C C . LEU A 1 336 ? 2.705 11.742 -14.797 1 98.56 336 LEU A C 1
ATOM 2570 O O . LEU A 1 336 ? 1.708 12.312 -15.242 1 98.56 336 LEU A O 1
ATOM 2574 N N . LYS A 1 337 ? 2.934 10.516 -15 1 98.06 337 LYS A N 1
ATOM 2575 C CA . LYS A 1 337 ? 1.99 9.633 -15.688 1 98.06 337 LYS A CA 1
ATOM 2576 C C . LYS A 1 337 ? 1.578 8.469 -14.797 1 98.06 337 LYS A C 1
ATOM 2578 O O . LYS A 1 337 ? 2.246 8.172 -13.805 1 98.06 337 LYS A O 1
ATOM 2583 N N . GLY A 1 338 ? 0.482 7.758 -15.18 1 97.56 338 GLY A N 1
ATOM 2584 C CA . GLY A 1 338 ? -0.123 6.707 -14.383 1 97.56 338 GLY A CA 1
ATOM 2585 C C . GLY A 1 338 ? -1.523 7.047 -13.906 1 97.56 338 GLY A C 1
ATOM 2586 O O . GLY A 1 338 ? -2.123 8.016 -14.375 1 97.56 338 GLY A O 1
ATOM 2587 N N . ASP A 1 339 ? -2.045 6.211 -13.016 1 97.44 339 ASP A N 1
ATOM 2588 C CA . ASP A 1 339 ? -3.336 6.535 -12.422 1 97.44 339 ASP A CA 1
ATOM 2589 C C . ASP A 1 339 ? -3.17 7.469 -11.219 1 97.44 339 ASP A C 1
ATOM 2591 O O . ASP A 1 339 ? -2.047 7.816 -10.852 1 97.44 339 ASP A O 1
ATOM 2595 N N . ARG A 1 340 ? -4.266 7.895 -10.68 1 98.12 340 ARG A N 1
ATOM 2596 C CA . ARG A 1 340 ? -4.301 8.844 -9.57 1 98.12 340 ARG A CA 1
ATOM 2597 C C . ARG A 1 340 ? -3.32 8.445 -8.469 1 98.12 340 ARG A C 1
ATOM 2599 O O . ARG A 1 340 ? -2.488 9.25 -8.055 1 98.12 340 ARG A O 1
ATOM 2606 N N . ASN A 1 341 ? -3.375 7.211 -8.008 1 98.5 341 ASN A N 1
ATOM 2607 C CA . ASN A 1 341 ? -2.613 6.797 -6.832 1 98.5 341 ASN A CA 1
ATOM 2608 C C . ASN A 1 341 ? -1.14 6.586 -7.164 1 98.5 341 ASN A C 1
ATOM 2610 O O . ASN A 1 341 ? -0.267 6.828 -6.328 1 98.5 341 ASN A O 1
ATOM 2614 N N . TYR A 1 342 ? -0.851 6.129 -8.359 1 98.56 342 TYR A N 1
ATOM 2615 C CA . TYR A 1 342 ? 0.545 6.043 -8.773 1 98.56 342 TYR A CA 1
ATOM 2616 C C . TYR A 1 342 ? 1.163 7.43 -8.906 1 98.56 342 TYR A C 1
ATOM 2618 O O . TYR A 1 342 ? 2.32 7.637 -8.539 1 98.56 342 TYR A O 1
ATOM 2626 N N . ILE A 1 343 ? 0.419 8.422 -9.398 1 98.75 343 ILE A N 1
ATOM 2627 C CA . ILE A 1 343 ? 0.877 9.805 -9.492 1 98.75 343 ILE A CA 1
ATOM 2628 C C . ILE A 1 343 ? 1.163 10.344 -8.086 1 98.75 343 ILE A C 1
ATOM 2630 O O . ILE A 1 343 ? 2.186 10.992 -7.863 1 98.75 343 ILE A O 1
ATOM 2634 N N . ARG A 1 344 ? 0.309 10.07 -7.168 1 98.81 344 ARG A N 1
ATOM 2635 C CA . ARG A 1 344 ? 0.513 10.5 -5.789 1 98.81 344 ARG A CA 1
ATOM 2636 C C . ARG A 1 344 ? 1.8 9.906 -5.219 1 98.81 344 ARG A C 1
ATOM 2638 O O . ARG A 1 344 ? 2.574 10.609 -4.566 1 98.81 344 ARG A O 1
ATOM 2645 N N . SER A 1 345 ? 2.021 8.609 -5.461 1 98.69 345 SER A N 1
ATOM 2646 C CA . SER A 1 345 ? 3.221 7.945 -4.957 1 98.69 345 SER A CA 1
ATOM 2647 C C . SER A 1 345 ? 4.484 8.562 -5.555 1 98.69 345 SER A C 1
ATOM 2649 O O . SER A 1 345 ? 5.465 8.789 -4.84 1 98.69 345 SER A O 1
ATOM 2651 N N . GLN A 1 346 ? 4.488 8.805 -6.852 1 98.75 346 GLN A N 1
ATOM 2652 C CA . GLN A 1 346 ? 5.613 9.445 -7.523 1 98.75 346 GLN A CA 1
ATOM 2653 C C . GLN A 1 346 ? 5.863 10.844 -6.965 1 98.75 346 GLN A C 1
ATOM 2655 O O . GLN A 1 346 ? 7.012 11.25 -6.789 1 98.75 346 GLN A O 1
ATOM 2660 N N . SER A 1 347 ? 4.793 11.547 -6.68 1 98.94 347 SER A N 1
ATOM 2661 C CA . SER A 1 347 ? 4.891 12.906 -6.148 1 98.94 347 SER A CA 1
ATOM 2662 C C . SER A 1 347 ? 5.609 12.922 -4.805 1 98.94 347 SER A C 1
ATOM 2664 O O . SER A 1 347 ? 6.465 13.773 -4.562 1 98.94 347 SER A O 1
ATOM 2666 N N . VAL A 1 348 ? 5.277 11.969 -3.996 1 98.88 348 VAL A N 1
ATOM 2667 C CA . VAL A 1 348 ? 5.871 11.883 -2.666 1 98.88 348 VAL A CA 1
ATOM 2668 C C . VAL A 1 348 ? 7.379 11.68 -2.785 1 98.88 348 VAL A C 1
ATOM 2670 O O . VAL A 1 348 ? 8.156 12.414 -2.17 1 98.88 348 VAL A O 1
ATOM 2673 N N . LEU A 1 349 ? 7.73 10.664 -3.547 1 98.81 349 LEU A N 1
ATOM 2674 C CA . LEU A 1 349 ? 9.156 10.383 -3.684 1 98.81 349 LEU A CA 1
ATOM 2675 C C . LEU A 1 349 ? 9.891 11.578 -4.289 1 98.81 349 LEU A C 1
ATOM 2677 O O . LEU A 1 349 ? 11.023 11.875 -3.902 1 98.81 349 LEU A O 1
ATOM 2681 N N . SER A 1 350 ? 9.273 12.273 -5.215 1 98.81 350 SER A N 1
ATOM 2682 C CA . SER A 1 350 ? 9.875 13.438 -5.852 1 98.81 350 SER A CA 1
ATOM 2683 C C . SER A 1 350 ? 10.078 14.57 -4.852 1 98.81 350 SER A C 1
ATOM 2685 O O . SER A 1 350 ? 11.047 15.328 -4.953 1 98.81 350 SER A O 1
ATOM 2687 N N . ALA A 1 351 ? 9.156 14.734 -3.955 1 98.88 351 ALA A N 1
ATOM 2688 C CA . ALA A 1 351 ? 9.32 15.75 -2.916 1 98.88 351 ALA A CA 1
ATOM 2689 C C . ALA A 1 351 ? 10.531 15.445 -2.043 1 98.88 351 ALA A C 1
ATOM 2691 O O . ALA A 1 351 ? 11.305 16.359 -1.707 1 98.88 351 ALA A O 1
ATOM 2692 N N . PHE A 1 352 ? 10.695 14.203 -1.679 1 98.81 352 PHE A N 1
ATOM 2693 C CA . PHE A 1 352 ? 11.875 13.812 -0.908 1 98.81 352 PHE A CA 1
ATOM 2694 C C . PHE A 1 352 ? 13.148 14.023 -1.716 1 98.81 352 PHE A C 1
ATOM 2696 O O . PHE A 1 352 ? 14.188 14.367 -1.157 1 98.81 352 PHE A O 1
ATOM 2703 N N . ALA A 1 353 ? 13.062 13.812 -3.025 1 98.5 353 ALA A N 1
ATOM 2704 C CA . ALA A 1 353 ? 14.211 14.07 -3.893 1 98.5 353 ALA A CA 1
ATOM 2705 C C . ALA A 1 353 ? 14.602 15.547 -3.85 1 98.5 353 ALA A C 1
ATOM 2707 O O . ALA A 1 353 ? 15.789 15.875 -3.908 1 98.5 353 ALA A O 1
ATOM 2708 N N . CYS A 1 354 ? 13.641 16.438 -3.766 1 98.69 354 CYS A N 1
ATOM 2709 C CA . CYS A 1 354 ? 13.93 17.859 -3.621 1 98.69 354 CYS A CA 1
ATOM 2710 C C . CYS A 1 354 ? 14.75 18.125 -2.361 1 98.69 354 CYS A C 1
ATOM 2712 O O . CYS A 1 354 ? 15.648 18.969 -2.367 1 98.69 354 CYS A O 1
ATOM 2714 N N . LEU A 1 355 ? 14.414 17.438 -1.306 1 98.69 355 LEU A N 1
ATOM 2715 C CA . LEU A 1 355 ? 15.156 17.594 -0.059 1 98.69 355 LEU A CA 1
ATOM 2716 C C . LEU A 1 355 ? 16.609 17.156 -0.224 1 98.69 355 LEU A C 1
ATOM 2718 O O . LEU A 1 355 ? 17.516 17.828 0.257 1 98.69 355 LEU A O 1
ATOM 2722 N N . LEU A 1 356 ? 16.781 15.969 -0.888 1 98.06 356 LEU A N 1
ATOM 2723 C CA . LEU A 1 356 ? 18.125 15.484 -1.156 1 98.06 356 LEU A CA 1
ATOM 2724 C C . LEU A 1 356 ? 18.938 16.516 -1.934 1 98.06 356 LEU A C 1
ATOM 2726 O O . LEU A 1 356 ? 20.125 16.703 -1.676 1 98.06 356 LEU A O 1
ATOM 2730 N N . ARG A 1 357 ? 18.297 17.172 -2.879 1 97.31 357 ARG A N 1
ATOM 2731 C CA . ARG A 1 357 ? 18.969 18.203 -3.686 1 97.31 357 ARG A CA 1
ATOM 2732 C C . ARG A 1 357 ? 19.266 19.438 -2.852 1 97.31 357 ARG A C 1
ATOM 2734 O O . ARG A 1 357 ? 20.328 20.047 -2.998 1 97.31 357 ARG A O 1
ATOM 2741 N N . LEU A 1 358 ? 18.375 19.812 -2.018 1 97.56 358 LEU A N 1
ATOM 2742 C CA . LEU A 1 358 ? 18.453 21.031 -1.207 1 97.56 358 LEU A CA 1
ATOM 2743 C C . LEU A 1 358 ? 19.641 20.953 -0.25 1 97.56 358 LEU A C 1
ATOM 2745 O O . LEU A 1 358 ? 20.359 21.938 -0.065 1 97.56 358 LEU A O 1
ATOM 2749 N N . LYS A 1 359 ? 19.797 19.812 0.393 1 95.88 359 LYS A N 1
ATOM 2750 C CA . LYS A 1 359 ? 20.859 19.641 1.378 1 95.88 359 LYS A CA 1
ATOM 2751 C C . LYS A 1 359 ? 21.641 18.359 1.118 1 95.88 359 LYS A C 1
ATOM 2753 O O . LYS A 1 359 ? 21.781 17.516 2.014 1 95.88 359 LYS A O 1
ATOM 2758 N N . SER A 1 360 ? 22.234 18.281 0.001 1 95.19 360 SER A N 1
ATOM 2759 C CA . SER A 1 360 ? 22.938 17.062 -0.426 1 95.19 360 SER A CA 1
ATOM 2760 C C . SER A 1 360 ? 24.047 16.703 0.552 1 95.19 360 SER A C 1
ATOM 2762 O O . SER A 1 360 ? 24.281 15.523 0.807 1 95.19 360 SER A O 1
ATOM 2764 N N . GLU A 1 361 ? 24.656 17.688 1.125 1 94 361 GLU A N 1
ATOM 2765 C CA . GLU A 1 361 ? 25.781 17.453 2.027 1 94 361 GLU A CA 1
ATOM 2766 C C . GLU A 1 361 ? 25.328 16.766 3.311 1 94 361 GLU A C 1
ATOM 2768 O O . GLU A 1 361 ? 26.109 16.031 3.936 1 94 361 GLU A O 1
ATOM 2773 N N . LEU A 1 362 ? 24.141 17.016 3.66 1 94.94 362 LEU A N 1
ATOM 2774 C CA . LEU A 1 362 ? 23.578 16.391 4.863 1 94.94 362 LEU A CA 1
ATOM 2775 C C . LEU A 1 362 ? 23.359 14.898 4.656 1 94.94 362 LEU A C 1
ATOM 2777 O O . LEU A 1 362 ? 23.531 14.109 5.586 1 94.94 362 LEU A O 1
ATOM 2781 N N . PHE A 1 363 ? 23.047 14.453 3.424 1 95.25 363 PHE A N 1
ATOM 2782 C CA . PHE A 1 363 ? 22.594 13.094 3.184 1 95.25 363 PHE A CA 1
ATOM 2783 C C . PHE A 1 363 ? 23.688 12.25 2.549 1 95.25 363 PHE A C 1
ATOM 2785 O O . PHE A 1 363 ? 23.703 11.031 2.707 1 95.25 363 PHE A O 1
ATOM 2792 N N . PHE A 1 364 ? 24.594 12.859 1.834 1 92.81 364 PHE A N 1
ATOM 2793 C CA . PHE A 1 364 ? 25.594 12.102 1.097 1 92.81 364 PHE A CA 1
ATOM 2794 C C . PHE A 1 364 ? 26.984 12.336 1.677 1 92.81 364 PHE A C 1
ATOM 2796 O O . PHE A 1 364 ? 27.969 11.75 1.212 1 92.81 364 PHE A O 1
ATOM 2803 N N . ALA A 1 365 ? 27.094 13.188 2.723 1 80.81 365 ALA A N 1
ATOM 2804 C CA . ALA A 1 365 ? 28.406 13.438 3.322 1 80.81 365 ALA A CA 1
ATOM 2805 C C . ALA A 1 365 ? 28.859 12.25 4.172 1 80.81 365 ALA A C 1
ATOM 2807 O O . ALA A 1 365 ? 28.016 11.508 4.699 1 80.81 365 ALA A O 1
ATOM 2808 N N . MET B 1 1 ? -12.758 -19.266 -12.375 1 69.62 1 MET B N 1
ATOM 2809 C CA . MET B 1 1 ? -11.727 -19.375 -13.406 1 69.62 1 MET B CA 1
ATOM 2810 C C . MET B 1 1 ? -10.336 -19.25 -12.797 1 69.62 1 MET B C 1
ATOM 2812 O O . MET B 1 1 ? -10.141 -18.516 -11.828 1 69.62 1 MET B O 1
ATOM 2816 N N . LYS B 1 2 ? -9.367 -20.109 -13.297 1 88.06 2 LYS B N 1
ATOM 2817 C CA . LYS B 1 2 ? -7.973 -20.047 -12.859 1 88.06 2 LYS B CA 1
ATOM 2818 C C . LYS B 1 2 ? -7.23 -18.922 -13.57 1 88.06 2 LYS B C 1
ATOM 2820 O O . LYS B 1 2 ? -7.199 -18.875 -14.805 1 88.06 2 LYS B O 1
ATOM 2825 N N . GLU B 1 3 ? -6.762 -17.953 -12.828 1 94.94 3 GLU B N 1
ATOM 2826 C CA . GLU B 1 3 ? -6.078 -16.797 -13.406 1 94.94 3 GLU B CA 1
ATOM 2827 C C . GLU B 1 3 ? -4.637 -16.703 -12.914 1 94.94 3 GLU B C 1
ATOM 2829 O O . GLU B 1 3 ? -4.328 -17.125 -11.797 1 94.94 3 GLU B O 1
ATOM 2834 N N . ALA B 1 4 ? -3.809 -16.156 -13.789 1 97.5 4 ALA B N 1
ATOM 2835 C CA . ALA B 1 4 ? -2.408 -15.969 -13.414 1 97.5 4 ALA B CA 1
ATOM 2836 C C . ALA B 1 4 ? -1.877 -14.641 -13.953 1 97.5 4 ALA B C 1
ATOM 2838 O O . ALA B 1 4 ? -2.379 -14.125 -14.953 1 97.5 4 ALA B O 1
ATOM 2839 N N . ILE B 1 5 ? -0.979 -14.117 -13.219 1 98.5 5 ILE B N 1
ATOM 2840 C CA . ILE B 1 5 ? -0.215 -12.938 -13.617 1 98.5 5 ILE B CA 1
ATOM 2841 C C . ILE B 1 5 ? 1.237 -13.328 -13.875 1 98.5 5 ILE B C 1
ATOM 2843 O O . ILE B 1 5 ? 1.834 -14.078 -13.109 1 98.5 5 ILE B O 1
ATOM 2847 N N . LEU B 1 6 ? 1.777 -12.906 -14.938 1 98.62 6 LEU B N 1
ATOM 2848 C CA . LEU B 1 6 ? 3.203 -13.055 -15.211 1 98.62 6 LEU B CA 1
ATOM 2849 C C . LEU B 1 6 ? 3.863 -11.688 -15.391 1 98.62 6 LEU B C 1
ATOM 2851 O O . LEU B 1 6 ? 3.492 -10.93 -16.297 1 98.62 6 LEU B O 1
ATOM 2855 N N . ILE B 1 7 ? 4.727 -11.375 -14.539 1 98.56 7 ILE B N 1
ATOM 2856 C CA . ILE B 1 7 ? 5.539 -10.164 -14.625 1 98.56 7 ILE B CA 1
ATOM 2857 C C . ILE B 1 7 ? 6.875 -10.484 -15.289 1 98.56 7 ILE B C 1
ATOM 2859 O O . ILE B 1 7 ? 7.676 -11.25 -14.742 1 98.56 7 ILE B O 1
ATOM 2863 N N . ILE B 1 8 ? 7.105 -9.875 -16.406 1 98.06 8 ILE B N 1
ATOM 2864 C CA . ILE B 1 8 ? 8.359 -10.109 -17.125 1 98.06 8 ILE B CA 1
ATOM 2865 C C . ILE B 1 8 ? 9.266 -8.891 -16.984 1 98.06 8 ILE B C 1
ATOM 2867 O O . ILE B 1 8 ? 8.891 -7.777 -17.344 1 98.06 8 ILE B O 1
ATOM 2871 N N . GLY B 1 9 ? 10.516 -9.164 -16.453 1 94.25 9 GLY B N 1
ATOM 2872 C CA . GLY B 1 9 ? 11.5 -8.102 -16.312 1 94.25 9 GLY B CA 1
ATOM 2873 C C . GLY B 1 9 ? 11.789 -7.742 -14.875 1 94.25 9 GLY B C 1
ATOM 2874 O O . GLY B 1 9 ? 10.867 -7.457 -14.102 1 94.25 9 GLY B O 1
ATOM 2875 N N . ASP B 1 10 ? 13.008 -7.652 -14.562 1 90.56 10 ASP B N 1
ATOM 2876 C CA . ASP B 1 10 ? 13.422 -7.348 -13.195 1 90.56 10 ASP B CA 1
ATOM 2877 C C . ASP B 1 10 ? 13.109 -5.895 -12.836 1 90.56 10 ASP B C 1
ATOM 2879 O O . ASP B 1 10 ? 12.891 -5.57 -11.672 1 90.56 10 ASP B O 1
ATOM 2883 N N . ASP B 1 11 ? 13.047 -5.07 -13.914 1 91.94 11 ASP B N 1
ATOM 2884 C CA . ASP B 1 11 ? 12.758 -3.658 -13.695 1 91.94 11 ASP B CA 1
ATOM 2885 C C . ASP B 1 11 ? 11.375 -3.475 -13.078 1 91.94 11 ASP B C 1
ATOM 2887 O O . ASP B 1 11 ? 11.156 -2.561 -12.281 1 91.94 11 ASP B O 1
ATOM 2891 N N . LEU B 1 12 ? 10.445 -4.355 -13.414 1 95.75 12 LEU B N 1
ATOM 2892 C CA . LEU B 1 12 ? 9.117 -4.316 -12.805 1 95.75 12 LEU B CA 1
ATOM 2893 C C . LEU B 1 12 ? 9.133 -4.953 -11.422 1 95.75 12 LEU B C 1
ATOM 2895 O O . LEU B 1 12 ? 8.562 -4.406 -10.477 1 95.75 12 LEU B O 1
ATOM 2899 N N . ARG B 1 13 ? 9.797 -5.996 -11.336 1 94.38 13 ARG B N 1
ATOM 2900 C CA . ARG B 1 13 ? 9.766 -6.812 -10.133 1 94.38 13 ARG B CA 1
ATOM 2901 C C . ARG B 1 13 ? 10.352 -6.055 -8.945 1 94.38 13 ARG B C 1
ATOM 2903 O O . ARG B 1 13 ? 9.836 -6.148 -7.824 1 94.38 13 ARG B O 1
ATOM 2910 N N . ILE B 1 14 ? 11.414 -5.328 -9.172 1 95.62 14 ILE B N 1
ATOM 2911 C CA . ILE B 1 14 ? 12.148 -4.75 -8.055 1 95.62 14 ILE B CA 1
ATOM 2912 C C . ILE B 1 14 ? 11.523 -3.414 -7.66 1 95.62 14 ILE B C 1
ATOM 2914 O O . ILE B 1 14 ? 11.844 -2.859 -6.605 1 95.62 14 ILE B O 1
ATOM 2918 N N . ASN B 1 15 ? 10.711 -2.814 -8.539 1 97.25 15 ASN B N 1
ATOM 2919 C CA . ASN B 1 15 ? 10.039 -1.539 -8.297 1 97.25 15 ASN B CA 1
ATOM 2920 C C . ASN B 1 15 ? 8.734 -1.729 -7.535 1 97.25 15 ASN B C 1
ATOM 2922 O O . ASN B 1 15 ? 7.676 -1.914 -8.141 1 97.25 15 ASN B O 1
ATOM 2926 N N . LYS B 1 16 ? 8.758 -1.557 -6.254 1 96.69 16 LYS B N 1
ATOM 2927 C CA . LYS B 1 16 ? 7.629 -1.859 -5.375 1 96.69 16 LYS B CA 1
ATOM 2928 C C . LYS B 1 16 ? 6.402 -1.025 -5.746 1 96.69 16 LYS B C 1
ATOM 2930 O O . LYS B 1 16 ? 5.289 -1.55 -5.828 1 96.69 16 LYS B O 1
ATOM 2935 N N . GLU B 1 17 ? 6.559 0.27 -5.918 1 97.12 17 GLU B N 1
ATOM 2936 C CA . GLU B 1 17 ? 5.441 1.157 -6.219 1 97.12 17 GLU B CA 1
ATOM 2937 C C . GLU B 1 17 ? 4.797 0.8 -7.555 1 97.12 17 GLU B C 1
ATOM 2939 O O . GLU B 1 17 ? 3.574 0.877 -7.699 1 97.12 17 GLU B O 1
ATOM 2944 N N . LEU B 1 18 ? 5.652 0.461 -8.547 1 97.69 18 LEU B N 1
ATOM 2945 C CA . LEU B 1 18 ? 5.129 0.024 -9.836 1 97.69 18 LEU B CA 1
ATOM 2946 C C . LEU B 1 18 ? 4.371 -1.292 -9.695 1 97.69 18 LEU B C 1
ATOM 2948 O O . LEU B 1 18 ? 3.297 -1.459 -10.281 1 97.69 18 LEU B O 1
ATOM 2952 N N . LEU B 1 19 ? 4.906 -2.223 -8.938 1 97.62 19 LEU B N 1
ATOM 2953 C CA . LEU B 1 19 ? 4.238 -3.496 -8.695 1 97.62 19 LEU B CA 1
ATOM 2954 C C . LEU B 1 19 ? 2.889 -3.285 -8.023 1 97.62 19 LEU B C 1
ATOM 2956 O O . LEU B 1 19 ? 1.899 -3.922 -8.391 1 97.62 19 LEU B O 1
ATOM 2960 N N . ASN B 1 20 ? 2.873 -2.43 -7.027 1 97.25 20 ASN B N 1
ATOM 2961 C CA . ASN B 1 20 ? 1.613 -2.1 -6.371 1 97.25 20 ASN B CA 1
ATOM 2962 C C . ASN B 1 20 ? 0.602 -1.523 -7.355 1 97.25 20 ASN B C 1
ATOM 2964 O O . ASN B 1 20 ? -0.586 -1.844 -7.293 1 97.25 20 ASN B O 1
ATOM 2968 N N . TYR B 1 21 ? 1.091 -0.671 -8.25 1 98.06 21 TYR B N 1
ATOM 2969 C CA . TYR B 1 21 ? 0.24 -0.096 -9.289 1 98.06 21 TYR B CA 1
ATOM 2970 C C . TYR B 1 21 ? -0.364 -1.186 -10.164 1 98.06 21 TYR B C 1
ATOM 2972 O O . TYR B 1 21 ? -1.568 -1.185 -10.43 1 98.06 21 TYR B O 1
ATOM 2980 N N . ILE B 1 22 ? 0.435 -2.139 -10.547 1 98.5 22 ILE B N 1
ATOM 2981 C CA . ILE B 1 22 ? -0.003 -3.25 -11.383 1 98.5 22 ILE B CA 1
ATOM 2982 C C . ILE B 1 22 ? -1.029 -4.094 -10.625 1 98.5 22 ILE B C 1
ATOM 2984 O O . ILE B 1 22 ? -2.113 -4.371 -11.148 1 98.5 22 ILE B O 1
ATOM 2988 N N . PHE B 1 23 ? -0.743 -4.434 -9.383 1 97.81 23 PHE B N 1
ATOM 2989 C CA . PHE B 1 23 ? -1.607 -5.305 -8.594 1 97.81 23 PHE B CA 1
ATOM 2990 C C . PHE B 1 23 ? -2.928 -4.609 -8.273 1 97.81 23 PHE B C 1
ATOM 2992 O O . PHE B 1 23 ? -3.992 -5.227 -8.352 1 97.81 23 PHE B O 1
ATOM 2999 N N . ASP B 1 24 ? -2.838 -3.354 -7.918 1 97.12 24 ASP B N 1
ATOM 3000 C CA . ASP B 1 24 ? -4.055 -2.598 -7.633 1 97.12 24 ASP B CA 1
ATOM 3001 C C . ASP B 1 24 ? -4.949 -2.514 -8.867 1 97.12 24 ASP B C 1
ATOM 3003 O O . ASP B 1 24 ? -6.168 -2.691 -8.766 1 97.12 24 ASP B O 1
ATOM 3007 N N . SER B 1 25 ? -4.332 -2.195 -10.023 1 97.69 25 SER B N 1
ATOM 3008 C CA . SER B 1 25 ? -5.09 -2.117 -11.266 1 97.69 25 SER B CA 1
ATOM 3009 C C . SER B 1 25 ? -5.719 -3.461 -11.617 1 97.69 25 SER B C 1
ATOM 3011 O O . SER B 1 25 ? -6.863 -3.516 -12.07 1 97.69 25 SER B O 1
ATOM 3013 N N . TYR B 1 26 ? -4.977 -4.543 -11.406 1 97.38 26 TYR B N 1
ATOM 3014 C CA . TYR B 1 26 ? -5.48 -5.891 -11.648 1 97.38 26 TYR B CA 1
ATOM 3015 C C . TYR B 1 26 ? -6.676 -6.195 -10.758 1 97.38 26 TYR B C 1
ATOM 3017 O O . TYR B 1 26 ? -7.703 -6.688 -11.227 1 97.38 26 TYR B O 1
ATOM 3025 N N . GLU B 1 27 ? -6.566 -5.906 -9.484 1 95.62 27 GLU B N 1
ATOM 3026 C CA . GLU B 1 27 ? -7.633 -6.176 -8.531 1 95.62 27 GLU B CA 1
ATOM 3027 C C . GLU B 1 27 ? -8.883 -5.359 -8.852 1 95.62 27 GLU B C 1
ATOM 3029 O O . GLU B 1 27 ? -10.008 -5.832 -8.664 1 95.62 27 GLU B O 1
ATOM 3034 N N . GLU B 1 28 ? -8.617 -4.137 -9.219 1 94.06 28 GLU B N 1
ATOM 3035 C CA . GLU B 1 28 ? -9.75 -3.295 -9.602 1 94.06 28 GLU B CA 1
ATOM 3036 C C . GLU B 1 28 ? -10.508 -3.895 -10.781 1 94.06 28 GLU B C 1
ATOM 3038 O O . GLU B 1 28 ? -11.734 -3.822 -10.836 1 94.06 28 GLU B O 1
ATOM 3043 N N . HIS B 1 29 ? -9.781 -4.477 -11.695 1 95.25 29 HIS B N 1
ATOM 3044 C CA . HIS B 1 29 ? -10.383 -5.008 -12.914 1 95.25 29 HIS B CA 1
ATOM 3045 C C . HIS B 1 29 ? -10.984 -6.387 -12.68 1 95.25 29 HIS B C 1
ATOM 3047 O O . HIS B 1 29 ? -12.109 -6.664 -13.117 1 95.25 29 HIS B O 1
ATOM 3053 N N . PHE B 1 30 ? -10.281 -7.273 -11.945 1 94.44 30 PHE B N 1
ATOM 3054 C CA . PHE B 1 30 ? -10.68 -8.672 -11.852 1 94.44 30 PHE B CA 1
ATOM 3055 C C . PHE B 1 30 ? -11.289 -8.961 -10.484 1 94.44 30 PHE B C 1
ATOM 3057 O O . PHE B 1 30 ? -11.852 -10.039 -10.266 1 94.44 30 PHE B O 1
ATOM 3064 N N . GLY B 1 31 ? -11.141 -8.086 -9.531 1 91.81 31 GLY B N 1
ATOM 3065 C CA . GLY B 1 31 ? -11.773 -8.227 -8.227 1 91.81 31 GLY B CA 1
ATOM 3066 C C . GLY B 1 31 ? -10.844 -8.797 -7.172 1 91.81 31 GLY B C 1
ATOM 3067 O O . GLY B 1 31 ? -11.047 -8.578 -5.977 1 91.81 31 GLY B O 1
ATOM 3068 N N . GLU B 1 32 ? -9.891 -9.617 -7.543 1 92.88 32 GLU B N 1
ATOM 3069 C CA . GLU B 1 32 ? -8.953 -10.234 -6.609 1 92.88 32 GLU B CA 1
ATOM 3070 C C . GLU B 1 32 ? -7.617 -10.523 -7.285 1 92.88 32 GLU B C 1
ATOM 3072 O O . GLU B 1 32 ? -7.539 -10.602 -8.516 1 92.88 32 GLU B O 1
ATOM 3077 N N . LEU B 1 33 ? -6.559 -10.633 -6.527 1 94.69 33 LEU B N 1
ATOM 3078 C CA . LEU B 1 33 ? -5.234 -10.961 -7.047 1 94.69 33 LEU B CA 1
ATOM 3079 C C . LEU B 1 33 ? -5.148 -12.43 -7.449 1 94.69 33 LEU B C 1
ATOM 3081 O O . LEU B 1 33 ? -5.711 -13.289 -6.773 1 94.69 33 LEU B O 1
ATOM 3085 N N . ALA B 1 34 ? -4.477 -12.766 -8.484 1 95.12 34 ALA B N 1
ATOM 3086 C CA . ALA B 1 34 ? -4.262 -14.125 -8.961 1 95.12 34 ALA B CA 1
ATOM 3087 C C . ALA B 1 34 ? -2.859 -14.617 -8.609 1 95.12 34 ALA B C 1
ATOM 3089 O O . ALA B 1 34 ? -2.105 -13.922 -7.922 1 95.12 34 ALA B O 1
ATOM 3090 N N . VAL B 1 35 ? -2.619 -15.859 -9.008 1 96.75 35 VAL B N 1
ATOM 3091 C CA . VAL B 1 35 ? -1.264 -16.391 -8.883 1 96.75 35 VAL B CA 1
ATOM 3092 C C . VAL B 1 35 ? -0.283 -15.461 -9.602 1 96.75 35 VAL B C 1
ATOM 3094 O O . VAL B 1 35 ? -0.532 -15.047 -10.734 1 96.75 35 VAL B O 1
ATOM 3097 N N . VAL B 1 36 ? 0.797 -15.117 -8.914 1 97.94 36 VAL B N 1
ATOM 3098 C CA . VAL B 1 36 ? 1.759 -14.172 -9.477 1 97.94 36 VAL B CA 1
ATOM 3099 C C . VAL B 1 36 ? 3.068 -14.898 -9.781 1 97.94 36 VAL B C 1
ATOM 3101 O O . VAL B 1 36 ? 3.67 -15.508 -8.898 1 97.94 36 VAL B O 1
ATOM 3104 N N . ASN B 1 37 ? 3.529 -14.789 -10.961 1 97.56 37 ASN B N 1
ATOM 3105 C CA . ASN B 1 37 ? 4.816 -15.312 -11.406 1 97.56 37 ASN B CA 1
ATOM 3106 C C . ASN B 1 37 ? 5.742 -14.195 -11.883 1 97.56 37 ASN B C 1
ATOM 3108 O O . ASN B 1 37 ? 5.277 -13.148 -12.328 1 97.56 37 ASN B O 1
ATOM 3112 N N . PHE B 1 38 ? 6.984 -14.445 -11.742 1 96.88 38 PHE B N 1
ATOM 3113 C CA . PHE B 1 38 ? 8.023 -13.547 -12.227 1 96.88 38 PHE B CA 1
ATOM 3114 C C . PHE B 1 38 ? 8.984 -14.273 -13.156 1 96.88 38 PHE B C 1
ATOM 3116 O O . PHE B 1 38 ? 9.312 -15.438 -12.93 1 96.88 38 PHE B O 1
ATOM 3123 N N . ALA B 1 39 ? 9.422 -13.625 -14.164 1 96.19 39 ALA B N 1
ATOM 3124 C CA . ALA B 1 39 ? 10.438 -14.172 -15.062 1 96.19 39 ALA B CA 1
ATOM 3125 C C . ALA B 1 39 ? 11.344 -13.07 -15.602 1 96.19 39 ALA B C 1
ATOM 3127 O O . ALA B 1 39 ? 10.891 -11.953 -15.852 1 96.19 39 ALA B O 1
ATOM 3128 N N . SER B 1 40 ? 12.57 -13.43 -15.773 1 93.56 40 SER B N 1
ATOM 3129 C CA . SER B 1 40 ? 13.492 -12.523 -16.438 1 93.56 40 SER B CA 1
ATOM 3130 C C . SER B 1 40 ? 13.258 -12.516 -17.953 1 93.56 40 SER B C 1
ATOM 3132 O O . SER B 1 40 ? 12.992 -13.562 -18.547 1 93.56 40 SER B O 1
ATOM 3134 N N . ARG B 1 41 ? 13.414 -11.383 -18.531 1 91.62 41 ARG B N 1
ATOM 3135 C CA . ARG B 1 41 ? 13.281 -11.266 -19.969 1 91.62 41 ARG B CA 1
ATOM 3136 C C . ARG B 1 41 ? 14.336 -12.117 -20.688 1 91.62 41 ARG B C 1
ATOM 3138 O O . ARG B 1 41 ? 14.07 -12.664 -21.766 1 91.62 41 ARG B O 1
ATOM 3145 N N . SER B 1 42 ? 15.453 -12.195 -20.047 1 89.88 42 SER B N 1
ATOM 3146 C CA . SER B 1 42 ? 16.578 -12.875 -20.672 1 89.88 42 SER B CA 1
ATOM 3147 C C . SER B 1 42 ? 16.562 -14.367 -20.375 1 89.88 42 SER B C 1
ATOM 3149 O O . SER B 1 42 ? 17.453 -15.109 -20.797 1 89.88 42 SER B O 1
ATOM 3151 N N . SER B 1 43 ? 15.617 -14.797 -19.656 1 90.31 43 SER B N 1
ATOM 3152 C CA . SER B 1 43 ? 15.547 -16.203 -19.312 1 90.31 43 SER B CA 1
ATOM 3153 C C . SER B 1 43 ? 15.281 -17.062 -20.547 1 90.31 43 SER B C 1
ATOM 3155 O O . SER B 1 43 ? 14.328 -16.828 -21.281 1 90.31 43 SER B O 1
ATOM 3157 N N . LYS B 1 44 ? 16.047 -18.094 -20.703 1 92.62 44 LYS B N 1
ATOM 3158 C CA . LYS B 1 44 ? 15.836 -19.047 -21.797 1 92.62 44 LYS B CA 1
ATOM 3159 C C . LYS B 1 44 ? 14.555 -19.844 -21.594 1 92.62 44 LYS B C 1
ATOM 3161 O O . LYS B 1 44 ? 14.016 -20.422 -22.547 1 92.62 44 LYS B O 1
ATOM 3166 N N . ASP B 1 45 ? 14.094 -19.797 -20.375 1 94.44 45 ASP B N 1
ATOM 3167 C CA . ASP B 1 45 ? 12.922 -20.594 -20.031 1 94.44 45 ASP B CA 1
ATOM 3168 C C . ASP B 1 45 ? 11.633 -19.797 -20.234 1 94.44 45 ASP B C 1
ATOM 3170 O O . ASP B 1 45 ? 10.539 -20.312 -20.062 1 94.44 45 ASP B O 1
ATOM 3174 N N . LEU B 1 46 ? 11.688 -18.547 -20.656 1 96.69 46 LEU B N 1
ATOM 3175 C CA . LEU B 1 46 ? 10.531 -17.656 -20.719 1 96.69 46 LEU B CA 1
ATOM 3176 C C . LEU B 1 46 ? 9.461 -18.234 -21.641 1 96.69 46 LEU B C 1
ATOM 3178 O O . LEU B 1 46 ? 8.289 -18.281 -21.281 1 96.69 46 LEU B O 1
ATOM 3182 N N . PRO B 1 47 ? 9.797 -18.781 -22.859 1 97.56 47 PRO B N 1
ATOM 3183 C CA . PRO B 1 47 ? 8.766 -19.375 -23.703 1 97.56 47 PRO B CA 1
ATOM 3184 C C . PRO B 1 47 ? 8.055 -20.547 -23.031 1 97.56 47 PRO B C 1
ATOM 3186 O O . PRO B 1 47 ? 6.836 -20.688 -23.156 1 97.56 47 PRO B O 1
ATOM 3189 N N . PHE B 1 48 ? 8.805 -21.297 -22.328 1 97.44 48 PHE B N 1
ATOM 3190 C CA . PHE B 1 48 ? 8.25 -22.453 -21.641 1 97.44 48 PHE B CA 1
ATOM 3191 C C . PHE B 1 48 ? 7.34 -22.016 -20.5 1 97.44 48 PHE B C 1
ATOM 3193 O O . PHE B 1 48 ? 6.301 -22.641 -20.266 1 97.44 48 PHE B O 1
ATOM 3200 N N . ILE B 1 49 ? 7.766 -21.016 -19.781 1 97.5 49 ILE B N 1
ATOM 3201 C CA . ILE B 1 49 ? 6.953 -20.484 -18.703 1 97.5 49 ILE B CA 1
ATOM 3202 C C . ILE B 1 49 ? 5.605 -20.016 -19.234 1 97.5 49 ILE B C 1
ATOM 3204 O O . ILE B 1 49 ? 4.555 -20.375 -18.703 1 97.5 49 ILE B O 1
ATOM 3208 N N . ILE B 1 50 ? 5.621 -19.234 -20.328 1 98.19 50 ILE B N 1
ATOM 3209 C CA . ILE B 1 50 ? 4.402 -18.703 -20.922 1 98.19 50 ILE B CA 1
ATOM 3210 C C . ILE B 1 50 ? 3.521 -19.859 -21.406 1 98.19 50 ILE B C 1
ATOM 3212 O O . ILE B 1 50 ? 2.314 -19.875 -21.156 1 98.19 50 ILE B O 1
ATOM 3216 N N . GLU B 1 51 ? 4.109 -20.812 -22.047 1 98.06 51 GLU B N 1
ATOM 3217 C CA . GLU B 1 51 ? 3.369 -21.953 -22.578 1 98.06 51 GLU B CA 1
ATOM 3218 C C . GLU B 1 51 ? 2.711 -22.75 -21.438 1 98.06 51 GLU B C 1
ATOM 3220 O O . GLU B 1 51 ? 1.532 -23.094 -21.531 1 98.06 51 GLU B O 1
ATOM 3225 N N . ASN B 1 52 ? 3.494 -23.016 -20.406 1 97.12 52 ASN B N 1
ATOM 3226 C CA . ASN B 1 52 ? 2.969 -23.781 -19.266 1 97.12 52 ASN B CA 1
ATOM 3227 C C . ASN B 1 52 ? 1.824 -23.047 -18.578 1 97.12 52 ASN B C 1
ATOM 3229 O O . ASN B 1 52 ? 0.812 -23.641 -18.234 1 97.12 52 ASN B O 1
ATOM 3233 N N . LEU B 1 53 ? 1.999 -21.766 -18.375 1 97.69 53 LEU B N 1
ATOM 3234 C CA . LEU B 1 53 ? 0.945 -20.969 -17.766 1 97.69 53 LEU B CA 1
ATOM 3235 C C . LEU B 1 53 ? -0.309 -20.969 -18.625 1 97.69 53 LEU B C 1
ATOM 3237 O O . LEU B 1 53 ? -1.428 -21.031 -18.109 1 97.69 53 LEU B O 1
ATOM 3241 N N . SER B 1 54 ? -0.129 -20.906 -19.953 1 97.88 54 SER B N 1
ATOM 3242 C CA . SER B 1 54 ? -1.272 -20.844 -20.859 1 97.88 54 SER B CA 1
ATOM 3243 C C . SER B 1 54 ? -2.012 -22.172 -20.906 1 97.88 54 SER B C 1
ATOM 3245 O O . SER B 1 54 ? -3.186 -22.234 -21.281 1 97.88 54 SER B O 1
ATOM 3247 N N . LYS B 1 55 ? -1.362 -23.25 -20.562 1 97.44 55 LYS B N 1
ATOM 3248 C CA . LYS B 1 55 ? -1.992 -24.562 -20.484 1 97.44 55 LYS B CA 1
ATOM 3249 C C . LYS B 1 55 ? -2.734 -24.75 -19.172 1 97.44 55 LYS B C 1
ATOM 3251 O O . LYS B 1 55 ? -3.775 -25.406 -19.125 1 97.44 55 LYS B O 1
ATOM 3256 N N . GLU B 1 56 ? -2.203 -24.156 -18.188 1 95.38 56 GLU B N 1
ATOM 3257 C CA . GLU B 1 56 ? -2.689 -24.391 -16.828 1 95.38 56 GLU B CA 1
ATOM 3258 C C . GLU B 1 56 ? -3.828 -23.438 -16.484 1 95.38 56 GLU B C 1
ATOM 3260 O O . GLU B 1 56 ? -4.723 -23.781 -15.703 1 95.38 56 GLU B O 1
ATOM 3265 N N . PHE B 1 57 ? -3.805 -22.266 -16.984 1 96.06 57 PHE B N 1
ATOM 3266 C CA . PHE B 1 57 ? -4.742 -21.234 -16.562 1 96.06 57 PHE B CA 1
ATOM 3267 C C . PHE B 1 57 ? -5.629 -20.812 -17.734 1 96.06 57 PHE B C 1
ATOM 3269 O O . PHE B 1 57 ? -5.238 -20.938 -18.891 1 96.06 57 PHE B O 1
ATOM 3276 N N . GLU B 1 58 ? -6.777 -20.234 -17.422 1 95.56 58 GLU B N 1
ATOM 3277 C CA . GLU B 1 58 ? -7.73 -19.781 -18.422 1 95.56 58 GLU B CA 1
ATOM 3278 C C . GLU B 1 58 ? -7.484 -18.312 -18.797 1 95.56 58 GLU B C 1
ATOM 3280 O O . GLU B 1 58 ? -7.801 -17.891 -19.906 1 95.56 58 GLU B O 1
ATOM 3285 N N . ILE B 1 59 ? -7.043 -17.562 -17.844 1 96.38 59 ILE B N 1
ATOM 3286 C CA . ILE B 1 59 ? -6.699 -16.172 -18.062 1 96.38 59 ILE B CA 1
ATOM 3287 C C . ILE B 1 59 ? -5.246 -15.93 -17.656 1 96.38 59 ILE B C 1
ATOM 3289 O O . ILE B 1 59 ? -4.832 -16.297 -16.547 1 96.38 59 ILE B O 1
ATOM 3293 N N . LEU B 1 60 ? -4.508 -15.391 -18.547 1 97.94 60 LEU B N 1
ATOM 3294 C CA . LEU B 1 60 ? -3.119 -15.039 -18.266 1 97.94 60 LEU B CA 1
ATOM 3295 C C . LEU B 1 60 ? -2.854 -13.57 -18.609 1 97.94 60 LEU B C 1
ATOM 3297 O O . LEU B 1 60 ? -2.932 -13.18 -19.766 1 97.94 60 LEU B O 1
ATOM 3301 N N . SER B 1 61 ? -2.613 -12.758 -17.594 1 98.5 61 SER B N 1
ATOM 3302 C CA . SER B 1 61 ? -2.195 -11.375 -17.797 1 98.5 61 SER B CA 1
ATOM 3303 C C . SER B 1 61 ? -0.679 -11.234 -17.703 1 98.5 61 SER B C 1
ATOM 3305 O O . SER B 1 61 ? -0.081 -11.531 -16.672 1 98.5 61 SER B O 1
ATOM 3307 N N . ILE B 1 62 ? -0.076 -10.812 -18.766 1 98.75 62 ILE B N 1
ATOM 3308 C CA . ILE B 1 62 ? 1.374 -10.656 -18.812 1 98.75 62 ILE B CA 1
ATOM 3309 C C . ILE B 1 62 ? 1.731 -9.172 -18.844 1 98.75 62 ILE B C 1
ATOM 3311 O O . ILE B 1 62 ? 1.212 -8.414 -19.672 1 98.75 62 ILE B O 1
ATOM 3315 N N . PHE B 1 63 ? 2.59 -8.789 -17.938 1 98.75 63 PHE B N 1
ATOM 3316 C CA . PHE B 1 63 ? 3.062 -7.414 -17.891 1 98.75 63 PHE B CA 1
ATOM 3317 C C . PHE B 1 63 ? 4.547 -7.336 -18.219 1 98.75 63 PHE B C 1
ATOM 3319 O O . PHE B 1 63 ? 5.332 -8.188 -17.781 1 98.75 63 PHE B O 1
ATOM 3326 N N . GLY B 1 64 ? 4.945 -6.379 -18.984 1 98 64 GLY B N 1
ATOM 3327 C CA . GLY B 1 64 ? 6.34 -6.129 -19.312 1 98 64 GLY B CA 1
ATOM 3328 C C . GLY B 1 64 ? 6.602 -4.703 -19.75 1 98 64 GLY B C 1
ATOM 3329 O O . GLY B 1 64 ? 5.719 -4.047 -20.312 1 98 64 GLY B O 1
ATOM 3330 N N . SER B 1 65 ? 7.793 -4.281 -19.422 1 96.62 65 SER B N 1
ATOM 3331 C CA . SER B 1 65 ? 8.211 -2.992 -19.953 1 96.62 65 SER B CA 1
ATOM 3332 C C . SER B 1 65 ? 8.391 -3.055 -21.469 1 96.62 65 SER B C 1
ATOM 3334 O O . SER B 1 65 ? 8.172 -4.102 -22.078 1 96.62 65 SER B O 1
ATOM 3336 N N . ASP B 1 66 ? 8.773 -1.953 -22.109 1 94.12 66 ASP B N 1
ATOM 3337 C CA . ASP B 1 66 ? 8.875 -1.843 -23.562 1 94.12 66 ASP B CA 1
ATOM 3338 C C . ASP B 1 66 ? 9.664 -3.01 -24.156 1 94.12 66 ASP B C 1
ATOM 3340 O O . ASP B 1 66 ? 9.18 -3.707 -25.047 1 94.12 66 ASP B O 1
ATOM 3344 N N . GLU B 1 67 ? 10.812 -3.291 -23.578 1 92.69 67 GLU B N 1
ATOM 3345 C CA . GLU B 1 67 ? 11.656 -4.359 -24.094 1 92.69 67 GLU B CA 1
ATOM 3346 C C . GLU B 1 67 ? 11.055 -5.73 -23.797 1 92.69 67 GLU B C 1
ATOM 3348 O O . GLU B 1 67 ? 11.039 -6.605 -24.672 1 92.69 67 GLU B O 1
ATOM 3353 N N . SER B 1 68 ? 10.586 -5.902 -22.578 1 96.31 68 SER B N 1
ATOM 3354 C CA . SER B 1 68 ? 10 -7.18 -22.188 1 96.31 68 SER B CA 1
ATOM 3355 C C . SER B 1 68 ? 8.695 -7.445 -22.938 1 96.31 68 SER B C 1
ATOM 3357 O O . SER B 1 68 ? 8.383 -8.594 -23.266 1 96.31 68 SER B O 1
ATOM 3359 N N . PHE B 1 69 ? 7.969 -6.383 -23.188 1 96.31 69 PHE B N 1
ATOM 3360 C CA . PHE B 1 69 ? 6.742 -6.477 -23.969 1 96.31 69 PHE B CA 1
ATOM 3361 C C . PHE B 1 69 ? 7.035 -6.992 -25.375 1 96.31 69 PHE B C 1
ATOM 3363 O O . PHE B 1 69 ? 6.371 -7.914 -25.859 1 96.31 69 PHE B O 1
ATOM 3370 N N . ALA B 1 70 ? 7.992 -6.383 -26.047 1 94.62 70 ALA B N 1
ATOM 3371 C CA . ALA B 1 70 ? 8.367 -6.793 -27.391 1 94.62 70 ALA B CA 1
ATOM 3372 C C . ALA B 1 70 ? 8.805 -8.25 -27.422 1 94.62 70 ALA B C 1
ATOM 3374 O O . ALA B 1 70 ? 8.43 -9 -28.328 1 94.62 70 ALA B O 1
ATOM 3375 N N . THR B 1 71 ? 9.594 -8.617 -26.422 1 96.25 71 THR B N 1
ATOM 3376 C CA . THR B 1 71 ? 10.062 -9.992 -26.328 1 96.25 71 THR B CA 1
ATOM 3377 C C . THR B 1 71 ? 8.891 -10.953 -26.141 1 96.25 71 THR B C 1
ATOM 3379 O O . THR B 1 71 ? 8.812 -11.984 -26.828 1 96.25 71 THR B O 1
ATOM 3382 N N . ALA B 1 72 ? 8.008 -10.625 -25.203 1 97.31 72 ALA B N 1
ATOM 3383 C CA . ALA B 1 72 ? 6.84 -11.461 -24.953 1 97.31 72 ALA B CA 1
ATOM 3384 C C . ALA B 1 72 ? 5.957 -11.578 -26.188 1 97.31 72 ALA B C 1
ATOM 3386 O O . ALA B 1 72 ? 5.414 -12.641 -26.469 1 97.31 72 ALA B O 1
ATOM 3387 N N . ALA B 1 73 ? 5.812 -10.477 -26.922 1 96.31 73 ALA B N 1
ATOM 3388 C CA . ALA B 1 73 ? 5 -10.469 -28.141 1 96.31 73 ALA B CA 1
ATOM 3389 C C . ALA B 1 73 ? 5.555 -11.445 -29.172 1 96.31 73 ALA B C 1
ATOM 3391 O O . ALA B 1 73 ? 4.797 -12.18 -29.812 1 96.31 73 ALA B O 1
ATOM 3392 N N . LYS B 1 74 ? 6.812 -11.445 -29.312 1 96.25 74 LYS B N 1
ATOM 3393 C CA . LYS B 1 74 ? 7.457 -12.359 -30.25 1 96.25 74 LYS B CA 1
ATOM 3394 C C . LYS B 1 74 ? 7.246 -13.812 -29.844 1 96.25 74 LYS B C 1
ATOM 3396 O O . LYS B 1 74 ? 6.973 -14.672 -30.688 1 96.25 74 LYS B O 1
ATOM 3401 N N . ILE B 1 75 ? 7.441 -14.062 -28.578 1 97.38 75 ILE B N 1
ATOM 3402 C CA . ILE B 1 75 ? 7.266 -15.414 -28.047 1 97.38 75 ILE B CA 1
ATOM 3403 C C . ILE B 1 75 ? 5.828 -15.875 -28.281 1 97.38 75 ILE B C 1
ATOM 3405 O O . ILE B 1 75 ? 5.594 -17 -28.734 1 97.38 75 ILE B O 1
ATOM 3409 N N . LEU B 1 76 ? 4.875 -15 -27.984 1 97.38 76 LEU B N 1
ATOM 3410 C CA . LEU B 1 76 ? 3.463 -15.336 -28.141 1 97.38 76 LEU B CA 1
ATOM 3411 C C . LEU B 1 76 ? 3.129 -15.602 -29.609 1 97.38 76 LEU B C 1
ATOM 3413 O O . LEU B 1 76 ? 2.357 -16.516 -29.906 1 97.38 76 LEU B O 1
ATOM 3417 N N . ALA B 1 77 ? 3.674 -14.797 -30.484 1 96.25 77 ALA B N 1
ATOM 3418 C CA . ALA B 1 77 ? 3.471 -15.016 -31.922 1 96.25 77 ALA B CA 1
ATOM 3419 C C . ALA B 1 77 ? 4.008 -16.375 -32.344 1 96.25 77 ALA B C 1
ATOM 3421 O O . ALA B 1 77 ? 3.367 -17.094 -33.125 1 96.25 77 ALA B O 1
ATOM 3422 N N . THR B 1 78 ? 5.152 -16.734 -31.828 1 96.25 78 THR B N 1
ATOM 3423 C CA . THR B 1 78 ? 5.773 -18.016 -32.156 1 96.25 78 THR B CA 1
ATOM 3424 C C . THR B 1 78 ? 4.938 -19.172 -31.625 1 96.25 78 THR B C 1
ATOM 3426 O O . THR B 1 78 ? 4.668 -20.125 -32.344 1 96.25 78 THR B O 1
ATOM 3429 N N . LEU B 1 79 ? 4.551 -19.094 -30.359 1 96.44 79 LEU B N 1
ATOM 3430 C CA . LEU B 1 79 ? 3.801 -20.156 -29.703 1 96.44 79 LEU B CA 1
ATOM 3431 C C . LEU B 1 79 ? 2.439 -20.344 -30.359 1 96.44 79 LEU B C 1
ATOM 3433 O O . LEU B 1 79 ? 1.88 -21.438 -30.344 1 96.44 79 LEU B O 1
ATOM 3437 N N . SER B 1 80 ? 1.91 -19.297 -31.016 1 94.31 80 SER B N 1
ATOM 3438 C CA . SER B 1 80 ? 0.592 -19.359 -31.625 1 94.31 80 SER B CA 1
ATOM 3439 C C . SER B 1 80 ? 0.704 -19.562 -33.125 1 94.31 80 SER B C 1
ATOM 3441 O O . SER B 1 80 ? -0.292 -19.453 -33.844 1 94.31 80 SER B O 1
ATOM 3443 N N . GLU B 1 81 ? 1.91 -19.75 -33.625 1 93.38 81 GLU B N 1
ATOM 3444 C CA . GLU B 1 81 ? 2.166 -19.922 -35.062 1 93.38 81 GLU B CA 1
ATOM 3445 C C . GLU B 1 81 ? 1.614 -18.75 -35.875 1 93.38 81 GLU B C 1
ATOM 3447 O O . GLU B 1 81 ? 0.877 -18.953 -36.844 1 93.38 81 GLU B O 1
ATOM 3452 N N . ASP B 1 82 ? 1.9 -17.656 -35.406 1 89.56 82 ASP B N 1
ATOM 3453 C CA . ASP B 1 82 ? 1.393 -16.391 -35.969 1 89.56 82 ASP B CA 1
ATOM 3454 C C . ASP B 1 82 ? 2.537 -15.461 -36.344 1 89.56 82 ASP B C 1
ATOM 3456 O O . ASP B 1 82 ? 3.705 -15.766 -36.094 1 89.56 82 ASP B O 1
ATOM 3460 N N . THR B 1 83 ? 2.252 -14.383 -37.062 1 90.06 83 THR B N 1
ATOM 3461 C CA . THR B 1 83 ? 3.213 -13.344 -37.438 1 90.06 83 THR B CA 1
ATOM 3462 C C . THR B 1 83 ? 2.824 -12.008 -36.812 1 90.06 83 THR B C 1
ATOM 3464 O O . THR B 1 83 ? 1.64 -11.734 -36.594 1 90.06 83 THR B O 1
ATOM 3467 N N . LEU B 1 84 ? 3.932 -11.312 -36.5 1 90.75 84 LEU B N 1
ATOM 3468 C CA . LEU B 1 84 ? 3.68 -10 -35.938 1 90.75 84 LEU B CA 1
ATOM 3469 C C . LEU B 1 84 ? 3.465 -8.961 -37.031 1 90.75 84 LEU B C 1
ATOM 3471 O O . LEU B 1 84 ? 4.148 -8.977 -38.031 1 90.75 84 LEU B O 1
ATOM 3475 N N . GLU B 1 85 ? 2.523 -8.141 -36.75 1 89.88 85 GLU B N 1
ATOM 3476 C CA . GLU B 1 85 ? 2.26 -7.016 -37.656 1 89.88 85 GLU B CA 1
ATOM 3477 C C . GLU B 1 85 ? 2.189 -5.703 -36.875 1 89.88 85 GLU B C 1
ATOM 3479 O O . GLU B 1 85 ? 1.785 -5.684 -35.719 1 89.88 85 GLU B O 1
ATOM 3484 N N . LEU B 1 86 ? 2.738 -4.699 -37.469 1 85.38 86 LEU B N 1
ATOM 3485 C CA . LEU B 1 86 ? 2.652 -3.371 -36.875 1 85.38 86 LEU B CA 1
ATOM 3486 C C . LEU B 1 86 ? 1.225 -2.836 -36.969 1 85.38 86 LEU B C 1
ATOM 3488 O O . LEU B 1 86 ? 0.638 -2.76 -38.031 1 85.38 86 LEU B O 1
ATOM 3492 N N . LYS B 1 87 ? 0.803 -2.789 -35.875 1 79.25 87 LYS B N 1
ATOM 3493 C CA . LYS B 1 87 ? -0.534 -2.203 -35.844 1 79.25 87 LYS B CA 1
ATOM 3494 C C . LYS B 1 87 ? -0.483 -0.755 -35.375 1 79.25 87 LYS B C 1
ATOM 3496 O O . LYS B 1 87 ? 0.596 -0.223 -35.094 1 79.25 87 LYS B O 1
ATOM 3501 N N . VAL B 1 88 ? -1.451 -0.154 -35.062 1 62 88 VAL B N 1
ATOM 3502 C CA . VAL B 1 88 ? -1.556 1.258 -34.688 1 62 88 VAL B CA 1
ATOM 3503 C C . VAL B 1 88 ? -0.686 1.551 -33.469 1 62 88 VAL B C 1
ATOM 3505 O O . VAL B 1 88 ? -0.604 0.736 -32.562 1 62 88 VAL B O 1
ATOM 3508 N N . ALA B 1 89 ? -0.121 2.547 -33.469 1 61.66 89 ALA B N 1
ATOM 3509 C CA . ALA B 1 89 ? 0.683 3.176 -32.438 1 61.66 89 ALA B CA 1
ATOM 3510 C C . ALA B 1 89 ? 1.993 2.424 -32.219 1 61.66 89 ALA B C 1
ATOM 3512 O O . ALA B 1 89 ? 2.443 2.256 -31.094 1 61.66 89 ALA B O 1
ATOM 3513 N N . ASP B 1 90 ? 2.396 1.77 -33.188 1 71.81 90 ASP B N 1
ATOM 3514 C CA . ASP B 1 90 ? 3.752 1.231 -33.219 1 71.81 90 ASP B CA 1
ATOM 3515 C C . ASP B 1 90 ? 3.891 0.022 -32.281 1 71.81 90 ASP B C 1
ATOM 3517 O O . ASP B 1 90 ? 4.953 -0.203 -31.719 1 71.81 90 ASP B O 1
ATOM 3521 N N . THR B 1 91 ? 2.805 -0.593 -32.062 1 80.69 91 THR B N 1
ATOM 3522 C CA . THR B 1 91 ? 2.891 -1.816 -31.281 1 80.69 91 THR B CA 1
ATOM 3523 C C . THR B 1 91 ? 2.797 -3.047 -32.188 1 80.69 91 THR B C 1
ATOM 3525 O O . THR B 1 91 ? 1.895 -3.146 -33 1 80.69 91 THR B O 1
ATOM 3528 N N . LEU B 1 92 ? 3.711 -3.875 -32.062 1 86.81 92 LEU B N 1
ATOM 3529 C CA . LEU B 1 92 ? 3.676 -5.141 -32.781 1 86.81 92 LEU B CA 1
ATOM 3530 C C . LEU B 1 92 ? 2.699 -6.113 -32.156 1 86.81 92 LEU B C 1
ATOM 3532 O O . LEU B 1 92 ? 2.791 -6.387 -30.938 1 86.81 92 LEU B O 1
ATOM 3536 N N . VAL B 1 93 ? 1.754 -6.578 -33 1 91.06 93 VAL B N 1
ATOM 3537 C CA . VAL B 1 93 ? 0.69 -7.445 -32.5 1 91.06 93 VAL B CA 1
ATOM 3538 C C . VAL B 1 93 ? 0.553 -8.664 -33.406 1 91.06 93 VAL B C 1
ATOM 3540 O O . VAL B 1 93 ? 0.685 -8.555 -34.625 1 91.06 93 VAL B O 1
ATOM 3543 N N . PRO B 1 94 ? 0.362 -9.781 -32.781 1 92.19 94 PRO B N 1
ATOM 3544 C CA . PRO B 1 94 ? 0.092 -10.938 -33.656 1 92.19 94 PRO B CA 1
ATOM 3545 C C . PRO B 1 94 ? -1.126 -10.734 -34.531 1 92.19 94 PRO B C 1
ATOM 3547 O O . PRO B 1 94 ? -2.129 -10.164 -34.094 1 92.19 94 PRO B O 1
ATOM 3550 N N . LYS B 1 95 ? -1.137 -11.242 -35.719 1 90.94 95 LYS B N 1
ATOM 3551 C CA . LYS B 1 95 ? -2.209 -11.102 -36.719 1 90.94 95 LYS B CA 1
ATOM 3552 C C . LYS B 1 95 ? -3.518 -11.688 -36.188 1 90.94 95 LYS B C 1
ATOM 3554 O O . LYS B 1 95 ? -4.594 -11.156 -36.469 1 90.94 95 LYS B O 1
ATOM 3559 N N . SER B 1 96 ? -3.414 -12.648 -35.438 1 90.44 96 SER B N 1
ATOM 3560 C CA . SER B 1 96 ? -4.59 -13.367 -34.969 1 90.44 96 SER B CA 1
ATOM 3561 C C . SER B 1 96 ? -5.082 -12.797 -33.625 1 90.44 96 SER B C 1
ATOM 3563 O O . SER B 1 96 ? -5.934 -13.391 -32.969 1 90.44 96 SER B O 1
ATOM 3565 N N . ALA B 1 97 ? -4.551 -11.711 -33.25 1 93.94 97 ALA B N 1
ATOM 3566 C CA . ALA B 1 97 ? -4.969 -11.117 -32 1 93.94 97 ALA B CA 1
ATOM 3567 C C . ALA B 1 97 ? -6.477 -10.875 -31.969 1 93.94 97 ALA B C 1
ATOM 3569 O O . ALA B 1 97 ? -7.059 -10.445 -32.969 1 93.94 97 ALA B O 1
ATOM 3570 N N . LEU B 1 98 ? -7.094 -11.148 -30.906 1 95.12 98 LEU B N 1
ATOM 3571 C CA . LEU B 1 98 ? -8.523 -10.953 -30.734 1 95.12 98 LEU B CA 1
ATOM 3572 C C . LEU B 1 98 ? -8.852 -9.469 -30.578 1 95.12 98 LEU B C 1
ATOM 3574 O O . LEU B 1 98 ? -9.93 -9.023 -30.984 1 95.12 98 LEU B O 1
ATOM 3578 N N . SER B 1 99 ? -7.996 -8.781 -29.891 1 94.5 99 SER B N 1
ATOM 3579 C CA . SER B 1 99 ? -8.148 -7.348 -29.672 1 94.5 99 SER B CA 1
ATOM 3580 C C . SER B 1 99 ? -6.801 -6.68 -29.422 1 94.5 99 SER B C 1
ATOM 3582 O O . SER B 1 99 ? -5.844 -7.336 -29.016 1 94.5 99 SER B O 1
ATOM 3584 N N . TYR B 1 100 ? -6.688 -5.445 -29.781 1 93.44 100 TYR B N 1
ATOM 3585 C CA . TYR B 1 100 ? -5.516 -4.617 -29.5 1 93.44 100 TYR B CA 1
ATOM 3586 C C . TYR B 1 100 ? -5.918 -3.166 -29.281 1 93.44 100 TYR B C 1
ATOM 3588 O O . TYR B 1 100 ? -6.707 -2.604 -30.031 1 93.44 100 TYR B O 1
ATOM 3596 N N . LYS B 1 101 ? -5.461 -2.719 -28.125 1 91.31 101 LYS B N 1
ATOM 3597 C CA . LYS B 1 101 ? -5.809 -1.35 -27.75 1 91.31 101 LYS B CA 1
ATOM 3598 C C . LYS B 1 101 ? -4.848 -0.806 -26.703 1 91.31 101 LYS B C 1
ATOM 3600 O O . LYS B 1 101 ? -4.555 -1.481 -25.703 1 91.31 101 LYS B O 1
ATOM 3605 N N . ASN B 1 102 ? -4.316 0.501 -26.844 1 90.44 102 ASN B N 1
ATOM 3606 C CA . ASN B 1 102 ? -3.604 1.244 -25.812 1 90.44 102 ASN B CA 1
ATOM 3607 C C . ASN B 1 102 ? -2.492 0.407 -25.188 1 90.44 102 ASN B C 1
ATOM 3609 O O . ASN B 1 102 ? -2.502 0.157 -23.984 1 90.44 102 ASN B O 1
ATOM 3613 N N . ASP B 1 103 ? -1.535 -0.029 -25.984 1 92.94 103 ASP B N 1
ATOM 3614 C CA . ASP B 1 103 ? -0.313 -0.7 -25.562 1 92.94 103 ASP B CA 1
ATOM 3615 C C . ASP B 1 103 ? -0.625 -2.055 -24.922 1 92.94 103 ASP B C 1
ATOM 3617 O O . ASP B 1 103 ? -0.043 -2.416 -23.906 1 92.94 103 ASP B O 1
ATOM 3621 N N . SER B 1 104 ? -1.565 -2.76 -25.562 1 96.19 104 SER B N 1
ATOM 3622 C CA . SER B 1 104 ? -2.008 -4.066 -25.094 1 96.19 104 SER B CA 1
ATOM 3623 C C . SER B 1 104 ? -2.654 -4.875 -26.203 1 96.19 104 SER B C 1
ATOM 3625 O O . SER B 1 104 ? -3.197 -4.305 -27.156 1 96.19 104 SER B O 1
ATOM 3627 N N . PHE B 1 105 ? -2.549 -6.152 -26.109 1 96.62 105 PHE B N 1
ATOM 3628 C CA . PHE B 1 105 ? -3.305 -6.98 -27.047 1 96.62 105 PHE B CA 1
ATOM 3629 C C . PHE B 1 105 ? -3.721 -8.297 -26.391 1 96.62 105 PHE B C 1
ATOM 3631 O O . PHE B 1 105 ? -3.191 -8.664 -25.328 1 96.62 105 PHE B O 1
ATOM 3638 N N . LEU B 1 106 ? -4.707 -8.922 -26.938 1 97.31 106 LEU B N 1
ATOM 3639 C CA . LEU B 1 106 ? -5.301 -10.156 -26.453 1 97.31 106 LEU B CA 1
ATOM 3640 C C . LEU B 1 106 ? -5.223 -11.258 -27.5 1 97.31 106 LEU B C 1
ATOM 3642 O O . LEU B 1 106 ? -5.57 -11.031 -28.672 1 97.31 106 LEU B O 1
ATOM 3646 N N . ILE B 1 107 ? -4.734 -12.383 -27.094 1 97.12 107 ILE B N 1
ATOM 3647 C CA . ILE B 1 107 ? -4.699 -13.523 -28.016 1 97.12 107 ILE B CA 1
ATOM 3648 C C . ILE B 1 107 ? -5.18 -14.781 -27.281 1 97.12 107 ILE B C 1
ATOM 3650 O O . ILE B 1 107 ? -5.297 -14.789 -26.062 1 97.12 107 ILE B O 1
ATOM 3654 N N . LYS B 1 108 ? -5.512 -15.781 -28.062 1 97 108 LYS B N 1
ATOM 3655 C CA . LYS B 1 108 ? -5.766 -17.109 -27.531 1 97 108 LYS B CA 1
ATOM 3656 C C . LYS B 1 108 ? -4.547 -18.016 -27.688 1 97 108 LYS B C 1
ATOM 3658 O O . LYS B 1 108 ? -3.955 -18.078 -28.781 1 97 108 LYS B O 1
ATOM 3663 N N . LEU B 1 109 ? -4.109 -18.609 -26.641 1 97.25 109 LEU B N 1
ATOM 3664 C CA . LEU B 1 109 ? -3.002 -19.562 -26.641 1 97.25 109 LEU B CA 1
ATOM 3665 C C . LEU B 1 109 ? -3.32 -20.766 -25.75 1 97.25 109 LEU B C 1
ATOM 3667 O O . LEU B 1 109 ? -3.529 -20.609 -24.547 1 97.25 109 LEU B O 1
ATOM 3671 N N . ASN B 1 110 ? -3.385 -21.969 -26.328 1 96.88 110 ASN B N 1
ATOM 3672 C CA . ASN B 1 110 ? -3.771 -23.172 -25.609 1 96.88 110 ASN B CA 1
ATOM 3673 C C . ASN B 1 110 ? -5.129 -23.016 -24.938 1 96.88 110 ASN B C 1
ATOM 3675 O O . ASN B 1 110 ? -6.137 -22.766 -25.594 1 96.88 110 ASN B O 1
ATOM 3679 N N . ASN B 1 111 ? -5.199 -23.016 -23.609 1 95 111 ASN B N 1
ATOM 3680 C CA . ASN B 1 111 ? -6.457 -22.922 -22.875 1 95 111 ASN B CA 1
ATOM 3681 C C . ASN B 1 111 ? -6.727 -21.484 -22.406 1 95 111 ASN B C 1
ATOM 3683 O O . ASN B 1 111 ? -7.773 -21.219 -21.812 1 95 111 ASN B O 1
ATOM 3687 N N . ALA B 1 112 ? -5.793 -20.609 -22.766 1 96.56 112 ALA B N 1
ATOM 3688 C CA . ALA B 1 112 ? -5.84 -19.328 -22.062 1 96.56 112 ALA B CA 1
ATOM 3689 C C . ALA B 1 112 ? -6.168 -18.203 -23.031 1 96.56 112 ALA B C 1
ATOM 3691 O O . ALA B 1 112 ? -5.75 -18.219 -24.188 1 96.56 112 ALA B O 1
ATOM 3692 N N . ARG B 1 113 ? -6.953 -17.266 -22.562 1 96.94 113 ARG B N 1
ATOM 3693 C CA . ARG B 1 113 ? -6.906 -15.898 -23.094 1 96.94 113 ARG B CA 1
ATOM 3694 C C . ARG B 1 113 ? -5.746 -15.117 -22.484 1 96.94 113 ARG B C 1
ATOM 3696 O O . ARG B 1 113 ? -5.715 -14.867 -21.281 1 96.94 113 ARG B O 1
ATOM 3703 N N . VAL B 1 114 ? -4.801 -14.773 -23.312 1 97.94 114 VAL B N 1
ATOM 3704 C CA . VAL B 1 114 ? -3.572 -14.133 -22.859 1 97.94 114 VAL B CA 1
ATOM 3705 C C . VAL B 1 114 ? -3.621 -12.641 -23.188 1 97.94 114 VAL B C 1
ATOM 3707 O O . VAL B 1 114 ? -3.686 -12.25 -24.344 1 97.94 114 VAL B O 1
ATOM 3710 N N . ASN B 1 115 ? -3.66 -11.82 -22.203 1 98.38 115 ASN B N 1
ATOM 3711 C CA . ASN B 1 115 ? -3.609 -10.367 -22.312 1 98.38 115 ASN B CA 1
ATOM 3712 C C . ASN B 1 115 ? -2.211 -9.828 -22.031 1 98.38 115 ASN B C 1
ATOM 3714 O O . ASN B 1 115 ? -1.757 -9.852 -20.891 1 98.38 115 ASN B O 1
ATOM 3718 N N . LEU B 1 116 ? -1.489 -9.445 -23.062 1 98.25 116 LEU B N 1
ATOM 3719 C CA . LEU B 1 116 ? -0.194 -8.797 -22.891 1 98.25 116 LEU B CA 1
ATOM 3720 C C . LEU B 1 116 ? -0.359 -7.293 -22.719 1 98.25 116 LEU B C 1
ATOM 3722 O O . LEU B 1 116 ? -0.933 -6.625 -23.578 1 98.25 116 LEU B O 1
ATOM 3726 N N . ILE B 1 117 ? 0.171 -6.777 -21.609 1 98.38 117 ILE B N 1
ATOM 3727 C CA . ILE B 1 117 ? -0.072 -5.391 -21.219 1 98.38 117 ILE B CA 1
ATOM 3728 C C . ILE B 1 117 ? 1.259 -4.688 -20.953 1 98.38 117 ILE B C 1
ATOM 3730 O O . ILE B 1 117 ? 2.07 -5.16 -20.156 1 98.38 117 ILE B O 1
ATOM 3734 N N . LYS B 1 118 ? 1.482 -3.562 -21.609 1 97.38 118 LYS B N 1
ATOM 3735 C CA . LYS B 1 118 ? 2.705 -2.795 -21.391 1 97.38 118 LYS B CA 1
ATOM 3736 C C . LYS B 1 118 ? 2.691 -2.117 -20.016 1 97.38 118 LYS B C 1
ATOM 3738 O O . LYS B 1 118 ? 1.684 -1.529 -19.625 1 97.38 118 LYS B O 1
ATOM 3743 N N . ALA B 1 119 ? 3.744 -2.297 -19.297 1 98.25 119 ALA B N 1
ATOM 3744 C CA . ALA B 1 119 ? 3.918 -1.684 -17.969 1 98.25 119 ALA B CA 1
ATOM 3745 C C . ALA B 1 119 ? 5.312 -1.078 -17.828 1 98.25 119 ALA B C 1
ATOM 3747 O O . ALA B 1 119 ? 6.254 -1.763 -17.422 1 98.25 119 ALA B O 1
ATOM 3748 N N . ASP B 1 120 ? 5.457 0.212 -18.109 1 96.94 120 ASP B N 1
ATOM 3749 C CA . ASP B 1 120 ? 6.723 0.926 -17.969 1 96.94 120 ASP B CA 1
ATOM 3750 C C . ASP B 1 120 ? 6.738 1.754 -16.688 1 96.94 120 ASP B C 1
ATOM 3752 O O . ASP B 1 120 ? 5.719 2.316 -16.281 1 96.94 120 ASP B O 1
ATOM 3756 N N . PRO B 1 121 ? 7.961 1.786 -16 1 96.56 121 PRO B N 1
ATOM 3757 C CA . PRO B 1 121 ? 8.078 2.709 -14.867 1 96.56 121 PRO B CA 1
ATOM 3758 C C . PRO B 1 121 ? 7.68 4.137 -15.227 1 96.56 121 PRO B C 1
ATOM 3760 O O . PRO B 1 121 ? 8.055 4.637 -16.297 1 96.56 121 PRO B O 1
ATOM 3763 N N . CYS B 1 122 ? 6.848 4.785 -14.383 1 96.5 122 CYS B N 1
ATOM 3764 C CA . CYS B 1 122 ? 6.473 6.191 -14.469 1 96.5 122 CYS B CA 1
ATOM 3765 C C . CYS B 1 122 ? 5.566 6.445 -15.664 1 96.5 122 CYS B C 1
ATOM 3767 O O . CYS B 1 122 ? 5.52 7.562 -16.188 1 96.5 122 CYS B O 1
ATOM 3769 N N . GLU B 1 123 ? 4.938 5.414 -16.203 1 97.06 123 GLU B N 1
ATOM 3770 C CA . GLU B 1 123 ? 4.012 5.543 -17.312 1 97.06 123 GLU B CA 1
ATOM 3771 C C . GLU B 1 123 ? 2.645 4.957 -16.984 1 97.06 123 GLU B C 1
ATOM 3773 O O . GLU B 1 123 ? 2.498 4.25 -15.984 1 97.06 123 GLU B O 1
ATOM 3778 N N . ARG B 1 124 ? 1.675 5.262 -17.797 1 97.25 124 ARG B N 1
ATOM 3779 C CA . ARG B 1 124 ? 0.357 4.645 -17.672 1 97.25 124 ARG B CA 1
ATOM 3780 C C . ARG B 1 124 ? 0.396 3.184 -18.109 1 97.25 124 ARG B C 1
ATOM 3782 O O . ARG B 1 124 ? 1.059 2.84 -19.094 1 97.25 124 ARG B O 1
ATOM 3789 N N . LEU B 1 125 ? -0.285 2.344 -17.344 1 97.62 125 LEU B N 1
ATOM 3790 C CA . LEU B 1 125 ? -0.406 0.936 -17.703 1 97.62 125 LEU B CA 1
ATOM 3791 C C . LEU B 1 125 ? -1.231 0.771 -18.969 1 97.62 125 LEU B C 1
ATOM 3793 O O . LEU B 1 125 ? -2.174 1.531 -19.203 1 97.62 125 LEU B O 1
ATOM 3797 N N . GLY B 1 126 ? -0.849 -0.242 -19.797 1 97.19 126 GLY B N 1
ATOM 3798 C CA . GLY B 1 126 ? -1.723 -0.609 -20.906 1 97.19 126 GLY B CA 1
ATOM 3799 C C . GLY B 1 126 ? -3.107 -1.031 -20.453 1 97.19 126 GLY B C 1
ATOM 3800 O O . GLY B 1 126 ? -3.342 -1.243 -19.266 1 97.19 126 GLY B O 1
ATOM 3801 N N . GLU B 1 127 ? -3.963 -1.213 -21.391 1 96.06 127 GLU B N 1
ATOM 3802 C CA . GLU B 1 127 ? -5.367 -1.482 -21.109 1 96.06 127 GLU B CA 1
ATOM 3803 C C . GLU B 1 127 ? -5.609 -2.973 -20.875 1 96.06 127 GLU B C 1
ATOM 3805 O O . GLU B 1 127 ? -5.031 -3.811 -21.578 1 96.06 127 GLU B O 1
ATOM 3810 N N . PHE B 1 128 ? -6.422 -3.279 -19.875 1 97.25 128 PHE B N 1
ATOM 3811 C CA . PHE B 1 128 ? -6.938 -4.641 -19.75 1 97.25 128 PHE B CA 1
ATOM 3812 C C . PHE B 1 128 ? -7.969 -4.926 -20.844 1 97.25 128 PHE B C 1
ATOM 3814 O O . PHE B 1 128 ? -8.914 -4.156 -21.016 1 97.25 128 PHE B O 1
ATOM 3821 N N . LEU B 1 129 ? -7.824 -5.996 -21.531 1 96.88 129 LEU B N 1
ATOM 3822 C CA . LEU B 1 129 ? -8.695 -6.258 -22.672 1 96.88 129 LEU B CA 1
ATOM 3823 C C . LEU B 1 129 ? -9.609 -7.449 -22.391 1 96.88 129 LEU B C 1
ATOM 3825 O O . LEU B 1 129 ? -10.523 -7.727 -23.172 1 96.88 129 LEU B O 1
ATOM 3829 N N . ILE B 1 130 ? -9.305 -8.133 -21.344 1 94.88 130 ILE B N 1
ATOM 3830 C CA . ILE B 1 130 ? -10.164 -9.25 -20.969 1 94.88 130 ILE B CA 1
ATOM 3831 C C . ILE B 1 130 ? -11.367 -8.742 -20.188 1 94.88 130 ILE B C 1
ATOM 3833 O O . ILE B 1 130 ? -11.219 -7.992 -19.219 1 94.88 130 ILE B O 1
ATOM 3837 N N . GLU B 1 131 ? -12.531 -9.172 -20.578 1 87.94 131 GLU B N 1
ATOM 3838 C CA . GLU B 1 131 ? -13.734 -8.797 -19.844 1 87.94 131 GLU B CA 1
ATOM 3839 C C . GLU B 1 131 ? -13.867 -9.602 -18.547 1 87.94 131 GLU B C 1
ATOM 3841 O O . GLU B 1 131 ? -13.547 -10.789 -18.516 1 87.94 131 GLU B O 1
ATOM 3846 N N . SER B 1 132 ? -14.211 -8.898 -17.578 1 79.12 132 SER B N 1
ATOM 3847 C CA . SER B 1 132 ? -14.297 -9.492 -16.25 1 79.12 132 SER B CA 1
ATOM 3848 C C . SER B 1 132 ? -15.711 -9.984 -15.945 1 79.12 132 SER B C 1
ATOM 3850 O O . SER B 1 132 ? -16.656 -9.211 -16 1 79.12 132 SER B O 1
ATOM 3852 N N . GLU B 1 133 ? -15.992 -11.227 -16.125 1 79 133 GLU B N 1
ATOM 3853 C CA . GLU B 1 133 ? -17.234 -11.781 -15.594 1 79 133 GLU B CA 1
ATOM 3854 C C . GLU B 1 133 ? -16.969 -12.594 -14.328 1 79 133 GLU B C 1
ATOM 3856 O O . GLU B 1 133 ? -16.219 -13.578 -14.352 1 79 133 GLU B O 1
ATOM 3861 N N . GLN B 1 134 ? -17.469 -12.039 -13.242 1 81.75 134 GLN B N 1
ATOM 3862 C CA . GLN B 1 134 ? -17.219 -12.727 -11.977 1 81.75 134 GLN B CA 1
ATOM 3863 C C . GLN B 1 134 ? -18.484 -13.398 -11.461 1 81.75 134 GLN B C 1
ATOM 3865 O O . GLN B 1 134 ? -19.578 -12.867 -11.602 1 81.75 134 GLN B O 1
ATOM 3870 N N . ASN B 1 135 ? -18.297 -14.531 -10.992 1 88.69 135 ASN B N 1
ATOM 3871 C CA . ASN B 1 135 ? -19.391 -15.25 -10.352 1 88.69 135 ASN B CA 1
ATOM 3872 C C . ASN B 1 135 ? -19.359 -15.07 -8.836 1 88.69 135 ASN B C 1
ATOM 3874 O O . ASN B 1 135 ? -19.844 -15.93 -8.094 1 88.69 135 ASN B O 1
ATOM 3878 N N . PHE B 1 136 ? -18.656 -14.094 -8.406 1 94.69 136 PHE B N 1
ATOM 3879 C CA . PHE B 1 136 ? -18.594 -13.797 -6.98 1 94.69 136 PHE B CA 1
ATOM 3880 C C . PHE B 1 136 ? -18.828 -12.312 -6.723 1 94.69 136 PHE B C 1
ATOM 3882 O O . PHE B 1 136 ? -18.781 -11.5 -7.652 1 94.69 136 PHE B O 1
ATOM 3889 N N . SER B 1 137 ? -19.156 -12 -5.504 1 96 137 SER B N 1
ATOM 3890 C CA . SER B 1 137 ? -19.344 -10.633 -5.031 1 96 137 SER B CA 1
ATOM 3891 C C . SER B 1 137 ? -18.812 -10.453 -3.617 1 96 137 SER B C 1
ATOM 3893 O O . SER B 1 137 ? -18.672 -11.422 -2.871 1 96 137 SER B O 1
ATOM 3895 N N . TYR B 1 138 ? -18.469 -9.242 -3.361 1 97.56 138 TYR B N 1
ATOM 3896 C CA . TYR B 1 138 ? -17.984 -8.914 -2.027 1 97.56 138 TYR B CA 1
ATOM 3897 C C . TYR B 1 138 ? -18.969 -8.016 -1.294 1 97.56 138 TYR B C 1
ATOM 3899 O O . TYR B 1 138 ? -19.641 -7.18 -1.913 1 97.56 138 TYR B O 1
ATOM 3907 N N . PHE B 1 139 ? -19.031 -8.18 -0.052 1 98.19 139 PHE B N 1
ATOM 3908 C CA . PHE B 1 139 ? -19.688 -7.219 0.825 1 98.19 139 PHE B CA 1
ATOM 3909 C C . PHE B 1 139 ? -19.109 -7.285 2.234 1 98.19 139 PHE B C 1
ATOM 3911 O O . PHE B 1 139 ? -18.359 -8.203 2.561 1 98.19 139 PHE B O 1
ATOM 3918 N N . ASN B 1 140 ? -19.391 -6.242 3.031 1 98.69 140 ASN B N 1
ATOM 3919 C CA . ASN B 1 140 ? -18.984 -6.215 4.43 1 98.69 140 ASN B CA 1
ATOM 3920 C C . ASN B 1 140 ? -20.188 -6.18 5.367 1 98.69 140 ASN B C 1
ATOM 3922 O O . ASN B 1 140 ? -21.25 -5.68 4.996 1 98.69 140 ASN B O 1
ATOM 3926 N N . LEU B 1 141 ? -19.984 -6.812 6.453 1 98.38 141 LEU B N 1
ATOM 3927 C CA . LEU B 1 141 ? -20.938 -6.66 7.547 1 98.38 141 LEU B CA 1
ATOM 3928 C C . LEU B 1 141 ? -20.328 -5.859 8.695 1 98.38 141 LEU B C 1
ATOM 3930 O O . LEU B 1 141 ? -19.203 -6.125 9.109 1 98.38 141 LEU B O 1
ATOM 3934 N N . PHE B 1 142 ? -21.125 -4.883 9.172 1 97.75 142 PHE B N 1
ATOM 3935 C CA . PHE B 1 142 ? -20.672 -3.949 10.195 1 97.75 142 PHE B CA 1
ATOM 3936 C C . PHE B 1 142 ? -21.234 -4.328 11.562 1 97.75 142 PHE B C 1
ATOM 3938 O O . PHE B 1 142 ? -22.391 -4.73 11.672 1 97.75 142 PHE B O 1
ATOM 3945 N N . ASP B 1 143 ? -20.359 -4.262 12.625 1 94.94 143 ASP B N 1
ATOM 3946 C CA . ASP B 1 143 ? -20.688 -4.418 14.039 1 94.94 143 ASP B CA 1
ATOM 3947 C C . ASP B 1 143 ? -21.203 -5.828 14.32 1 94.94 143 ASP B C 1
ATOM 3949 O O . ASP B 1 143 ? -22.25 -5.992 14.953 1 94.94 143 ASP B O 1
ATOM 3953 N N . ILE B 1 144 ? -20.609 -6.816 13.766 1 95 144 ILE B N 1
ATOM 3954 C CA . ILE B 1 144 ? -20.828 -8.234 14.008 1 95 144 ILE B CA 1
ATOM 3955 C C . ILE B 1 144 ? -19.516 -8.992 13.922 1 95 144 ILE B C 1
ATOM 3957 O O . ILE B 1 144 ? -18.672 -8.688 13.078 1 95 144 ILE B O 1
ATOM 3961 N N . ASP B 1 145 ? -19.297 -9.875 14.781 1 93.25 145 ASP B N 1
ATOM 3962 C CA . ASP B 1 145 ? -18.062 -10.656 14.711 1 93.25 145 ASP B CA 1
ATOM 3963 C C . ASP B 1 145 ? -18.156 -11.742 13.641 1 93.25 145 ASP B C 1
ATOM 3965 O O . ASP B 1 145 ? -19.25 -12.125 13.234 1 93.25 145 ASP B O 1
ATOM 3969 N N . ALA B 1 146 ? -17.078 -12.203 13.25 1 94.06 146 ALA B N 1
ATOM 3970 C CA . ALA B 1 146 ? -16.969 -13.117 12.117 1 94.06 146 ALA B CA 1
ATOM 3971 C C . ALA B 1 146 ? -17.734 -14.406 12.375 1 94.06 146 ALA B C 1
ATOM 3973 O O . ALA B 1 146 ? -18.391 -14.953 11.477 1 94.06 146 ALA B O 1
ATOM 3974 N N . GLN B 1 147 ? -17.641 -14.969 13.586 1 94.38 147 GLN B N 1
ATOM 3975 C CA . GLN B 1 147 ? -18.297 -16.234 13.914 1 94.38 147 GLN B CA 1
ATOM 3976 C C . GLN B 1 147 ? -19.812 -16.094 13.859 1 94.38 147 GLN B C 1
ATOM 3978 O O . GLN B 1 147 ? -20.5 -16.938 13.289 1 94.38 147 GLN B O 1
ATOM 3983 N N . SER B 1 148 ? -20.281 -15.023 14.438 1 96.25 148 SER B N 1
ATOM 3984 C CA . SER B 1 148 ? -21.703 -14.75 14.414 1 96.25 148 SER B CA 1
ATOM 3985 C C . SER B 1 148 ? -22.203 -14.531 12.992 1 96.25 148 SER B C 1
ATOM 3987 O O . SER B 1 148 ? -23.266 -15.047 12.609 1 96.25 148 SER B O 1
ATOM 3989 N N . ALA B 1 149 ? -21.453 -13.766 12.266 1 96.81 149 ALA B N 1
ATOM 3990 C CA . ALA B 1 149 ? -21.812 -13.539 10.875 1 96.81 149 ALA B CA 1
ATOM 3991 C C . ALA B 1 149 ? -21.922 -14.852 10.109 1 96.81 149 ALA B C 1
ATOM 3993 O O . ALA B 1 149 ? -22.875 -15.07 9.367 1 96.81 149 ALA B O 1
ATOM 3994 N N . LYS B 1 150 ? -20.969 -15.688 10.297 1 96.44 150 LYS B N 1
ATOM 3995 C CA . LYS B 1 150 ? -20.938 -16.969 9.617 1 96.44 150 LYS B CA 1
ATOM 3996 C C . LYS B 1 150 ? -22.172 -17.797 9.953 1 96.44 150 LYS B C 1
ATOM 3998 O O . LYS B 1 150 ? -22.828 -18.344 9.062 1 96.44 150 LYS B O 1
ATOM 4003 N N . ILE B 1 151 ? -22.469 -17.875 11.195 1 97.38 151 ILE B N 1
ATOM 4004 C CA . ILE B 1 151 ? -23.594 -18.656 11.68 1 97.38 151 ILE B CA 1
ATOM 4005 C C . ILE B 1 151 ? -24.891 -18.156 11.055 1 97.38 151 ILE B C 1
ATOM 4007 O O . ILE B 1 151 ? -25.734 -18.938 10.617 1 97.38 151 ILE B O 1
ATOM 4011 N N . LEU B 1 152 ? -25.016 -16.859 10.969 1 97.19 152 LEU B N 1
ATOM 4012 C CA . LEU B 1 152 ? -26.25 -16.25 10.477 1 97.19 152 LEU B CA 1
ATOM 4013 C C . LEU B 1 152 ? -26.344 -16.359 8.961 1 97.19 152 LEU B C 1
ATOM 4015 O O . LEU B 1 152 ? -27.438 -16.453 8.406 1 97.19 152 LEU B O 1
ATOM 4019 N N . LEU B 1 153 ? -25.25 -16.391 8.273 1 98.06 153 LEU B N 1
ATOM 4020 C CA . LEU B 1 153 ? -25.234 -16.375 6.812 1 98.06 153 LEU B CA 1
ATOM 4021 C C . LEU B 1 153 ? -25.359 -17.797 6.254 1 98.06 153 LEU B C 1
ATOM 4023 O O . LEU B 1 153 ? -25.828 -17.984 5.125 1 98.06 153 LEU B O 1
ATOM 4027 N N . GLU B 1 154 ? -24.938 -18.781 6.988 1 97.62 154 GLU B N 1
ATOM 4028 C CA . GLU B 1 154 ? -24.797 -20.141 6.492 1 97.62 154 GLU B CA 1
ATOM 4029 C C . GLU B 1 154 ? -26.109 -20.688 5.973 1 97.62 154 GLU B C 1
ATOM 4031 O O . GLU B 1 154 ? -26.172 -21.266 4.887 1 97.62 154 GLU B O 1
ATOM 4036 N N . PRO B 1 155 ? -27.234 -20.547 6.781 1 97.69 155 PRO B N 1
ATOM 4037 C CA . PRO B 1 155 ? -28.516 -21.047 6.266 1 97.69 155 PRO B CA 1
ATOM 4038 C C . PRO B 1 155 ? -28.922 -20.375 4.953 1 97.69 155 PRO B C 1
ATOM 4040 O O . PRO B 1 155 ? -29.406 -21.047 4.039 1 97.69 155 PRO B O 1
ATOM 4043 N N . LEU B 1 156 ? -28.781 -19.109 4.934 1 97.62 156 LEU B N 1
ATOM 4044 C CA . LEU B 1 156 ? -29.094 -18.359 3.727 1 97.62 156 LEU B CA 1
ATOM 4045 C C . LEU B 1 156 ? -28.203 -18.797 2.562 1 97.62 156 LEU B C 1
ATOM 4047 O O . LEU B 1 156 ? -28.688 -18.938 1.435 1 97.62 156 LEU B O 1
ATOM 4051 N N . ALA B 1 157 ? -26.922 -18.953 2.785 1 98.06 157 ALA B N 1
ATOM 4052 C CA . ALA B 1 157 ? -25.969 -19.391 1.772 1 98.06 157 ALA B CA 1
ATOM 4053 C C . ALA B 1 157 ? -26.359 -20.766 1.218 1 98.06 157 ALA B C 1
ATOM 4055 O O . ALA B 1 157 ? -26.281 -21 0.01 1 98.06 157 ALA B O 1
ATOM 4056 N N . LYS B 1 158 ? -26.766 -21.625 2.09 1 97.12 158 LYS B N 1
ATOM 4057 C CA . LYS B 1 158 ? -27.188 -22.953 1.673 1 97.12 158 LYS B CA 1
ATOM 4058 C C . LYS B 1 158 ? -28.438 -22.875 0.792 1 97.12 158 LYS B C 1
ATOM 4060 O O . LYS B 1 158 ? -28.516 -23.562 -0.236 1 97.12 158 LYS B O 1
ATOM 4065 N N . THR B 1 159 ? -29.344 -22.047 1.229 1 97.38 159 THR B N 1
ATOM 4066 C CA . THR B 1 159 ? -30.594 -21.906 0.504 1 97.38 159 THR B CA 1
ATOM 4067 C C . THR B 1 159 ? -30.344 -21.453 -0.93 1 97.38 159 THR B C 1
ATOM 4069 O O . THR B 1 159 ? -30.969 -21.953 -1.865 1 97.38 159 THR B O 1
ATOM 4072 N N . TYR B 1 160 ? -29.422 -20.578 -1.133 1 97.75 160 TYR B N 1
ATOM 4073 C CA . TYR B 1 160 ? -29.188 -19.969 -2.439 1 97.75 160 TYR B CA 1
ATOM 4074 C C . TYR B 1 160 ? -28 -20.609 -3.141 1 97.75 160 TYR B C 1
ATOM 4076 O O . TYR B 1 160 ? -27.578 -20.156 -4.199 1 97.75 160 TYR B O 1
ATOM 4084 N N . GLU B 1 161 ? -27.391 -21.625 -2.555 1 97.5 161 GLU B N 1
ATOM 4085 C CA . GLU B 1 161 ? -26.25 -22.359 -3.113 1 97.5 161 GLU B CA 1
ATOM 4086 C C . GLU B 1 161 ? -25.047 -21.453 -3.332 1 97.5 161 GLU B C 1
ATOM 4088 O O . GLU B 1 161 ? -24.516 -21.391 -4.438 1 97.5 161 GLU B O 1
ATOM 4093 N N . ILE B 1 162 ? -24.75 -20.781 -2.283 1 97.75 162 ILE B N 1
ATOM 4094 C CA . ILE B 1 162 ? -23.625 -19.844 -2.293 1 97.75 162 ILE B CA 1
ATOM 4095 C C . ILE B 1 162 ? -22.531 -20.328 -1.343 1 97.75 162 ILE B C 1
ATOM 4097 O O . ILE B 1 162 ? -22.828 -20.766 -0.224 1 97.75 162 ILE B O 1
ATOM 4101 N N . LYS B 1 163 ? -21.312 -20.312 -1.808 1 95.81 163 LYS B N 1
ATOM 4102 C CA . LYS B 1 163 ? -20.156 -20.5 -0.942 1 95.81 163 LYS B CA 1
ATOM 4103 C C . LYS B 1 163 ? -19.672 -19.172 -0.376 1 95.81 163 LYS B C 1
ATOM 4105 O O . LYS B 1 163 ? -19.453 -18.219 -1.123 1 95.81 163 LYS B O 1
ATOM 4110 N N . ILE B 1 164 ? -19.484 -19.094 0.919 1 96.88 164 ILE B N 1
ATOM 4111 C CA . ILE B 1 164 ? -19.062 -17.828 1.521 1 96.88 164 ILE B CA 1
ATOM 4112 C C . ILE B 1 164 ? -17.703 -18.016 2.205 1 96.88 164 ILE B C 1
ATOM 4114 O O . ILE B 1 164 ? -17.438 -19.078 2.777 1 96.88 164 ILE B O 1
ATOM 4118 N N . ASN B 1 165 ? -16.859 -17.109 2.059 1 95.75 165 ASN B N 1
ATOM 4119 C CA . ASN B 1 165 ? -15.602 -16.969 2.793 1 95.75 165 ASN B CA 1
ATOM 4120 C C . ASN B 1 165 ? -15.547 -15.641 3.557 1 95.75 165 ASN B C 1
ATOM 4122 O O . ASN B 1 165 ? -15.969 -14.609 3.045 1 95.75 165 ASN B O 1
ATOM 4126 N N . LEU B 1 166 ? -15.117 -15.742 4.766 1 97 166 LEU B N 1
ATOM 4127 C CA . LEU B 1 166 ? -15.125 -14.562 5.621 1 97 166 LEU B CA 1
ATOM 4128 C C . LEU B 1 166 ? -13.703 -14.219 6.07 1 97 166 LEU B C 1
ATOM 4130 O O . LEU B 1 166 ? -12.867 -15.102 6.242 1 97 166 LEU B O 1
ATOM 4134 N N . SER B 1 167 ? -13.477 -12.961 6.223 1 97.31 167 SER B N 1
ATOM 4135 C CA . SER B 1 167 ? -12.25 -12.469 6.836 1 97.31 167 SER B CA 1
ATOM 4136 C C . SER B 1 167 ? -12.523 -11.266 7.734 1 97.31 167 SER B C 1
ATOM 4138 O O . SER B 1 167 ? -13.18 -10.312 7.32 1 97.31 167 SER B O 1
ATOM 4140 N N . GLU B 1 168 ? -12.023 -11.352 8.922 1 97.12 168 GLU B N 1
ATOM 4141 C CA . GLU B 1 168 ? -12.148 -10.219 9.836 1 97.12 168 GLU B CA 1
ATOM 4142 C C . GLU B 1 168 ? -11.164 -9.109 9.477 1 97.12 168 GLU B C 1
ATOM 4144 O O . GLU B 1 168 ? -9.945 -9.297 9.547 1 97.12 168 GLU B O 1
ATOM 4149 N N . LEU B 1 169 ? -11.664 -8.016 9.078 1 97.94 169 LEU B N 1
ATOM 4150 C CA . LEU B 1 169 ? -10.789 -6.879 8.797 1 97.94 169 LEU B CA 1
ATOM 4151 C C . LEU B 1 169 ? -10.367 -6.18 10.086 1 97.94 169 LEU B C 1
ATOM 4153 O O . LEU B 1 169 ? -9.195 -5.855 10.266 1 97.94 169 LEU B O 1
ATOM 4157 N N . ILE B 1 170 ? -11.266 -5.848 10.859 1 97.25 170 ILE B N 1
ATOM 4158 C CA . ILE B 1 170 ? -11.141 -5.402 12.242 1 97.25 170 ILE B CA 1
ATOM 4159 C C . ILE B 1 170 ? -12.266 -5.996 13.086 1 97.25 170 ILE B C 1
ATOM 4161 O O . ILE B 1 170 ? -13.133 -6.703 12.555 1 97.25 170 ILE B O 1
ATOM 4165 N N . SER B 1 171 ? -12.297 -5.766 14.383 1 94.38 171 SER B N 1
ATOM 4166 C CA . SER B 1 171 ? -13.242 -6.41 15.289 1 94.38 171 SER B CA 1
ATOM 4167 C C . SER B 1 171 ? -14.68 -6.121 14.891 1 94.38 171 SER B C 1
ATOM 4169 O O . SER B 1 171 ? -15.578 -6.934 15.133 1 94.38 171 SER B O 1
ATOM 4171 N N . SER B 1 172 ? -14.914 -4.996 14.203 1 95.44 172 SER B N 1
ATOM 4172 C CA . SER B 1 172 ? -16.297 -4.582 13.938 1 95.44 172 SER B CA 1
ATOM 4173 C C . SER B 1 172 ? -16.641 -4.73 12.461 1 95.44 172 SER B C 1
ATOM 4175 O O . SER B 1 172 ? -17.75 -4.418 12.047 1 95.44 172 SER B O 1
ATOM 4177 N N . ILE B 1 173 ? -15.789 -5.195 11.664 1 98.19 173 ILE B N 1
ATOM 4178 C CA . ILE B 1 173 ? -16.047 -5.285 10.227 1 98.19 173 ILE B CA 1
ATOM 4179 C C . ILE B 1 173 ? -15.555 -6.629 9.695 1 98.19 173 ILE B C 1
ATOM 4181 O O . ILE B 1 173 ? -14.383 -6.977 9.859 1 98.19 173 ILE B O 1
ATOM 4185 N N . VAL B 1 174 ? -16.469 -7.34 9.047 1 98.25 174 VAL B N 1
ATOM 4186 C CA . VAL B 1 174 ? -16.156 -8.641 8.461 1 98.25 174 VAL B CA 1
ATOM 4187 C C . VAL B 1 174 ? -16.391 -8.586 6.949 1 98.25 174 VAL B C 1
ATOM 4189 O O . VAL B 1 174 ? -17.469 -8.211 6.492 1 98.25 174 VAL B O 1
ATOM 4192 N N . LEU B 1 175 ? -15.352 -8.898 6.195 1 98.5 175 LEU B N 1
ATOM 4193 C CA . LEU B 1 175 ? -15.461 -8.992 4.746 1 98.5 175 LEU B CA 1
ATOM 4194 C C . LEU B 1 175 ? -15.938 -10.383 4.324 1 98.5 175 LEU B C 1
ATOM 4196 O O . LEU B 1 175 ? -15.445 -11.391 4.824 1 98.5 175 LEU B O 1
ATOM 4200 N N . ILE B 1 176 ? -16.906 -10.422 3.428 1 98.31 176 ILE B N 1
ATOM 4201 C CA . ILE B 1 176 ? -17.453 -11.68 2.934 1 98.31 176 ILE B CA 1
ATOM 4202 C C . ILE B 1 176 ? -17.281 -11.75 1.416 1 98.31 176 ILE B C 1
ATOM 4204 O O . ILE B 1 176 ? -17.594 -10.789 0.708 1 98.31 176 ILE B O 1
ATOM 4208 N N . ARG B 1 177 ? -16.75 -12.789 0.965 1 97.38 177 ARG B N 1
ATOM 4209 C CA . ARG B 1 177 ? -16.766 -13.164 -0.445 1 97.38 177 ARG B CA 1
ATOM 4210 C C . ARG B 1 177 ? -17.844 -14.203 -0.726 1 97.38 177 ARG B C 1
ATOM 4212 O O . ARG B 1 177 ? -17.828 -15.289 -0.145 1 97.38 177 ARG B O 1
ATOM 4219 N N . ALA B 1 178 ? -18.812 -13.883 -1.557 1 97.44 178 ALA B N 1
ATOM 4220 C CA . ALA B 1 178 ? -19.891 -14.789 -1.932 1 97.44 178 ALA B CA 1
ATOM 4221 C C . ALA B 1 178 ? -19.719 -15.289 -3.363 1 97.44 178 ALA B C 1
ATOM 4223 O O . ALA B 1 178 ? -19.672 -14.5 -4.305 1 97.44 178 ALA B O 1
ATOM 4224 N N . GLN B 1 179 ? -19.578 -16.547 -3.5 1 95.56 179 GLN B N 1
ATOM 4225 C CA . GLN B 1 179 ? -19.375 -17.141 -4.816 1 95.56 179 GLN B CA 1
ATOM 4226 C C . GLN B 1 179 ? -20.5 -18.109 -5.145 1 95.56 179 GLN B C 1
ATOM 4228 O O . GLN B 1 179 ? -20.797 -19.031 -4.363 1 95.56 179 GLN B O 1
ATOM 4233 N N . ALA B 1 180 ? -21.094 -17.969 -6.297 1 95.62 180 ALA B N 1
ATOM 4234 C CA . ALA B 1 180 ? -22.188 -18.844 -6.711 1 95.62 180 ALA B CA 1
ATOM 4235 C C . ALA B 1 180 ? -21.656 -20.219 -7.117 1 95.62 180 ALA B C 1
ATOM 4237 O O . ALA B 1 180 ? -20.688 -20.312 -7.863 1 95.62 180 ALA B O 1
ATOM 4238 N N . ASN B 1 181 ? -22.312 -21.234 -6.613 1 93.75 181 ASN B N 1
ATOM 4239 C CA . ASN B 1 181 ? -22.109 -22.578 -7.164 1 93.75 181 ASN B CA 1
ATOM 4240 C C . ASN B 1 181 ? -22.781 -22.719 -8.531 1 93.75 181 ASN B C 1
ATOM 4242 O O . ASN B 1 181 ? -23.328 -21.75 -9.062 1 93.75 181 ASN B O 1
ATOM 4246 N N . LYS B 1 182 ? -22.703 -23.812 -9.188 1 90.69 182 LYS B N 1
ATOM 4247 C CA . LYS B 1 182 ? -23.203 -24.062 -10.531 1 90.69 182 LYS B CA 1
ATOM 4248 C C . LYS B 1 182 ? -24.641 -23.578 -10.688 1 90.69 182 LYS B C 1
ATOM 4250 O O . LYS B 1 182 ? -25 -22.969 -11.695 1 90.69 182 LYS B O 1
ATOM 4255 N N . PHE B 1 183 ? -25.516 -23.719 -9.719 1 90.81 183 PHE B N 1
ATOM 4256 C CA . PHE B 1 183 ? -26.922 -23.312 -9.781 1 90.81 183 PHE B CA 1
ATOM 4257 C C . PHE B 1 183 ? -27.219 -22.25 -8.734 1 90.81 183 PHE B C 1
ATOM 4259 O O . PHE B 1 183 ? -28.375 -22.047 -8.367 1 90.81 183 PHE B O 1
ATOM 4266 N N . GLY B 1 184 ? -26.125 -21.609 -8.352 1 94.31 184 GLY B N 1
ATOM 4267 C CA . GLY B 1 184 ? -26.297 -20.641 -7.273 1 94.31 184 GLY B CA 1
ATOM 4268 C C . GLY B 1 184 ? -26.953 -19.359 -7.727 1 94.31 184 GLY B C 1
ATOM 4269 O O . GLY B 1 184 ? -26.812 -18.953 -8.883 1 94.31 184 GLY B O 1
ATOM 4270 N N . GLN B 1 185 ? -27.672 -18.719 -6.824 1 96.56 185 GLN B N 1
ATOM 4271 C CA . GLN B 1 185 ? -28.359 -17.453 -7.078 1 96.56 185 GLN B CA 1
ATOM 4272 C C . GLN B 1 185 ? -27.75 -16.328 -6.254 1 96.56 185 GLN B C 1
ATOM 4274 O O . GLN B 1 185 ? -28.281 -15.977 -5.188 1 96.56 185 GLN B O 1
ATOM 4279 N N . LEU B 1 186 ? -26.828 -15.711 -6.832 1 96.62 186 LEU B N 1
ATOM 4280 C CA . LEU B 1 186 ? -26.062 -14.688 -6.129 1 96.62 186 LEU B CA 1
ATOM 4281 C C . LEU B 1 186 ? -26.938 -13.484 -5.805 1 96.62 186 LEU B C 1
ATOM 4283 O O . LEU B 1 186 ? -26.875 -12.953 -4.691 1 96.62 186 LEU B O 1
ATOM 4287 N N . GLU B 1 187 ? -27.75 -13.086 -6.742 1 96.5 187 GLU B N 1
ATOM 4288 C CA . GLU B 1 187 ? -28.594 -11.914 -6.539 1 96.5 187 GLU B CA 1
ATOM 4289 C C . GLU B 1 187 ? -29.609 -12.164 -5.426 1 96.5 187 GLU B C 1
ATOM 4291 O O . GLU B 1 187 ? -29.844 -11.289 -4.59 1 96.5 187 GLU B O 1
ATOM 4296 N N . GLY B 1 188 ? -30.203 -13.312 -5.523 1 97.06 188 GLY B N 1
ATOM 4297 C CA . GLY B 1 188 ? -31.141 -13.672 -4.461 1 97.06 188 GLY B CA 1
ATOM 4298 C C . GLY B 1 188 ? -30.484 -13.719 -3.09 1 97.06 188 GLY B C 1
ATOM 4299 O O . GLY B 1 188 ? -31.062 -13.234 -2.109 1 97.06 188 GLY B O 1
ATOM 4300 N N . PHE B 1 189 ? -29.391 -14.281 -3.016 1 98.06 189 PHE B N 1
ATOM 4301 C CA . PHE B 1 189 ? -28.625 -14.359 -1.774 1 98.06 189 PHE B CA 1
ATOM 4302 C C . PHE B 1 189 ? -28.344 -12.961 -1.227 1 98.06 189 PHE B C 1
ATOM 4304 O O . PHE B 1 189 ? -28.609 -12.688 -0.052 1 98.06 189 PHE B O 1
ATOM 4311 N N . LEU B 1 190 ? -27.828 -12.07 -2.1 1 97.75 190 LEU B N 1
ATOM 4312 C CA . LEU B 1 190 ? -27.484 -10.719 -1.685 1 97.75 190 LEU B CA 1
ATOM 4313 C C . LEU B 1 190 ? -28.719 -9.969 -1.193 1 97.75 190 LEU B C 1
ATOM 4315 O O . LEU B 1 190 ? -28.641 -9.18 -0.246 1 97.75 190 LEU B O 1
ATOM 4319 N N . GLN B 1 191 ? -29.828 -10.164 -1.803 1 97.31 191 GLN B N 1
ATOM 4320 C CA . GLN B 1 191 ? -31.078 -9.57 -1.336 1 97.31 191 GLN B CA 1
ATOM 4321 C C . GLN B 1 191 ? -31.453 -10.094 0.044 1 97.31 191 GLN B C 1
ATOM 4323 O O . GLN B 1 191 ? -31.938 -9.344 0.893 1 97.31 191 GLN B O 1
ATOM 4328 N N . GLY B 1 192 ? -31.266 -11.375 0.174 1 97.44 192 GLY B N 1
ATOM 4329 C CA . GLY B 1 192 ? -31.516 -11.977 1.479 1 97.44 192 GLY B CA 1
ATOM 4330 C C . GLY B 1 192 ? -30.625 -11.398 2.568 1 97.44 192 GLY B C 1
ATOM 4331 O O . GLY B 1 192 ? -31.094 -11.148 3.684 1 97.44 192 GLY B O 1
ATOM 4332 N N . VAL B 1 193 ? -29.359 -11.227 2.271 1 98.12 193 VAL B N 1
ATOM 4333 C CA . VAL B 1 193 ? -28.422 -10.656 3.221 1 98.12 193 VAL B CA 1
ATOM 4334 C C . VAL B 1 193 ? -28.859 -9.242 3.602 1 98.12 193 VAL B C 1
ATOM 4336 O O . VAL B 1 193 ? -28.828 -8.875 4.777 1 98.12 193 VAL B O 1
ATOM 4339 N N . LYS B 1 194 ? -29.203 -8.516 2.59 1 96.56 194 LYS B N 1
ATOM 4340 C CA . LYS B 1 194 ? -29.672 -7.148 2.828 1 96.56 194 LYS B CA 1
ATOM 4341 C C . LYS B 1 194 ? -30.844 -7.121 3.789 1 96.56 194 LYS B C 1
ATOM 4343 O O . LYS B 1 194 ? -30.938 -6.246 4.656 1 96.56 194 LYS B O 1
ATOM 4348 N N . THR B 1 195 ? -31.703 -8.039 3.662 1 95.75 195 THR B N 1
ATOM 4349 C CA . THR B 1 195 ? -32.875 -8.133 4.527 1 95.75 195 THR B CA 1
ATOM 4350 C C . THR B 1 195 ? -32.469 -8.562 5.934 1 95.75 195 THR B C 1
ATOM 4352 O O . THR B 1 195 ? -32.938 -7.988 6.922 1 95.75 195 THR B O 1
ATOM 4355 N N . LEU B 1 196 ? -31.625 -9.523 6.008 1 95.69 196 LEU B N 1
ATOM 4356 C CA . LEU B 1 196 ? -31.219 -10.117 7.277 1 95.69 196 LEU B CA 1
ATOM 4357 C C . LEU B 1 196 ? -30.375 -9.133 8.086 1 95.69 196 LEU B C 1
ATOM 4359 O O . LEU B 1 196 ? -30.453 -9.117 9.32 1 95.69 196 LEU B O 1
ATOM 4363 N N . PHE B 1 197 ? -29.531 -8.422 7.445 1 95.12 197 PHE B N 1
ATOM 4364 C CA . PHE B 1 197 ? -28.609 -7.508 8.102 1 95.12 197 PHE B CA 1
ATOM 4365 C C . PHE B 1 197 ? -28.938 -6.059 7.75 1 95.12 197 PHE B C 1
ATOM 4367 O O . PHE B 1 197 ? -28.031 -5.266 7.461 1 95.12 197 PHE B O 1
ATOM 4374 N N . SER B 1 198 ? -30.172 -5.781 7.945 1 88.06 198 SER B N 1
ATOM 4375 C CA . SER B 1 198 ? -30.625 -4.43 7.617 1 88.06 198 SER B CA 1
ATOM 4376 C C . SER B 1 198 ? -29.812 -3.381 8.375 1 88.06 198 SER B C 1
ATOM 4378 O O . SER B 1 198 ? -29.578 -3.521 9.578 1 88.06 198 SER B O 1
ATOM 4380 N N . GLN B 1 199 ? -29.188 -2.461 7.715 1 91.5 199 GLN B N 1
ATOM 4381 C CA . GLN B 1 199 ? -28.453 -1.324 8.266 1 91.5 199 GLN B CA 1
ATOM 4382 C C . GLN B 1 199 ? -27.047 -1.729 8.68 1 91.5 199 GLN B C 1
ATOM 4384 O O . GLN B 1 199 ? -26.422 -1.06 9.508 1 91.5 199 GLN B O 1
ATOM 4389 N N . LYS B 1 200 ? -26.641 -2.922 8.281 1 95.75 200 LYS B N 1
ATOM 4390 C CA . LYS B 1 200 ? -25.297 -3.359 8.656 1 95.75 200 LYS B CA 1
ATOM 4391 C C . LYS B 1 200 ? -24.484 -3.779 7.426 1 95.75 200 LYS B C 1
ATOM 4393 O O . LYS B 1 200 ? -23.281 -4.023 7.516 1 95.75 200 LYS B O 1
ATOM 4398 N N . MET B 1 201 ? -25.125 -3.883 6.328 1 97.75 201 MET B N 1
ATOM 4399 C CA . MET B 1 201 ? -24.438 -4.395 5.141 1 97.75 201 MET B CA 1
ATOM 4400 C C . MET B 1 201 ? -23.812 -3.26 4.344 1 97.75 201 MET B C 1
ATOM 4402 O O . MET B 1 201 ? -24.453 -2.244 4.082 1 97.75 201 MET B O 1
ATOM 4406 N N . ILE B 1 202 ? -22.578 -3.363 4.031 1 98 202 ILE B N 1
ATOM 4407 C CA . ILE B 1 202 ? -21.875 -2.527 3.064 1 98 202 ILE B CA 1
ATOM 4408 C C . ILE B 1 202 ? -21.672 -3.301 1.764 1 98 202 ILE B C 1
ATOM 4410 O O . ILE B 1 202 ? -20.828 -4.191 1.691 1 98 202 ILE B O 1
ATOM 4414 N N . ALA B 1 203 ? -22.406 -3.006 0.719 1 95.88 203 ALA B N 1
ATOM 4415 C CA . ALA B 1 203 ? -22.5 -3.811 -0.496 1 95.88 203 ALA B CA 1
ATOM 4416 C C . ALA B 1 203 ? -21.312 -3.537 -1.428 1 95.88 203 ALA B C 1
ATOM 4418 O O . ALA B 1 203 ? -21.5 -3.348 -2.633 1 95.88 203 ALA B O 1
ATOM 4419 N N . GLN B 1 204 ? -20.172 -3.408 -0.94 1 95.75 204 GLN B N 1
ATOM 4420 C CA . GLN B 1 204 ? -18.938 -3.32 -1.716 1 95.75 204 GLN B CA 1
ATOM 4421 C C . GLN B 1 204 ? -17.75 -3.805 -0.903 1 95.75 204 GLN B C 1
ATOM 4423 O O . GLN B 1 204 ? -17.828 -3.906 0.323 1 95.75 204 GLN B O 1
ATOM 4428 N N . LYS B 1 205 ? -16.641 -4.082 -1.5 1 97 205 LYS B N 1
ATOM 4429 C CA . LYS B 1 205 ? -15.438 -4.621 -0.879 1 97 205 LYS B CA 1
ATOM 4430 C C . LYS B 1 205 ? -14.711 -3.555 -0.068 1 97 205 LYS B C 1
ATOM 4432 O O . LYS B 1 205 ? -14.219 -3.828 1.028 1 97 205 LYS B O 1
ATOM 4437 N N . ASP B 1 206 ? -14.641 -2.355 -0.583 1 97.19 206 ASP B N 1
ATOM 4438 C CA . ASP B 1 206 ? -13.875 -1.251 -0.015 1 97.19 206 ASP B CA 1
ATOM 4439 C C . ASP B 1 206 ? -14.734 -0.413 0.928 1 97.19 206 ASP B C 1
ATOM 4441 O O . ASP B 1 206 ? -15.508 0.434 0.481 1 97.19 206 ASP B O 1
ATOM 4445 N N . VAL B 1 207 ? -14.5 -0.479 2.186 1 98.44 207 VAL B N 1
ATOM 4446 C CA . VAL B 1 207 ? -15.312 0.168 3.209 1 98.44 207 VAL B CA 1
ATOM 4447 C C . VAL B 1 207 ? -15.094 1.679 3.164 1 98.44 207 VAL B C 1
ATOM 4449 O O . VAL B 1 207 ? -16.047 2.453 3.234 1 98.44 207 VAL B O 1
ATOM 4452 N N . ILE B 1 208 ? -13.836 2.111 3.064 1 98.69 208 ILE B N 1
ATOM 4453 C CA . ILE B 1 208 ? -13.531 3.537 3.035 1 98.69 208 ILE B CA 1
ATOM 4454 C C . ILE B 1 208 ? -14.109 4.16 1.767 1 98.69 208 ILE B C 1
ATOM 4456 O O . ILE B 1 208 ? -14.633 5.277 1.802 1 98.69 208 ILE B O 1
ATOM 4460 N N . GLY B 1 209 ? -14.023 3.395 0.631 1 98.25 209 GLY B N 1
ATOM 4461 C CA . GLY B 1 209 ? -14.648 3.855 -0.6 1 98.25 209 GLY B CA 1
ATOM 4462 C C . GLY B 1 209 ? -16.141 4.051 -0.473 1 98.25 209 GLY B C 1
ATOM 4463 O O . GLY B 1 209 ? -16.703 5.004 -1.027 1 98.25 209 GLY B O 1
ATOM 4464 N N . PHE B 1 210 ? -16.812 3.129 0.248 1 98.19 210 PHE B N 1
ATOM 4465 C CA . PHE B 1 210 ? -18.234 3.236 0.517 1 98.19 210 PHE B CA 1
ATOM 4466 C C . PHE B 1 210 ? -18.547 4.52 1.278 1 98.19 210 PHE B C 1
ATOM 4468 O O . PHE B 1 210 ? -19.453 5.27 0.898 1 98.19 210 PHE B O 1
ATOM 4475 N N . ILE B 1 211 ? -17.797 4.789 2.311 1 98.62 211 ILE B N 1
ATOM 4476 C CA . ILE B 1 211 ? -18 5.961 3.148 1 98.62 211 ILE B CA 1
ATOM 4477 C C . ILE B 1 211 ? -17.766 7.23 2.334 1 98.62 211 ILE B C 1
ATOM 4479 O O . ILE B 1 211 ? -18.562 8.164 2.371 1 98.62 211 ILE B O 1
ATOM 4483 N N . ALA B 1 212 ? -16.672 7.266 1.593 1 98.62 212 ALA B N 1
ATOM 4484 C CA . ALA B 1 212 ? -16.328 8.406 0.743 1 98.62 212 ALA B CA 1
ATOM 4485 C C . ALA B 1 212 ? -17.453 8.695 -0.254 1 98.62 212 ALA B C 1
ATOM 4487 O O . ALA B 1 212 ? -17.844 9.852 -0.437 1 98.62 212 ALA B O 1
ATOM 4488 N N . GLY B 1 213 ? -17.891 7.594 -0.884 1 98.19 213 GLY B N 1
ATOM 4489 C CA . GLY B 1 213 ? -18.969 7.766 -1.848 1 98.19 213 GLY B CA 1
ATOM 4490 C C . GLY B 1 213 ? -20.219 8.383 -1.246 1 98.19 213 GLY B C 1
ATOM 4491 O O . GLY B 1 213 ? -20.828 9.266 -1.848 1 98.19 213 GLY B O 1
ATOM 4492 N N . LYS B 1 214 ? -20.609 7.902 -0.067 1 98.12 214 LYS B N 1
ATOM 4493 C CA . LYS B 1 214 ? -21.781 8.422 0.627 1 98.12 214 LYS B CA 1
ATOM 4494 C C . LYS B 1 214 ? -21.609 9.898 0.981 1 98.12 214 LYS B C 1
ATOM 4496 O O . LYS B 1 214 ? -22.516 10.711 0.771 1 98.12 214 LYS B O 1
ATOM 4501 N N . LEU B 1 215 ? -20.469 10.289 1.534 1 98.56 215 LEU B N 1
ATOM 4502 C CA . LEU B 1 215 ? -20.219 11.664 1.926 1 98.56 215 LEU B CA 1
ATOM 4503 C C . LEU B 1 215 ? -20.203 12.586 0.708 1 98.56 215 LEU B C 1
ATOM 4505 O O . LEU B 1 215 ? -20.797 13.672 0.738 1 98.56 215 LEU B O 1
ATOM 4509 N N . MET B 1 216 ? -19.531 12.141 -0.401 1 98.25 216 MET B N 1
ATOM 4510 C CA . MET B 1 216 ? -19.484 12.938 -1.625 1 98.25 216 MET B CA 1
ATOM 4511 C C . MET B 1 216 ? -20.875 13.18 -2.174 1 98.25 216 MET B C 1
ATOM 4513 O O . MET B 1 216 ? -21.219 14.305 -2.557 1 98.25 216 MET B O 1
ATOM 4517 N N . SER B 1 217 ? -21.703 12.133 -2.168 1 97.44 217 SER B N 1
ATOM 4518 C CA . SER B 1 217 ? -23.047 12.234 -2.729 1 97.44 217 SER B CA 1
ATOM 4519 C C . SER B 1 217 ? -23.906 13.188 -1.913 1 97.44 217 SER B C 1
ATOM 4521 O O . SER B 1 217 ? -24.828 13.812 -2.449 1 97.44 217 SER B O 1
ATOM 4523 N N . LYS B 1 218 ? -23.578 13.344 -0.646 1 97.25 218 LYS B N 1
ATOM 4524 C CA . LYS B 1 218 ? -24.406 14.156 0.237 1 97.25 218 LYS B CA 1
ATOM 4525 C C . LYS B 1 218 ? -23.781 15.531 0.464 1 97.25 218 LYS B C 1
ATOM 4527 O O . LYS B 1 218 ? -24.359 16.375 1.146 1 97.25 218 LYS B O 1
ATOM 4532 N N . GLY B 1 219 ? -22.578 15.734 -0.021 1 96.94 219 GLY B N 1
ATOM 4533 C CA . GLY B 1 219 ? -21.875 17 0.132 1 96.94 219 GLY B CA 1
ATOM 4534 C C . GLY B 1 219 ? -21.406 17.25 1.549 1 96.94 219 GLY B C 1
ATOM 4535 O O . GLY B 1 219 ? -21.406 18.391 2.021 1 96.94 219 GLY B O 1
ATOM 4536 N N . LEU B 1 220 ? -21.125 16.203 2.26 1 98.44 220 LEU B N 1
ATOM 4537 C CA . LEU B 1 220 ? -20.625 16.297 3.629 1 98.44 220 LEU B CA 1
ATOM 4538 C C . LEU B 1 220 ? -19.109 16.156 3.668 1 98.44 220 LEU B C 1
ATOM 4540 O O . LEU B 1 220 ? -18.531 15.398 2.896 1 98.44 220 LEU B O 1
ATOM 4544 N N . LYS B 1 221 ? -18.531 16.891 4.59 1 98.38 221 LYS B N 1
ATOM 4545 C CA . LYS B 1 221 ? -17.078 16.938 4.645 1 98.38 221 LYS B CA 1
ATOM 4546 C C . LYS B 1 221 ? -16.547 16.281 5.914 1 98.38 221 LYS B C 1
ATOM 4548 O O . LYS B 1 221 ? -17.219 16.312 6.957 1 98.38 221 LYS B O 1
ATOM 4553 N N . ILE B 1 222 ? -15.398 15.695 5.758 1 98.75 222 ILE B N 1
ATOM 4554 C CA . ILE B 1 222 ? -14.742 15.039 6.883 1 98.75 222 ILE B CA 1
ATOM 4555 C C . ILE B 1 222 ? -13.32 15.578 7.043 1 98.75 222 ILE B C 1
ATOM 4557 O O . ILE B 1 222 ? -12.703 16.016 6.07 1 98.75 222 ILE B O 1
ATOM 4561 N N . SER B 1 223 ? -12.844 15.703 8.234 1 98.81 223 SER B N 1
ATOM 4562 C CA . SER B 1 223 ? -11.461 16.047 8.555 1 98.81 223 SER B CA 1
ATOM 4563 C C . SER B 1 223 ? -10.852 15.039 9.523 1 98.81 223 SER B C 1
ATOM 4565 O O . SER B 1 223 ? -11.57 14.281 10.18 1 98.81 223 SER B O 1
ATOM 4567 N N . PHE B 1 224 ? -9.531 14.984 9.578 1 98.94 224 PHE B N 1
ATOM 4568 C CA . PHE B 1 224 ? -8.836 13.992 10.391 1 98.94 224 PHE B CA 1
ATOM 4569 C C . PHE B 1 224 ? -7.824 14.664 11.312 1 98.94 224 PHE B C 1
ATOM 4571 O O . PHE B 1 224 ? -7.164 15.625 10.922 1 98.94 224 PHE B O 1
ATOM 4578 N N . ALA B 1 225 ? -7.738 14.234 12.516 1 98.94 225 ALA B N 1
ATOM 4579 C CA . ALA B 1 225 ? -6.637 14.5 13.438 1 98.94 225 ALA B CA 1
ATOM 4580 C C . ALA B 1 225 ? -5.867 13.219 13.75 1 98.94 225 ALA B C 1
ATOM 4582 O O . ALA B 1 225 ? -6.363 12.344 14.469 1 98.94 225 ALA B O 1
ATOM 4583 N N . GLU B 1 226 ? -4.688 13.133 13.203 1 98.94 226 GLU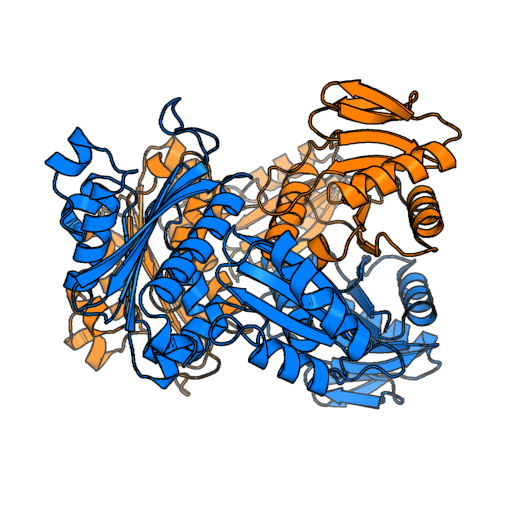 B N 1
ATOM 4584 C CA . GLU B 1 226 ? -3.961 11.875 13.266 1 98.94 226 GLU B CA 1
ATOM 4585 C C . GLU B 1 226 ? -2.646 12.031 14.023 1 98.94 226 GLU B C 1
ATOM 4587 O O . GLU B 1 226 ? -1.937 13.023 13.852 1 98.94 226 GLU B O 1
ATOM 4592 N N . SER B 1 227 ? -2.303 11.086 14.898 1 98.69 227 SER B N 1
ATOM 4593 C CA . SER B 1 227 ? -0.992 10.992 15.539 1 98.69 227 SER B CA 1
ATOM 4594 C C . SER B 1 227 ? -0.213 9.789 15.016 1 98.69 227 SER B C 1
ATOM 4596 O O . SER B 1 227 ? 0.358 9.836 13.93 1 98.69 227 SER B O 1
ATOM 4598 N N . CYS B 1 228 ? -0.425 8.523 15.492 1 98.44 228 CYS B N 1
ATOM 4599 C CA . CYS B 1 228 ? 0.374 7.348 15.172 1 98.44 228 CYS B CA 1
ATOM 4600 C C . CYS B 1 228 ? 0.204 6.957 13.711 1 98.44 228 CYS B C 1
ATOM 4602 O O . CYS B 1 228 ? 1.12 6.398 13.102 1 98.44 228 CYS B O 1
ATOM 4604 N N . THR B 1 229 ? -0.938 7.234 13.094 1 98.81 229 THR B N 1
ATOM 4605 C CA . THR B 1 229 ? -1.181 6.914 11.688 1 98.81 229 THR B CA 1
ATOM 4606 C C . THR B 1 229 ? -0.569 7.973 10.773 1 98.81 229 THR B C 1
ATOM 4608 O O . THR B 1 229 ? -0.377 7.734 9.578 1 98.81 229 THR B O 1
ATOM 4611 N N . ALA B 1 230 ? -0.303 9.109 11.297 1 98.5 230 ALA B N 1
ATOM 4612 C CA . ALA B 1 230 ? 0.455 10.188 10.672 1 98.5 230 ALA B CA 1
ATOM 4613 C C . ALA B 1 230 ? -0.04 10.453 9.25 1 98.5 230 ALA B C 1
ATOM 4615 O O . ALA B 1 230 ? 0.749 10.469 8.305 1 98.5 230 ALA B O 1
ATOM 4616 N N . GLY B 1 231 ? -1.326 10.695 9.039 1 98.81 231 GLY B N 1
ATOM 4617 C CA . GLY B 1 231 ? -1.841 11.102 7.742 1 98.81 231 GLY B CA 1
ATOM 4618 C C . GLY B 1 231 ? -2.381 9.945 6.926 1 98.81 231 GLY B C 1
ATOM 4619 O O . GLY B 1 231 ? -2.998 10.148 5.879 1 98.81 231 GLY B O 1
ATOM 4620 N N . LEU B 1 232 ? -2.219 8.695 7.379 1 98.88 232 LEU B N 1
ATOM 4621 C CA . LEU B 1 232 ? -2.619 7.508 6.633 1 98.88 232 LEU B CA 1
ATOM 4622 C C . LEU B 1 232 ? -4.121 7.508 6.379 1 98.88 232 LEU B C 1
ATOM 4624 O O . LEU B 1 232 ? -4.578 7.078 5.316 1 98.88 232 LEU B O 1
ATOM 4628 N N . ALA B 1 233 ? -4.918 7.926 7.363 1 98.88 233 ALA B N 1
ATOM 4629 C CA . ALA B 1 233 ? -6.363 7.98 7.18 1 98.88 233 ALA B CA 1
ATOM 4630 C C . ALA B 1 233 ? -6.742 8.945 6.059 1 98.88 233 ALA B C 1
ATOM 4632 O O . ALA B 1 233 ? -7.52 8.602 5.168 1 98.88 233 ALA B O 1
ATOM 4633 N N . ALA B 1 234 ? -6.156 10.133 6.117 1 98.88 234 ALA B N 1
ATOM 4634 C CA . ALA B 1 234 ? -6.41 11.133 5.082 1 98.88 234 ALA B CA 1
ATOM 4635 C C . ALA B 1 234 ? -5.957 10.633 3.713 1 98.88 234 ALA B C 1
ATOM 4637 O O . ALA B 1 234 ? -6.656 10.812 2.715 1 98.88 234 ALA B O 1
ATOM 4638 N N . ALA B 1 235 ? -4.762 10.055 3.693 1 98.81 235 ALA B N 1
ATOM 4639 C CA . ALA B 1 235 ? -4.211 9.555 2.439 1 98.81 235 ALA B CA 1
ATOM 4640 C C . ALA B 1 235 ? -5.117 8.484 1.827 1 98.81 235 ALA B C 1
ATOM 4642 O O . ALA B 1 235 ? -5.34 8.477 0.614 1 98.81 235 ALA B O 1
ATOM 4643 N N . LYS B 1 236 ? -5.562 7.527 2.66 1 98.69 236 LYS B N 1
ATOM 4644 C CA . LYS B 1 236 ? -6.461 6.484 2.18 1 98.69 236 LYS B CA 1
ATOM 4645 C C . LYS B 1 236 ? -7.781 7.074 1.692 1 98.69 236 LYS B C 1
ATOM 4647 O O . LYS B 1 236 ? -8.352 6.602 0.709 1 98.69 236 LYS B O 1
ATOM 4652 N N . PHE B 1 237 ? -8.289 8.07 2.361 1 98.75 237 PHE B N 1
ATOM 4653 C CA . PHE B 1 237 ? -9.547 8.719 1.991 1 98.75 237 PHE B CA 1
ATOM 4654 C C . PHE B 1 237 ? -9.414 9.445 0.659 1 98.75 237 PHE B C 1
ATOM 4656 O O . PHE B 1 237 ? -10.367 9.492 -0.124 1 98.75 237 PHE B O 1
ATOM 4663 N N . ALA B 1 238 ? -8.242 9.953 0.355 1 98.19 238 ALA B N 1
ATOM 4664 C CA . ALA B 1 238 ? -8.016 10.773 -0.83 1 98.19 238 ALA B CA 1
ATOM 4665 C C . ALA B 1 238 ? -7.742 9.906 -2.057 1 98.19 238 ALA B C 1
ATOM 4667 O O . ALA B 1 238 ? -7.508 10.43 -3.15 1 98.19 238 ALA B O 1
ATOM 4668 N N . ARG B 1 239 ? -7.82 8.633 -1.916 1 97.75 239 ARG B N 1
ATOM 4669 C CA . ARG B 1 239 ? -7.539 7.707 -3.01 1 97.75 239 ARG B CA 1
ATOM 4670 C C . ARG B 1 239 ? -8.602 7.805 -4.098 1 97.75 239 ARG B C 1
ATOM 4672 O O . ARG B 1 239 ? -8.406 7.324 -5.215 1 97.75 239 ARG B O 1
ATOM 4679 N N . TYR B 1 240 ? -9.719 8.414 -3.789 1 97.38 240 TYR B N 1
ATOM 4680 C CA . TYR B 1 240 ? -10.875 8.336 -4.672 1 97.38 240 TYR B CA 1
ATOM 4681 C C . TYR B 1 240 ? -11.047 9.633 -5.457 1 97.38 240 TYR B C 1
ATOM 4683 O O . TYR B 1 240 ? -10.914 10.727 -4.898 1 97.38 240 TYR B O 1
ATOM 4691 N N . SER B 1 241 ? -11.32 9.422 -6.75 1 95.94 241 SER B N 1
ATOM 4692 C CA . SER B 1 241 ? -11.57 10.578 -7.605 1 95.94 241 SER B CA 1
ATOM 4693 C C . SER B 1 241 ? -12.758 11.391 -7.102 1 95.94 241 SER B C 1
ATOM 4695 O O . SER B 1 241 ? -13.766 10.82 -6.668 1 95.94 241 SER B O 1
ATOM 4697 N N . GLY B 1 242 ? -12.633 12.688 -7.141 1 96.5 242 GLY B N 1
ATOM 4698 C CA . GLY B 1 242 ? -13.719 13.57 -6.734 1 96.5 242 GLY B CA 1
ATOM 4699 C C . GLY B 1 242 ? -13.727 13.844 -5.242 1 96.5 242 GLY B C 1
ATOM 4700 O O . GLY B 1 242 ? -14.602 14.562 -4.75 1 96.5 242 GLY B O 1
ATOM 4701 N N . ILE B 1 243 ? -12.75 13.469 -4.527 1 97.62 243 ILE B N 1
ATOM 4702 C CA . ILE B 1 243 ? -12.75 13.438 -3.068 1 97.62 243 ILE B CA 1
ATOM 4703 C C . ILE B 1 243 ? -12.805 14.867 -2.529 1 97.62 243 ILE B C 1
ATOM 4705 O O . ILE B 1 243 ? -13.125 15.086 -1.358 1 97.62 243 ILE B O 1
ATOM 4709 N N . SER B 1 244 ? -12.5 15.898 -3.344 1 96.88 244 SER B N 1
ATOM 4710 C CA . SER B 1 244 ? -12.555 17.297 -2.928 1 96.88 244 SER B CA 1
ATOM 4711 C C . SER B 1 244 ? -13.961 17.688 -2.492 1 96.88 244 SER B C 1
ATOM 4713 O O . SER B 1 244 ? -14.141 18.656 -1.751 1 96.88 244 SER B O 1
ATOM 4715 N N . ALA B 1 245 ? -14.961 16.938 -2.896 1 97.69 245 ALA B N 1
ATOM 4716 C CA . ALA B 1 245 ? -16.359 17.188 -2.518 1 97.69 245 ALA B CA 1
ATOM 4717 C C . ALA B 1 245 ? -16.594 16.828 -1.053 1 97.69 245 ALA B C 1
ATOM 4719 O O . ALA B 1 245 ? -17.547 17.312 -0.444 1 97.69 245 ALA B O 1
ATOM 4720 N N . ALA B 1 246 ? -15.656 16.031 -0.461 1 98.56 246 ALA B N 1
ATOM 4721 C CA . ALA B 1 246 ? -15.891 15.539 0.892 1 98.56 246 ALA B CA 1
ATOM 4722 C C . ALA B 1 246 ? -14.68 15.773 1.786 1 98.56 246 ALA B C 1
ATOM 4724 O O . ALA B 1 246 ? -14.633 15.289 2.92 1 98.56 246 ALA B O 1
ATOM 4725 N N . PHE B 1 247 ? -13.727 16.484 1.316 1 98.56 247 PHE B N 1
ATOM 4726 C CA . PHE B 1 247 ? -12.477 16.578 2.066 1 98.56 247 PHE B CA 1
ATOM 4727 C C . PHE B 1 247 ? -11.789 17.906 1.795 1 98.56 247 PHE B C 1
ATOM 4729 O O . PHE B 1 247 ? -11.453 18.219 0.649 1 98.56 247 PHE B O 1
ATOM 4736 N N . ASP B 1 248 ? -11.469 18.672 2.85 1 98.62 248 ASP B N 1
ATOM 4737 C CA . ASP B 1 248 ? -10.82 19.969 2.662 1 98.62 248 ASP B CA 1
ATOM 4738 C C . ASP B 1 248 ? -9.422 19.969 3.262 1 98.62 248 ASP B C 1
ATOM 4740 O O . ASP B 1 248 ? -8.547 20.719 2.814 1 98.62 248 ASP B O 1
ATOM 4744 N N . GLY B 1 249 ? -9.234 19.203 4.266 1 98.62 249 GLY B N 1
ATOM 4745 C CA . GLY B 1 249 ? -7.941 19.188 4.934 1 98.62 249 GLY B CA 1
ATOM 4746 C C . GLY B 1 249 ? -7.934 18.375 6.211 1 98.62 249 GLY B C 1
ATOM 4747 O O . GLY B 1 249 ? -8.992 17.953 6.695 1 98.62 249 GLY B O 1
ATOM 4748 N N . SER B 1 250 ? -6.789 18.109 6.715 1 98.62 250 SER B N 1
ATOM 4749 C CA . SER B 1 250 ? -6.613 17.344 7.949 1 98.62 250 SER B CA 1
ATOM 4750 C C . SER B 1 250 ? -5.297 17.703 8.633 1 98.62 250 SER B C 1
ATOM 4752 O O . SER B 1 250 ? -4.438 18.359 8.039 1 98.62 250 SER B O 1
ATOM 4754 N N . LEU B 1 251 ? -5.16 17.328 9.906 1 98.81 251 LEU B N 1
ATOM 4755 C CA . LEU B 1 251 ? -4.004 17.672 10.727 1 98.81 251 LEU B CA 1
ATOM 4756 C C . LEU B 1 251 ? -3.299 16.406 11.219 1 98.81 251 LEU B C 1
ATOM 4758 O O . LEU B 1 251 ? -3.93 15.539 11.82 1 98.81 251 LEU B O 1
ATOM 4762 N N . VAL B 1 252 ? -2.064 16.344 10.906 1 98.81 252 VAL B N 1
ATOM 4763 C CA . VAL B 1 252 ? -1.22 15.32 11.516 1 98.81 252 VAL B CA 1
ATOM 4764 C C . VAL B 1 252 ? -0.474 15.914 12.711 1 98.81 252 VAL B C 1
ATOM 4766 O O . VAL B 1 252 ? 0.416 16.75 12.539 1 98.81 252 VAL B O 1
ATOM 4769 N N . THR B 1 253 ? -0.791 15.492 13.883 1 98.75 253 THR B N 1
ATOM 4770 C CA . THR B 1 253 ? -0.226 16.047 15.109 1 98.75 253 THR B CA 1
ATOM 4771 C C . THR B 1 253 ? 0.499 14.969 15.906 1 98.75 253 THR B C 1
ATOM 4773 O O . THR B 1 253 ? -0.032 14.461 16.906 1 98.75 253 THR B O 1
ATOM 4776 N N . TYR B 1 254 ? 1.692 14.742 15.562 1 98.06 254 TYR B N 1
ATOM 4777 C CA . TYR B 1 254 ? 2.479 13.625 16.094 1 98.06 254 TYR B CA 1
ATOM 4778 C C . TYR B 1 254 ? 3.072 13.977 17.453 1 98.06 254 TYR B C 1
ATOM 4780 O O . TYR B 1 254 ? 3.215 13.102 18.312 1 98.06 254 TYR B O 1
ATOM 4788 N N . ALA B 1 255 ? 3.418 15.195 17.672 1 98.06 255 ALA B N 1
ATOM 4789 C CA . ALA B 1 255 ? 3.998 15.664 18.938 1 98.06 255 ALA B CA 1
ATOM 4790 C C . ALA B 1 255 ? 2.938 16.297 19.828 1 98.06 255 ALA B C 1
ATOM 4792 O O . ALA B 1 255 ? 1.971 16.891 19.328 1 98.06 255 ALA B O 1
ATOM 4793 N N . ASN B 1 256 ? 3.201 16.297 21.109 1 98 256 ASN B N 1
ATOM 4794 C CA . ASN B 1 256 ? 2.275 16.906 22.062 1 98 256 ASN B CA 1
ATOM 4795 C C . ASN B 1 256 ? 2.156 18.406 21.859 1 98 256 ASN B C 1
ATOM 4797 O O . ASN B 1 256 ? 1.058 18.969 21.938 1 98 256 ASN B O 1
ATOM 4801 N N . GLU B 1 257 ? 3.234 19.031 21.609 1 97.56 257 GLU B N 1
ATOM 4802 C CA . GLU B 1 257 ? 3.234 20.469 21.406 1 97.56 257 GLU B CA 1
ATOM 4803 C C . GLU B 1 257 ? 2.369 20.859 20.203 1 97.56 257 GLU B C 1
ATOM 4805 O O . GLU B 1 257 ? 1.663 21.875 20.25 1 97.56 257 GLU B O 1
ATOM 4810 N N . ILE B 1 258 ? 2.441 20.094 19.203 1 98.25 258 ILE B N 1
ATOM 4811 C CA . ILE B 1 258 ? 1.662 20.375 18 1 98.25 258 ILE B CA 1
ATOM 4812 C C . ILE B 1 258 ? 0.184 20.094 18.266 1 98.25 258 ILE B C 1
ATOM 4814 O O . ILE B 1 258 ? -0.686 20.828 17.797 1 98.25 258 ILE B O 1
ATOM 4818 N N . LYS B 1 259 ? -0.134 19.031 19.062 1 98.5 259 LYS B N 1
ATOM 4819 C CA . LYS B 1 259 ? -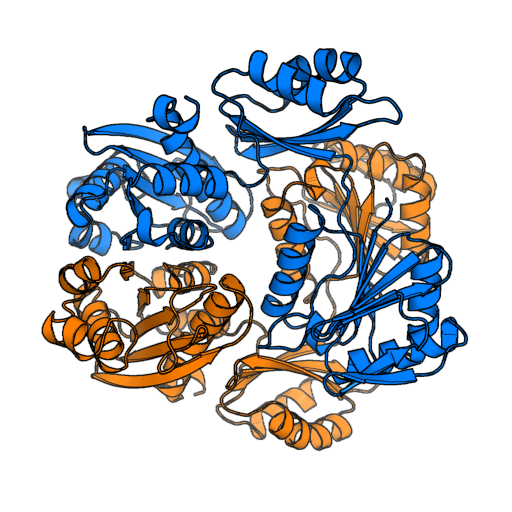1.517 18.781 19.469 1 98.5 259 LYS B CA 1
ATOM 4820 C C . LYS B 1 259 ? -2.107 20 20.172 1 98.5 259 LYS B C 1
ATOM 4822 O O . LYS B 1 259 ? -3.26 20.359 19.922 1 98.5 259 LYS B O 1
ATOM 4827 N N . HIS B 1 260 ? -1.32 20.5 21 1 98.44 260 HIS B N 1
ATOM 4828 C CA . HIS B 1 260 ? -1.755 21.672 21.75 1 98.44 260 HIS B CA 1
ATOM 4829 C C . HIS B 1 260 ? -1.937 22.875 20.844 1 98.44 260 HIS B C 1
ATOM 4831 O O . HIS B 1 260 ? -2.99 23.516 20.844 1 98.44 260 HIS B O 1
ATOM 4837 N N . GLU B 1 261 ? -1.015 23.172 20 1 97.56 261 GLU B N 1
ATOM 4838 C CA . GLU B 1 261 ? -0.987 24.406 19.203 1 97.56 261 GLU B CA 1
ATOM 4839 C C . GLU B 1 261 ? -2.006 24.344 18.062 1 97.56 261 GLU B C 1
ATOM 4841 O O . GLU B 1 261 ? -2.654 25.344 17.75 1 97.56 261 GLU B O 1
ATOM 4846 N N . TRP B 1 262 ? -2.154 23.219 17.406 1 98.19 262 TRP B N 1
ATOM 4847 C CA . TRP B 1 262 ? -2.949 23.156 16.188 1 98.19 262 TRP B CA 1
ATOM 4848 C C . TRP B 1 262 ? -4.375 22.703 16.484 1 98.19 262 TRP B C 1
ATOM 4850 O O . TRP B 1 262 ? -5.316 23.094 15.805 1 98.19 262 TRP B O 1
ATOM 4860 N N . LEU B 1 263 ? -4.5 21.844 17.531 1 98.44 263 LEU B N 1
ATOM 4861 C CA . LEU B 1 263 ? -5.805 21.25 17.781 1 98.44 263 LEU B CA 1
ATOM 4862 C C . LEU B 1 263 ? -6.426 21.781 19.062 1 98.44 263 LEU B C 1
ATOM 4864 O O . LEU B 1 263 ? -7.602 21.547 19.344 1 98.44 263 LEU B O 1
ATOM 4868 N N . GLY B 1 264 ? -5.641 22.438 19.844 1 98.31 264 GLY B N 1
ATOM 4869 C CA . GLY B 1 264 ? -6.152 23.016 21.078 1 98.31 264 GLY B CA 1
ATOM 4870 C C . GLY B 1 264 ? -6.23 22 22.219 1 98.31 264 GLY B C 1
ATOM 4871 O O . GLY B 1 264 ? -6.98 22.203 23.172 1 98.31 264 GLY B O 1
ATOM 4872 N N . VAL B 1 265 ? -5.523 20.922 22.156 1 98.75 265 VAL B N 1
ATOM 4873 C CA . VAL B 1 265 ? -5.473 19.969 23.266 1 98.75 265 VAL B CA 1
ATOM 4874 C C . VAL B 1 265 ? -4.758 20.609 24.453 1 98.75 265 VAL B C 1
ATOM 4876 O O . VAL B 1 265 ? -3.605 21.047 24.344 1 98.75 265 VAL B O 1
ATOM 4879 N N . SER B 1 266 ? -5.359 20.641 25.562 1 98.5 266 SER B N 1
ATOM 4880 C CA . SER B 1 266 ? -4.773 21.344 26.703 1 98.5 266 SER B CA 1
ATOM 4881 C C . SER B 1 266 ? -3.561 20.594 27.25 1 98.5 266 SER B C 1
ATOM 4883 O O . SER B 1 266 ? -3.504 19.359 27.172 1 98.5 266 SER B O 1
ATOM 4885 N N . ASP B 1 267 ? -2.703 21.359 27.797 1 98.06 267 ASP B N 1
ATOM 4886 C CA . ASP B 1 267 ? -1.534 20.75 28.438 1 98.06 267 ASP B CA 1
ATOM 4887 C C . ASP B 1 267 ? -1.943 19.875 29.609 1 98.06 267 ASP B C 1
ATOM 4889 O O . ASP B 1 267 ? -1.292 18.859 29.906 1 98.06 267 ASP B O 1
ATOM 4893 N N . GLU B 1 268 ? -2.926 20.297 30.266 1 98.25 268 GLU B N 1
ATOM 4894 C CA . GLU B 1 268 ? -3.43 19.516 31.391 1 98.25 268 GLU B CA 1
ATOM 4895 C C . GLU B 1 268 ? -3.816 18.109 30.953 1 98.25 268 GLU B C 1
ATOM 4897 O O . GLU B 1 268 ? -3.475 17.125 31.625 1 98.25 268 GLU B O 1
ATOM 4902 N N . ILE B 1 269 ? -4.52 18 29.875 1 98.38 269 ILE B N 1
ATOM 4903 C CA . ILE B 1 269 ? -4.926 16.703 29.344 1 98.38 269 ILE B CA 1
ATOM 4904 C C . ILE B 1 269 ? -3.689 15.883 28.969 1 98.38 269 ILE B C 1
ATOM 4906 O O . ILE B 1 269 ? -3.588 14.703 29.328 1 98.38 269 ILE B O 1
ATOM 4910 N N . LEU B 1 270 ? -2.754 16.453 28.312 1 98.19 270 LEU B N 1
ATOM 4911 C CA . LEU B 1 270 ? -1.558 15.766 27.844 1 98.19 270 LEU B CA 1
ATOM 4912 C C . LEU B 1 270 ? -0.702 15.305 29.016 1 98.19 270 LEU B C 1
ATOM 4914 O O . LEU B 1 270 ? -0.105 14.227 28.969 1 98.19 270 LEU B O 1
ATOM 4918 N N . GLN B 1 271 ? -0.655 16.109 30.062 1 97.69 271 GLN B N 1
ATOM 4919 C CA . GLN B 1 271 ? 0.163 15.781 31.219 1 97.69 271 GLN B CA 1
ATOM 4920 C C . GLN B 1 271 ? -0.53 14.75 32.094 1 97.69 271 GLN B C 1
ATOM 4922 O O . GLN B 1 271 ? 0.118 13.844 32.656 1 97.69 271 GLN B O 1
ATOM 4927 N N . SER B 1 272 ? -1.801 14.891 32.25 1 98 272 SER B N 1
ATOM 4928 C CA . SER B 1 272 ? -2.539 14.07 33.219 1 98 272 SER B CA 1
ATOM 4929 C C . SER B 1 272 ? -2.893 12.711 32.625 1 98 272 SER B C 1
ATOM 4931 O O . SER B 1 272 ? -2.84 11.688 33.312 1 98 272 SER B O 1
ATOM 4933 N N . TYR B 1 273 ? -3.354 12.719 31.344 1 97.88 273 TYR B N 1
ATOM 4934 C CA . TYR B 1 273 ? -3.875 11.492 30.766 1 97.88 273 TYR B CA 1
ATOM 4935 C C . TYR B 1 273 ? -2.939 10.969 29.672 1 97.88 273 TYR B C 1
ATOM 4937 O O . TYR B 1 273 ? -2.971 9.781 29.344 1 97.88 273 TYR B O 1
ATOM 4945 N N . GLY B 1 274 ? -2.113 11.875 29.125 1 97.62 274 GLY B N 1
ATOM 4946 C CA . GLY B 1 274 ? -1.226 11.508 28.047 1 97.62 274 GLY B CA 1
ATOM 4947 C C . GLY B 1 274 ? -1.873 11.633 26.672 1 97.62 274 GLY B C 1
ATOM 4948 O O . GLY B 1 274 ? -3.092 11.789 26.578 1 97.62 274 GLY B O 1
ATOM 4949 N N . ALA B 1 275 ? -1.036 11.5 25.625 1 98.06 275 ALA B N 1
ATOM 4950 C CA . ALA B 1 275 ? -1.498 11.641 24.25 1 98.06 275 ALA B CA 1
ATOM 4951 C C . ALA B 1 275 ? -2.385 10.469 23.844 1 98.06 275 ALA B C 1
ATOM 4953 O O . ALA B 1 275 ? -3.279 10.617 23 1 98.06 275 ALA B O 1
ATOM 4954 N N . VAL B 1 276 ? -2.105 9.266 24.375 1 98.62 276 VAL B N 1
ATOM 4955 C CA . VAL B 1 276 ? -2.885 8.062 24.109 1 98.62 276 VAL B CA 1
ATOM 4956 C C . VAL B 1 276 ? -3.945 7.875 25.188 1 98.62 276 VAL B C 1
ATOM 4958 O O . VAL B 1 276 ? -3.76 7.086 26.125 1 98.62 276 VAL B O 1
ATOM 4961 N N . SER B 1 277 ? -5.027 8.547 24.984 1 98.75 277 SER B N 1
ATOM 4962 C CA . SER B 1 277 ? -6.125 8.547 25.953 1 98.75 277 SER B CA 1
ATOM 4963 C C . SER B 1 277 ? -7.426 9.016 25.297 1 98.75 277 SER B C 1
ATOM 4965 O O . SER B 1 277 ? -7.41 9.648 24.25 1 98.75 277 SER B O 1
ATOM 4967 N N . GLU B 1 278 ? -8.492 8.641 25.984 1 98.81 278 GLU B N 1
ATOM 4968 C CA . GLU B 1 278 ? -9.812 9.07 25.516 1 98.81 278 GLU B CA 1
ATOM 4969 C C . GLU B 1 278 ? -9.93 10.594 25.547 1 98.81 278 GLU B C 1
ATOM 4971 O O . GLU B 1 278 ? -10.492 11.195 24.625 1 98.81 278 GLU B O 1
ATOM 4976 N N . GLN B 1 279 ? -9.445 11.25 26.609 1 98.81 279 GLN B N 1
ATOM 4977 C CA . GLN B 1 279 ? -9.523 12.703 26.797 1 98.81 279 GLN B CA 1
ATOM 4978 C C . GLN B 1 279 ? -8.789 13.43 25.672 1 98.81 279 GLN B C 1
ATOM 4980 O O . GLN B 1 279 ? -9.305 14.406 25.125 1 98.81 279 GLN B O 1
ATOM 4985 N N . CYS B 1 280 ? -7.629 12.93 25.359 1 98.88 280 CYS B N 1
ATOM 4986 C CA . CYS B 1 280 ? -6.848 13.547 24.297 1 98.88 280 CYS B CA 1
ATOM 4987 C C . CYS B 1 280 ? -7.555 13.422 22.953 1 98.88 280 CYS B C 1
ATOM 4989 O O . CYS B 1 280 ? -7.688 14.398 22.219 1 98.88 280 CYS B O 1
ATOM 4991 N N . VAL B 1 281 ? -8.039 12.258 22.641 1 98.94 281 VAL B N 1
ATOM 4992 C CA . VAL B 1 281 ? -8.695 12.008 21.359 1 98.94 281 VAL B CA 1
ATOM 4993 C C . VAL B 1 281 ? -9.961 12.859 21.25 1 98.94 281 VAL B C 1
ATOM 4995 O O . VAL B 1 281 ? -10.266 13.398 20.188 1 98.94 281 VAL B O 1
ATOM 4998 N N . ARG B 1 282 ? -10.695 12.945 22.328 1 98.81 282 ARG B N 1
ATOM 4999 C CA . ARG B 1 282 ? -11.883 13.797 22.328 1 98.81 282 ARG B CA 1
ATOM 5000 C C . ARG B 1 282 ? -11.516 15.234 21.984 1 98.81 282 ARG B C 1
ATOM 5002 O O . ARG B 1 282 ? -12.211 15.883 21.203 1 98.81 282 ARG B O 1
ATOM 5009 N N . SER B 1 283 ? -10.445 15.711 22.578 1 98.81 283 SER B N 1
ATOM 5010 C CA . SER B 1 283 ? -9.977 17.062 22.297 1 98.81 283 SER B CA 1
ATOM 5011 C C . SER B 1 283 ? -9.508 17.188 20.859 1 98.81 283 SER B C 1
ATOM 5013 O O . SER B 1 283 ? -9.742 18.219 20.219 1 98.81 283 SER B O 1
ATOM 5015 N N . MET B 1 284 ? -8.844 16.203 20.359 1 98.94 284 MET B N 1
ATOM 5016 C CA . MET B 1 284 ? -8.391 16.188 18.984 1 98.94 284 MET B CA 1
ATOM 5017 C C . MET B 1 284 ? -9.57 16.297 18.016 1 98.94 284 MET B C 1
ATOM 5019 O O . MET B 1 284 ? -9.516 17.016 17.031 1 98.94 284 MET B O 1
ATOM 5023 N N . LEU B 1 285 ? -10.602 15.516 18.328 1 98.88 285 LEU B N 1
ATOM 5024 C CA . LEU B 1 285 ? -11.805 15.539 17.516 1 98.88 285 LEU B CA 1
ATOM 5025 C C . LEU B 1 285 ? -12.398 16.938 17.453 1 98.88 285 LEU B C 1
ATOM 5027 O O . LEU B 1 285 ? -12.711 17.438 16.359 1 98.88 285 LEU B O 1
ATOM 5031 N N . SER B 1 286 ? -12.547 17.516 18.578 1 98.56 286 SER B N 1
ATOM 5032 C CA . SER B 1 286 ? -13.117 18.859 18.672 1 98.56 286 SER B CA 1
ATOM 5033 C C . SER B 1 286 ? -12.25 19.875 17.938 1 98.56 286 SER B C 1
ATOM 5035 O O . SER B 1 286 ? -12.766 20.766 17.266 1 98.56 286 SER B O 1
ATOM 5037 N N . GLY B 1 287 ? -10.961 19.766 18.141 1 98.44 287 GLY B N 1
ATOM 5038 C CA . GLY B 1 287 ? -10.023 20.672 17.469 1 98.44 287 GLY B CA 1
ATOM 5039 C C . GLY B 1 287 ? -10.078 20.562 15.961 1 98.44 287 GLY B C 1
ATOM 5040 O O . GLY B 1 287 ? -10.047 21.578 15.266 1 98.44 287 GLY B O 1
ATOM 5041 N N . ALA B 1 288 ? -10.156 19.359 15.453 1 98.5 288 ALA B N 1
ATOM 5042 C CA . ALA B 1 288 ? -10.211 19.141 14.008 1 98.5 288 ALA B CA 1
ATOM 5043 C C . ALA B 1 288 ? -11.477 19.734 13.414 1 98.5 288 ALA B C 1
ATOM 5045 O O . ALA B 1 288 ? -11.445 20.328 12.328 1 98.5 288 ALA B O 1
ATOM 5046 N N . LEU B 1 289 ? -12.586 19.516 14.047 1 97.94 289 LEU B N 1
ATOM 5047 C CA . LEU B 1 289 ? -13.852 20.062 13.586 1 97.94 289 LEU B CA 1
ATOM 5048 C C . LEU B 1 289 ? -13.805 21.594 13.562 1 97.94 289 LEU B C 1
ATOM 5050 O O . LEU B 1 289 ? -14.227 22.219 12.586 1 97.94 289 LEU B O 1
ATOM 5054 N N . SER B 1 290 ? -13.305 22.156 14.602 1 96.62 290 SER B N 1
ATOM 5055 C CA . SER B 1 290 ? -13.273 23.609 14.734 1 96.62 290 SER B CA 1
ATOM 5056 C C . SER B 1 290 ? -12.352 24.234 13.695 1 96.62 290 SER B C 1
ATOM 5058 O O . SER B 1 290 ? -12.656 25.297 13.156 1 96.62 290 SER B O 1
ATOM 5060 N N . SER B 1 291 ? -11.266 23.625 13.438 1 96.12 291 SER B N 1
ATOM 5061 C CA . SER B 1 291 ? -10.25 24.188 12.547 1 96.12 291 SER B CA 1
ATOM 5062 C C . SER B 1 291 ? -10.656 24.047 11.086 1 96.12 291 SER B C 1
ATOM 5064 O O . SER B 1 291 ? -10.266 24.859 10.242 1 96.12 291 SER B O 1
ATOM 5066 N N . SER B 1 292 ? -11.391 23.031 10.68 1 96.12 292 SER B N 1
ATOM 5067 C CA . SER B 1 292 ? -11.672 22.734 9.281 1 96.12 292 SER B CA 1
ATOM 5068 C C . SER B 1 292 ? -13.109 23.094 8.914 1 96.12 292 SER B C 1
ATOM 5070 O O . SER B 1 292 ? -13.453 23.156 7.738 1 96.12 292 SER B O 1
ATOM 5072 N N . ASN B 1 293 ? -13.977 23.25 9.914 1 94.38 293 ASN B N 1
ATOM 5073 C CA . ASN B 1 293 ? -15.406 23.469 9.719 1 94.38 293 ASN B CA 1
ATOM 5074 C C . ASN B 1 293 ? -16.062 22.297 9.008 1 94.38 293 ASN B C 1
ATOM 5076 O O . ASN B 1 293 ? -17 22.469 8.234 1 94.38 293 ASN B O 1
ATOM 5080 N N . ALA B 1 294 ? -15.492 21.109 9.094 1 98.06 294 ALA B N 1
ATOM 5081 C CA . ALA B 1 294 ? -16.047 19.906 8.492 1 98.06 294 ALA B CA 1
ATOM 5082 C C . ALA B 1 294 ? -17.312 19.453 9.234 1 98.06 294 ALA B C 1
ATOM 5084 O O . ALA B 1 294 ? -17.609 19.969 10.312 1 98.06 294 ALA B O 1
ATOM 5085 N N . ASP B 1 295 ? -18.078 18.547 8.602 1 98.69 295 ASP B N 1
ATOM 5086 C CA . ASP B 1 295 ? -19.266 17.984 9.211 1 98.69 295 ASP B CA 1
ATOM 5087 C C . ASP B 1 295 ? -18.906 16.891 10.203 1 98.69 295 ASP B C 1
ATOM 5089 O O . ASP B 1 295 ? -19.641 16.656 11.164 1 98.69 295 ASP B O 1
ATOM 5093 N N . PHE B 1 296 ? -17.797 16.203 9.961 1 98.88 296 PHE B N 1
ATOM 5094 C CA . PHE B 1 296 ? -17.328 15.125 10.812 1 98.88 296 PHE B CA 1
ATOM 5095 C C . PHE B 1 296 ? -15.812 15.227 11.016 1 98.88 296 PHE B C 1
ATOM 5097 O O . PHE B 1 296 ? -15.102 15.742 10.148 1 98.88 296 PHE B O 1
ATOM 5104 N N . SER B 1 297 ? -15.375 14.773 12.133 1 98.88 297 SER B N 1
ATOM 5105 C CA . SER B 1 297 ? -13.953 14.57 12.352 1 98.88 297 SER B CA 1
ATOM 5106 C C . SER B 1 297 ? -13.664 13.156 12.844 1 98.88 297 SER B C 1
ATOM 5108 O O . SER B 1 297 ? -14.492 12.547 13.523 1 98.88 297 SER B O 1
ATOM 5110 N N . LEU B 1 298 ? -12.578 12.617 12.422 1 98.94 298 LEU B N 1
ATOM 5111 C CA . LEU B 1 298 ? -12 11.398 12.977 1 98.94 298 LEU B CA 1
ATOM 5112 C C . LEU B 1 298 ? -10.656 11.68 13.633 1 98.94 298 LEU B C 1
ATOM 5114 O O . LEU B 1 298 ? -9.898 12.539 13.164 1 98.94 298 LEU B O 1
ATOM 5118 N N . ALA B 1 299 ? -10.359 10.992 14.703 1 98.94 299 ALA B N 1
ATOM 5119 C CA . ALA B 1 299 ? -9.086 11.18 15.398 1 98.94 299 ALA B CA 1
ATOM 5120 C C . ALA B 1 299 ? -8.484 9.836 15.805 1 98.94 299 ALA B C 1
ATOM 5122 O O . ALA B 1 299 ? -9.211 8.891 16.125 1 98.94 299 ALA B O 1
ATOM 5123 N N . ILE B 1 300 ? -7.195 9.758 15.75 1 98.94 300 ILE B N 1
ATOM 5124 C CA . ILE B 1 300 ? -6.461 8.539 16.078 1 98.94 300 ILE B CA 1
ATOM 5125 C C . ILE B 1 300 ? -5.211 8.883 16.875 1 98.94 300 ILE B C 1
ATOM 5127 O O . ILE B 1 300 ? -4.406 9.719 16.453 1 98.94 300 ILE B O 1
ATOM 5131 N N . SER B 1 301 ? -4.984 8.305 17.953 1 98.94 301 SER B N 1
ATOM 5132 C CA . SER B 1 301 ? -3.771 8.398 18.766 1 98.94 301 SER B CA 1
ATOM 5133 C C . SER B 1 301 ? -3.445 7.055 19.422 1 98.94 301 SER B C 1
ATOM 5135 O O . SER B 1 301 ? -4.32 6.41 20 1 98.94 301 SER B O 1
ATOM 5137 N N . GLY B 1 302 ? -2.244 6.602 19.266 1 98.69 302 GLY B N 1
ATOM 5138 C CA . GLY B 1 302 ? -1.932 5.281 19.781 1 98.69 302 GLY B CA 1
ATOM 5139 C C . GLY B 1 302 ? -0.453 4.949 19.719 1 98.69 302 GLY B C 1
ATOM 5140 O O . GLY B 1 302 ? 0.365 5.801 19.375 1 98.69 302 GLY B O 1
ATOM 5141 N N . ILE B 1 303 ? -0.134 3.762 20.188 1 98.5 303 ILE B N 1
ATOM 5142 C CA . ILE B 1 303 ? 1.211 3.199 20.188 1 98.5 303 ILE B CA 1
ATOM 5143 C C . ILE B 1 303 ? 1.31 2.102 19.125 1 98.5 303 ILE B C 1
ATOM 5145 O O . ILE B 1 303 ? 0.942 0.952 19.391 1 98.5 303 ILE B O 1
ATOM 5149 N N . ALA B 1 304 ? 1.944 2.406 18.016 1 97.75 304 ALA B N 1
ATOM 5150 C CA . ALA B 1 304 ? 2.004 1.461 16.906 1 97.75 304 ALA B CA 1
ATOM 5151 C C . ALA B 1 304 ? 3.199 0.523 17.047 1 97.75 304 ALA B C 1
ATOM 5153 O O . ALA B 1 304 ? 3.246 -0.533 16.406 1 97.75 304 ALA B O 1
ATOM 5154 N N . GLY B 1 305 ? 4.152 0.926 17.891 1 96.19 305 GLY B N 1
ATOM 5155 C CA . GLY B 1 305 ? 5.277 0.044 18.156 1 96.19 305 GLY B CA 1
ATOM 5156 C C . GLY B 1 305 ? 6.41 0.201 17.172 1 96.19 305 GLY B C 1
ATOM 5157 O O . GLY B 1 305 ? 6.398 1.121 16.344 1 96.19 305 GLY B O 1
ATOM 5158 N N . PRO B 1 306 ? 7.449 -0.693 17.375 1 95.75 306 PRO B N 1
ATOM 5159 C CA . PRO B 1 306 ? 7.566 -1.815 18.312 1 95.75 306 PRO B CA 1
ATOM 5160 C C . PRO B 1 306 ? 7.875 -1.366 19.734 1 95.75 306 PRO B C 1
ATOM 5162 O O . PRO B 1 306 ? 7.746 -2.154 20.672 1 95.75 306 PRO B O 1
ATOM 5165 N N . ASP B 1 307 ? 8.258 -0.138 19.875 1 92.94 307 ASP B N 1
ATOM 5166 C CA . ASP B 1 307 ? 8.555 0.387 21.203 1 92.94 307 ASP B CA 1
ATOM 5167 C C . ASP B 1 307 ? 7.461 1.34 21.672 1 92.94 307 ASP B C 1
ATOM 5169 O O . ASP B 1 307 ? 6.438 1.498 21.016 1 92.94 307 ASP B O 1
ATOM 5173 N N . GLY B 1 308 ? 7.57 1.867 22.922 1 91.88 308 GLY B N 1
ATOM 5174 C CA . GLY B 1 308 ? 6.711 2.932 23.422 1 91.88 308 GLY B CA 1
ATOM 5175 C C . GLY B 1 308 ? 5.598 2.432 24.328 1 91.88 308 GLY B C 1
ATOM 5176 O O . GLY B 1 308 ? 4.848 3.229 24.891 1 91.88 308 GLY B O 1
ATOM 5177 N N . GLY B 1 309 ? 5.461 1.179 24.469 1 93.25 309 GLY B N 1
ATOM 5178 C CA . GLY B 1 309 ? 4.383 0.637 25.281 1 93.25 309 GLY B CA 1
ATOM 5179 C C . GLY B 1 309 ? 4.734 0.53 26.75 1 93.25 309 GLY B C 1
ATOM 5180 O O . GLY B 1 309 ? 5.902 0.669 27.125 1 93.25 309 GLY B O 1
ATOM 5181 N N . SER B 1 310 ? 3.699 0.568 27.594 1 95.56 310 SER B N 1
ATOM 5182 C CA . SER B 1 310 ? 3.791 0.269 29.016 1 95.56 310 SER B CA 1
ATOM 5183 C C . SER B 1 310 ? 2.846 -0.863 29.406 1 95.56 310 SER B C 1
ATOM 5185 O O . SER B 1 310 ? 2.104 -1.375 28.562 1 95.56 310 SER B O 1
ATOM 5187 N N . ALA B 1 311 ? 2.934 -1.224 30.625 1 95.19 311 ALA B N 1
ATOM 5188 C CA . ALA B 1 311 ? 2.047 -2.281 31.094 1 95.19 311 ALA B CA 1
ATOM 5189 C C . ALA B 1 311 ? 0.584 -1.858 30.984 1 95.19 311 ALA B C 1
ATOM 5191 O O . ALA B 1 311 ? -0.281 -2.668 30.656 1 95.19 311 ALA B O 1
ATOM 5192 N N . GLN B 1 312 ? 0.322 -0.608 31.281 1 94.88 312 GLN B N 1
ATOM 5193 C CA . GLN B 1 312 ? -1.042 -0.09 31.281 1 94.88 312 GLN B CA 1
ATOM 5194 C C . GLN B 1 312 ? -1.512 0.193 29.859 1 94.88 312 GLN B C 1
ATOM 5196 O O . GLN B 1 312 ? -2.707 0.11 29.562 1 94.88 312 GLN B O 1
ATOM 5201 N N . LYS B 1 313 ? -0.603 0.651 29.078 1 96.88 313 LYS B N 1
ATOM 5202 C CA . LYS B 1 313 ? -0.869 0.926 27.672 1 96.88 313 LYS B CA 1
ATOM 5203 C C . LYS B 1 313 ? 0.158 0.242 26.766 1 96.88 313 LYS B C 1
ATOM 5205 O O . LYS B 1 313 ? 0.976 0.909 26.125 1 96.88 313 LYS B O 1
ATOM 5210 N N . PRO B 1 314 ? 0.03 -1.098 26.547 1 98.12 314 PRO B N 1
ATOM 5211 C CA . PRO B 1 314 ? 0.995 -1.829 25.719 1 98.12 314 PRO B CA 1
ATOM 5212 C C . PRO B 1 314 ? 0.946 -1.418 24.25 1 98.12 314 PRO B C 1
ATOM 5214 O O . PRO B 1 314 ? 0.007 -0.74 23.828 1 98.12 314 PRO B O 1
ATOM 5217 N N . VAL B 1 315 ? 1.991 -1.819 23.531 1 98.19 315 VAL B N 1
ATOM 5218 C CA . VAL B 1 315 ? 1.976 -1.657 22.078 1 98.19 315 VAL B CA 1
ATOM 5219 C C . VAL B 1 315 ? 0.661 -2.189 21.516 1 98.19 315 VAL B C 1
ATOM 5221 O O . VAL B 1 315 ? 0.184 -3.25 21.922 1 98.19 315 VAL B O 1
ATOM 5224 N N . GLY B 1 316 ? 0.093 -1.412 20.609 1 98.62 316 GLY B N 1
ATOM 5225 C CA . GLY B 1 316 ? -1.191 -1.779 20.031 1 98.62 316 GLY B CA 1
ATOM 5226 C C . GLY B 1 316 ? -2.361 -1.061 20.688 1 98.62 316 GLY B C 1
ATOM 5227 O O . GLY B 1 316 ? -3.488 -1.126 20.188 1 98.62 316 GLY B O 1
ATOM 5228 N N . THR B 1 317 ? -2.088 -0.311 21.797 1 98.88 317 THR B N 1
ATOM 5229 C CA . THR B 1 317 ? -3.131 0.528 22.375 1 98.88 317 THR B CA 1
ATOM 5230 C C . THR B 1 317 ? -3.387 1.754 21.5 1 98.88 317 THR B C 1
ATOM 5232 O O . THR B 1 317 ? -2.496 2.582 21.312 1 98.88 317 THR B O 1
ATOM 5235 N N . VAL B 1 318 ? -4.586 1.862 21.031 1 98.88 318 VAL B N 1
ATOM 5236 C CA . VAL B 1 318 ? -4.957 2.971 20.156 1 98.88 318 VAL B CA 1
ATOM 5237 C C . VAL B 1 318 ? -6.348 3.477 20.516 1 98.88 318 VAL B C 1
ATOM 5239 O O . VAL B 1 318 ? -7.266 2.682 20.75 1 98.88 318 VAL B O 1
ATOM 5242 N N . PHE B 1 319 ? -6.48 4.738 20.672 1 98.94 319 PHE B N 1
ATOM 5243 C CA . PHE B 1 319 ? -7.789 5.379 20.766 1 98.94 319 PHE B CA 1
ATOM 5244 C C . PHE B 1 319 ? -8.203 5.973 19.438 1 98.94 319 PHE B C 1
ATOM 5246 O O . PHE B 1 319 ? -7.43 6.688 18.797 1 98.94 319 PHE B O 1
ATOM 5253 N N . VAL B 1 320 ? -9.391 5.617 19.047 1 98.94 320 VAL B N 1
ATOM 5254 C CA . VAL B 1 320 ? -9.969 6.16 17.812 1 98.94 320 VAL B CA 1
ATOM 5255 C C . VAL B 1 320 ? -11.336 6.773 18.109 1 98.94 320 VAL B C 1
ATOM 5257 O O . VAL B 1 320 ? -12.016 6.367 19.047 1 98.94 320 VAL B O 1
ATOM 5260 N N . GLY B 1 321 ? -11.672 7.746 17.25 1 98.88 321 GLY B N 1
ATOM 5261 C CA . GLY B 1 321 ? -12.977 8.336 17.484 1 98.88 321 GLY B CA 1
ATOM 5262 C C . GLY B 1 321 ? -13.5 9.125 16.297 1 98.88 321 GLY B C 1
ATOM 5263 O O . GLY B 1 321 ? -12.758 9.383 15.344 1 98.88 321 GLY B O 1
ATOM 5264 N N . ALA B 1 322 ? -14.789 9.398 16.359 1 98.94 322 ALA B N 1
ATOM 5265 C CA . ALA B 1 322 ? -15.492 10.25 15.406 1 98.94 322 ALA B CA 1
ATOM 5266 C C . ALA B 1 322 ? -16.406 11.234 16.125 1 98.94 322 ALA B C 1
ATOM 5268 O O . ALA B 1 322 ? -17 10.914 17.156 1 98.94 322 ALA B O 1
ATOM 5269 N N . MET B 1 323 ? -16.484 12.383 15.578 1 98.88 323 MET B N 1
ATOM 5270 C CA . MET B 1 323 ? -17.344 13.43 16.125 1 98.88 323 MET B CA 1
ATOM 5271 C C . MET B 1 323 ? -18.078 14.172 15.016 1 98.88 323 MET B C 1
ATOM 5273 O O . MET B 1 323 ? -17.516 14.43 13.953 1 98.88 323 MET B O 1
ATOM 5277 N N . SER B 1 324 ? -19.312 14.445 15.219 1 98.44 324 SER B N 1
ATOM 5278 C CA . SER B 1 324 ? -20.078 15.242 14.273 1 98.44 324 SER B CA 1
ATOM 5279 C C . SER B 1 324 ? -20.156 16.703 14.711 1 98.44 324 SER B C 1
ATOM 5281 O O . SER B 1 324 ? -19.844 17.031 15.859 1 98.44 324 SER B O 1
ATOM 5283 N N . LYS B 1 325 ? -20.578 17.531 13.82 1 96.19 325 LYS B N 1
ATOM 5284 C CA . LYS B 1 325 ? -20.688 18.969 14.062 1 96.19 325 LYS B CA 1
ATOM 5285 C C . LYS B 1 325 ? -21.641 19.25 15.211 1 96.19 325 LYS B C 1
ATOM 5287 O O . LYS B 1 325 ? -21.5 20.266 15.914 1 96.19 325 LYS B O 1
ATOM 5292 N N . ASP B 1 326 ? -22.625 18.422 15.453 1 94.12 326 ASP B N 1
ATOM 5293 C CA . ASP B 1 326 ? -23.578 18.609 16.547 1 94.12 326 ASP B CA 1
ATOM 5294 C C . ASP B 1 326 ? -23 18.078 17.859 1 94.12 326 ASP B C 1
ATOM 5296 O O . ASP B 1 326 ? -23.719 17.984 18.859 1 94.12 326 ASP B O 1
ATOM 5300 N N . LYS B 1 327 ? -21.828 17.562 17.859 1 92.44 327 LYS B N 1
ATOM 5301 C CA . LYS B 1 327 ? -21.016 17.219 19.016 1 92.44 327 LYS B CA 1
ATOM 5302 C C . LYS B 1 327 ? -21.328 15.805 19.5 1 92.44 327 LYS B C 1
ATOM 5304 O O . LYS B 1 327 ? -20.875 15.398 20.578 1 92.44 327 LYS B O 1
ATOM 5309 N N . SER B 1 328 ? -22.125 15.094 18.703 1 97.62 328 SER B N 1
ATOM 5310 C CA . SER B 1 328 ? -22.172 13.656 18.969 1 97.62 328 SER B CA 1
ATOM 5311 C C . SER B 1 328 ? -20.812 13.008 18.766 1 97.62 328 SER B C 1
ATOM 5313 O O . SER B 1 328 ? -20.078 13.367 17.844 1 97.62 328 SER B O 1
ATOM 5315 N N . VAL B 1 329 ? -20.484 12.086 19.719 1 98.69 329 VAL B N 1
ATOM 5316 C CA . VAL B 1 329 ? -19.125 11.57 19.672 1 98.69 329 VAL B CA 1
ATOM 5317 C C . VAL B 1 329 ? -19.125 10.078 20 1 98.69 329 VAL B C 1
ATOM 5319 O O . VAL B 1 329 ? -19.938 9.617 20.797 1 98.69 329 VAL B O 1
ATOM 5322 N N . VAL B 1 330 ? -18.312 9.305 19.281 1 98.75 330 VAL B N 1
ATOM 5323 C CA . VAL B 1 330 ? -17.969 7.922 19.578 1 98.75 330 VAL B CA 1
ATOM 5324 C C . VAL B 1 330 ? -16.453 7.777 19.703 1 98.75 330 VAL B C 1
ATOM 5326 O O . VAL B 1 330 ? -15.711 8.227 18.844 1 98.75 330 VAL B O 1
ATOM 5329 N N . ILE B 1 331 ? -15.992 7.297 20.844 1 98.81 331 ILE B N 1
ATOM 5330 C CA . ILE B 1 331 ? -14.57 7.023 21.047 1 98.81 331 ILE B CA 1
ATOM 5331 C C . ILE B 1 331 ? -14.391 5.586 21.531 1 98.81 331 ILE B C 1
ATOM 5333 O O . ILE B 1 331 ? -15.148 5.109 22.375 1 98.81 331 ILE B O 1
ATOM 5337 N N . GLU B 1 332 ? -13.383 4.879 20.969 1 98.5 332 GLU B N 1
ATOM 5338 C CA . GLU B 1 332 ? -13.094 3.498 21.344 1 98.5 332 GLU B CA 1
ATOM 5339 C C . GLU B 1 332 ? -11.617 3.318 21.688 1 98.5 332 GLU B C 1
ATOM 5341 O O . GLU B 1 332 ? -10.75 3.918 21.062 1 98.5 332 GLU B O 1
ATOM 5346 N N . ARG B 1 333 ? -11.383 2.561 22.719 1 98.69 333 ARG B N 1
ATOM 5347 C CA . ARG B 1 333 ? -10.039 2.064 23 1 98.69 333 ARG B CA 1
ATOM 5348 C C . ARG B 1 333 ? -9.812 0.695 22.375 1 98.69 333 ARG B C 1
ATOM 5350 O O . ARG B 1 333 ? -10.625 -0.217 22.547 1 98.69 333 ARG B O 1
ATOM 5357 N N . LEU B 1 334 ? -8.734 0.533 21.656 1 98.56 334 LEU B N 1
ATOM 5358 C CA . LEU B 1 334 ? -8.422 -0.717 20.969 1 98.56 334 LEU B CA 1
ATOM 5359 C C . LEU B 1 334 ? -7.109 -1.306 21.469 1 98.56 334 LEU B C 1
ATOM 5361 O O . LEU B 1 334 ? -6.25 -0.577 21.969 1 98.56 334 LEU B O 1
ATOM 5365 N N . LEU B 1 335 ? -7.016 -2.568 21.406 1 98.44 335 LEU B N 1
ATOM 5366 C CA . LEU B 1 335 ? -5.77 -3.309 21.578 1 98.44 335 LEU B CA 1
ATOM 5367 C C . LEU B 1 335 ? -5.445 -4.137 20.344 1 98.44 335 LEU B C 1
ATOM 5369 O O . LEU B 1 335 ? -5.836 -5.301 20.25 1 98.44 335 LEU B O 1
ATOM 5373 N N . LEU B 1 336 ? -4.684 -3.512 19.469 1 98.56 336 LEU B N 1
ATOM 5374 C CA . LEU B 1 336 ? -4.434 -4.066 18.141 1 98.56 336 LEU B CA 1
ATOM 5375 C C . LEU B 1 336 ? -3.145 -4.883 18.125 1 98.56 336 LEU B C 1
ATOM 5377 O O . LEU B 1 336 ? -2.256 -4.66 18.953 1 98.56 336 LEU B O 1
ATOM 5381 N N . LYS B 1 337 ? -3.076 -5.82 17.281 1 98.06 337 LYS B N 1
ATOM 5382 C CA . LYS B 1 337 ? -1.896 -6.668 17.141 1 98.06 337 LYS B CA 1
ATOM 5383 C C . LYS B 1 337 ? -1.336 -6.59 15.727 1 98.06 337 LYS B C 1
ATOM 5385 O O . LYS B 1 337 ? -2.027 -6.156 14.797 1 98.06 337 LYS B O 1
ATOM 5390 N N . GLY B 1 338 ? -0.076 -7.066 15.539 1 97.56 338 GLY B N 1
ATOM 5391 C CA . GLY B 1 338 ? 0.656 -6.949 14.289 1 97.56 338 GLY B CA 1
ATOM 5392 C C . GLY B 1 338 ? 1.894 -6.078 14.398 1 97.56 338 GLY B C 1
ATOM 5393 O O . GLY B 1 338 ? 2.312 -5.727 15.508 1 97.56 338 GLY B O 1
ATOM 5394 N N . ASP B 1 339 ? 2.492 -5.781 13.25 1 97.5 339 ASP B N 1
ATOM 5395 C CA . ASP B 1 339 ? 3.611 -4.844 13.258 1 97.5 339 ASP B CA 1
ATOM 5396 C C . ASP B 1 339 ? 3.119 -3.4 13.203 1 97.5 339 ASP B C 1
ATOM 5398 O O . ASP B 1 339 ? 1.914 -3.154 13.117 1 97.5 339 ASP B O 1
ATOM 5402 N N . ARG B 1 340 ? 4.023 -2.486 13.297 1 98.12 340 ARG B N 1
ATOM 5403 C CA . ARG B 1 340 ? 3.73 -1.058 13.344 1 98.12 340 ARG B CA 1
ATOM 5404 C C . ARG B 1 340 ? 2.754 -0.667 12.234 1 98.12 340 ARG B C 1
ATOM 5406 O O . ARG B 1 340 ? 1.727 -0.041 12.5 1 98.12 340 ARG B O 1
ATOM 5413 N N . ASN B 1 341 ? 3.02 -1.042 11 1 98.5 341 ASN B N 1
ATOM 5414 C CA . ASN B 1 341 ? 2.248 -0.552 9.867 1 98.5 341 ASN B CA 1
ATOM 5415 C C . ASN B 1 341 ? 0.901 -1.261 9.758 1 98.5 341 ASN B C 1
ATOM 5417 O O . ASN B 1 341 ? -0.086 -0.664 9.32 1 98.5 341 ASN B O 1
ATOM 5421 N N . TYR B 1 342 ? 0.851 -2.52 10.125 1 98.56 342 TYR B N 1
ATOM 5422 C CA . TYR B 1 342 ? -0.441 -3.197 10.172 1 98.56 342 TYR B CA 1
ATOM 5423 C C . TYR B 1 342 ? -1.33 -2.602 11.258 1 98.56 342 TYR B C 1
ATOM 5425 O O . TYR B 1 342 ? -2.537 -2.443 11.062 1 98.56 342 TYR B O 1
ATOM 5433 N N . ILE B 1 343 ? -0.775 -2.217 12.406 1 98.75 343 ILE B N 1
ATOM 5434 C CA . ILE B 1 343 ? -1.514 -1.554 13.477 1 98.75 343 ILE B CA 1
ATOM 5435 C C . ILE B 1 343 ? -2.057 -0.217 12.977 1 98.75 343 ILE B C 1
ATOM 5437 O O . ILE B 1 343 ? -3.215 0.122 13.234 1 98.75 343 ILE B O 1
ATOM 5441 N N . ARG B 1 344 ? -1.264 0.512 12.281 1 98.81 344 ARG B N 1
ATOM 5442 C CA . ARG B 1 344 ? -1.701 1.785 11.719 1 98.81 344 ARG B CA 1
ATOM 5443 C C . ARG B 1 344 ? -2.881 1.588 10.773 1 98.81 344 ARG B C 1
ATOM 5445 O O . ARG B 1 344 ? -3.855 2.34 10.82 1 98.81 344 ARG B O 1
ATOM 5452 N N . SER B 1 345 ? -2.783 0.57 9.906 1 98.69 345 SER B N 1
ATOM 5453 C CA . SER B 1 345 ? -3.857 0.296 8.953 1 98.69 345 SER B CA 1
ATOM 5454 C C . SER B 1 345 ? -5.152 -0.067 9.672 1 98.69 345 SER B C 1
ATOM 5456 O O . SER B 1 345 ? -6.23 0.402 9.297 1 98.69 345 SER B O 1
ATOM 5458 N N . GLN B 1 346 ? -5.07 -0.917 10.68 1 98.75 346 GLN B N 1
ATOM 5459 C CA . GLN B 1 346 ? -6.234 -1.293 11.477 1 98.75 346 GLN B CA 1
ATOM 5460 C C . GLN B 1 346 ? -6.844 -0.078 12.164 1 98.75 346 GLN B C 1
ATOM 5462 O O . GLN B 1 346 ? -8.062 0.05 12.242 1 98.75 346 GLN B O 1
ATOM 5467 N N . SER B 1 347 ? -5.988 0.796 12.633 1 98.94 347 SER B N 1
ATOM 5468 C CA . SER B 1 347 ? -6.438 1.997 13.336 1 98.94 347 SER B CA 1
ATOM 5469 C C . SER B 1 347 ? -7.281 2.883 12.422 1 98.94 347 SER B C 1
ATOM 5471 O O . SER B 1 347 ? -8.32 3.396 12.836 1 98.94 347 SER B O 1
ATOM 5473 N N . VAL B 1 348 ? -6.836 3.002 11.219 1 98.88 348 VAL B N 1
ATOM 5474 C CA . VAL B 1 348 ? -7.531 3.844 10.25 1 98.88 348 VAL B CA 1
ATOM 5475 C C . VAL B 1 348 ? -8.938 3.299 10.008 1 98.88 348 VAL B C 1
ATOM 5477 O O . VAL B 1 348 ? -9.922 4.039 10.102 1 98.88 348 VAL B O 1
ATOM 5480 N N . LEU B 1 349 ? -8.977 2.027 9.672 1 98.81 349 LEU B N 1
ATOM 5481 C CA . LEU B 1 349 ? -10.281 1.442 9.391 1 98.81 349 LEU B CA 1
ATOM 5482 C C . LEU B 1 349 ? -11.195 1.532 10.609 1 98.81 349 LEU B C 1
ATOM 5484 O O . LEU B 1 349 ? -12.398 1.76 10.477 1 98.81 349 LEU B O 1
ATOM 5488 N N . SER B 1 350 ? -10.648 1.373 11.797 1 98.81 350 SER B N 1
ATOM 5489 C CA . SER B 1 350 ? -11.422 1.451 13.039 1 98.81 350 SER B CA 1
ATOM 5490 C C . SER B 1 350 ? -11.977 2.855 13.25 1 98.81 350 SER B C 1
ATOM 5492 O O . SER B 1 350 ? -13.07 3.02 13.789 1 98.81 350 SER B O 1
ATOM 5494 N N . ALA B 1 351 ? -11.203 3.848 12.914 1 98.88 351 ALA B N 1
ATOM 5495 C CA . ALA B 1 351 ? -11.695 5.219 13.023 1 98.88 351 ALA B CA 1
ATOM 5496 C C . ALA B 1 351 ? -12.898 5.441 12.109 1 98.88 351 ALA B C 1
ATOM 5498 O O . ALA B 1 351 ? -13.883 6.074 12.508 1 98.88 351 ALA B O 1
ATOM 5499 N N . PHE B 1 352 ? -12.82 4.938 10.906 1 98.81 352 PHE B N 1
ATOM 5500 C CA . PHE B 1 352 ? -13.961 5.035 10 1 98.81 352 PHE B CA 1
ATOM 5501 C C . PHE B 1 352 ? -15.156 4.266 10.539 1 98.81 352 PHE B C 1
ATOM 5503 O O . PHE B 1 352 ? -16.297 4.672 10.336 1 98.81 352 PHE B O 1
ATOM 5510 N N . ALA B 1 353 ? -14.891 3.146 11.211 1 98.5 353 ALA B N 1
ATOM 5511 C CA . ALA B 1 353 ? -15.969 2.387 11.836 1 98.5 353 ALA B CA 1
ATOM 5512 C C . ALA B 1 353 ? -16.688 3.219 12.898 1 98.5 353 ALA B C 1
ATOM 5514 O O . ALA B 1 353 ? -17.906 3.113 13.062 1 98.5 353 ALA B O 1
ATOM 5515 N N . CYS B 1 354 ? -15.953 4.035 13.641 1 98.75 354 CYS B N 1
ATOM 5516 C CA . CYS B 1 354 ? -16.562 4.938 14.609 1 98.75 354 CYS B CA 1
ATOM 5517 C C . CYS B 1 354 ? -17.547 5.879 13.938 1 98.75 354 CYS B C 1
ATOM 5519 O O . CYS B 1 354 ? -18.609 6.184 14.492 1 98.75 354 CYS B O 1
ATOM 5521 N N . LEU B 1 355 ? -17.172 6.352 12.758 1 98.69 355 LEU B N 1
ATOM 5522 C CA . LEU B 1 355 ? -18.062 7.246 12.023 1 98.69 355 LEU B CA 1
ATOM 5523 C C . LEU B 1 355 ? -19.359 6.535 11.633 1 98.69 355 LEU B C 1
ATOM 5525 O O . LEU B 1 355 ? -20.438 7.105 11.742 1 98.69 355 LEU B O 1
ATOM 5529 N N . LEU B 1 356 ? -19.188 5.277 11.125 1 98.06 356 LEU B N 1
ATOM 5530 C CA . LEU B 1 356 ? -20.375 4.484 10.781 1 98.06 356 LEU B CA 1
ATOM 5531 C C . LEU B 1 356 ? -21.297 4.332 11.977 1 98.06 356 LEU B C 1
ATOM 5533 O O . LEU B 1 356 ? -22.516 4.379 11.836 1 98.06 356 LEU B O 1
ATOM 5537 N N . ARG B 1 357 ? -20.734 4.133 13.156 1 97.31 357 ARG B N 1
ATOM 5538 C CA . ARG B 1 357 ? -21.516 3.984 14.375 1 97.31 357 ARG B CA 1
ATOM 5539 C C . ARG B 1 357 ? -22.172 5.301 14.773 1 97.31 357 ARG B C 1
ATOM 5541 O O . ARG B 1 357 ? -23.312 5.32 15.211 1 97.31 357 ARG B O 1
ATOM 5548 N N . LEU B 1 358 ? -21.453 6.371 14.625 1 97.56 358 LEU B N 1
ATOM 5549 C CA . LEU B 1 358 ? -21.891 7.703 15.039 1 97.56 358 LEU B CA 1
ATOM 5550 C C . LEU B 1 358 ? -23.125 8.141 14.25 1 97.56 358 LEU B C 1
ATOM 5552 O O . LEU B 1 358 ? -24.062 8.711 14.82 1 97.56 358 LEU B O 1
ATOM 5556 N N . LYS B 1 359 ? -23.094 7.91 12.953 1 95.88 359 LYS B N 1
ATOM 5557 C CA . LYS B 1 359 ? -24.188 8.336 12.086 1 95.88 359 LYS B CA 1
ATOM 5558 C C . LYS B 1 359 ? -24.641 7.191 11.18 1 95.88 359 LYS B C 1
ATOM 5560 O O . LYS B 1 359 ? -24.703 7.348 9.961 1 95.88 359 LYS B O 1
ATOM 5565 N N . SER B 1 360 ? -25.078 6.156 11.773 1 95.31 360 SER B N 1
ATOM 5566 C CA . SER B 1 360 ? -25.453 4.949 11.039 1 95.31 360 SER B CA 1
ATOM 5567 C C . SER B 1 360 ? -26.562 5.238 10.023 1 95.31 360 SER B C 1
ATOM 5569 O O . SER B 1 360 ? -26.562 4.672 8.93 1 95.31 360 SER B O 1
ATOM 5571 N N . GLU B 1 361 ? -27.422 6.133 10.344 1 94.06 361 GLU B N 1
ATOM 5572 C CA . GLU B 1 361 ? -28.562 6.445 9.484 1 94.06 361 GLU B CA 1
ATOM 5573 C C . GLU B 1 361 ? -28.109 7.113 8.188 1 94.06 361 GLU B C 1
ATOM 5575 O O . GLU B 1 361 ? -28.766 6.992 7.156 1 94.06 361 GLU B O 1
ATOM 5580 N N . LEU B 1 362 ? -27.047 7.789 8.281 1 95 362 LEU B N 1
ATOM 5581 C CA . LEU B 1 362 ? -26.5 8.461 7.109 1 95 362 LEU B CA 1
ATOM 5582 C C . LEU B 1 362 ? -25.938 7.453 6.113 1 95 362 LEU B C 1
ATOM 5584 O O . LEU B 1 362 ? -26.016 7.656 4.902 1 95 362 LEU B O 1
ATOM 5588 N N . PHE B 1 363 ? -25.406 6.312 6.578 1 95.31 363 PHE B N 1
ATOM 5589 C CA . PHE B 1 363 ? -24.641 5.406 5.734 1 95.31 363 PHE B CA 1
ATOM 5590 C C . PHE B 1 363 ? -25.453 4.168 5.379 1 95.31 363 PHE B C 1
ATOM 5592 O O . PHE B 1 363 ? -25.234 3.551 4.336 1 95.31 363 PHE B O 1
ATOM 5599 N N . PHE B 1 364 ? -26.406 3.801 6.211 1 92.81 364 PHE B N 1
ATOM 5600 C CA . PHE B 1 364 ? -27.141 2.557 6 1 92.81 364 PHE B CA 1
ATOM 5601 C C . PHE B 1 364 ? -28.594 2.836 5.676 1 92.81 364 PHE B C 1
ATOM 5603 O O . PHE B 1 364 ? -29.375 1.909 5.445 1 92.81 364 PHE B O 1
ATOM 5610 N N . ALA B 1 365 ? -29.031 4.113 5.621 1 82.44 365 ALA B N 1
ATOM 5611 C CA . ALA B 1 365 ? -30.422 4.441 5.289 1 82.44 365 ALA B CA 1
ATOM 5612 C C . ALA B 1 365 ? -30.688 4.246 3.799 1 82.44 365 ALA B C 1
ATOM 5614 O O . ALA B 1 365 ? -29.766 4.371 2.979 1 82.44 365 ALA B O 1
#

Nearest PDB structures (foldseek):
  2a9s-assembly1_B  TM=9.793E-01  e=1.291E-17  Agrobacterium fabrum str. C58
  5v01-assembly1_B  TM=9.532E-01  e=4.389E-16  Klebsiella pneumoniae subsp. pneumoniae MGH 78578
  5kvk-assembly1_A-2  TM=9.275E-01  e=4.389E-16  Klebsiella pneumoniae 700603
  5vu3-assembly2_B  TM=9.367E-01  e=1.821E-15  Enterobacter cloacae subsp. cloacae ATCC 13047
  5kol-assembly2_D  TM=9.464E-01  e=4.900E-15  Escherichia coli O157:H7

Sequence (730 aa):
MKEAILIIGDDLRINKELLNYIFDSYEEHFGELAVVNFASRSSKDLPFIIENLSKEFEILSIFGSDESFATAAKILATLSEDTLELKVADTLVPKSALSYKNDSFLIKLNNARVNLIKADPCERLGEFLIESEQNFSYFNLFDIDAQSAKILLEPLAKTYEIKINLSELISSIVLIRAQANKFGQLEGFLQGVKTLFSQKMIAQKDVIGFIAGKLMSKGLKISFAESCTAGLAAAKFARYSGISAAFDGSLVTYANEIKHEWLGVSDEILQSYGAVSEQCVRSMLSGALSSSNADFSLAISGIAGPDGGSAQKPVGTVFVGAMSKDKSVVIERLLLKGDRNYIRSQSVLSAFACLLRLKSELFFAMKEAILIIGDDLRINKELLNYIFDSYEEHFGELAVVNFASRSSKDLPFIIENLSKEFEILSIFGSDESFATAAKILATLSEDTLELKVADTLVPKSALSYKNDSFLIKLNNARVNLIKADPCERLGEFLIESEQNFSYFNLFDIDAQSAKILLEPLAKTYEIKINLSELISSIVLIRAQANKFGQLEGFLQGVKTLFSQKMIAQKDVIGFIAGKLMSKGLKISFAESCTAGLAAAKFARYSGISAAFDGSLVTYANEIKHEWLGVSDEILQSYGAVSEQCVRSMLSGALSSSNADFSLAISGIAGPDGGSAQKPVGTVFVGAMSKDKSVVIERLLLKGDRNYIRSQSVLSAFACLLRLKSELFFA